Protein AF-A0A7S4R3F5-F1 (afdb_monomer)

pLDDT: mean 79.83, std 23.53, range [26.19, 98.88]

Solvent-accessible surface area (backbone atoms only — not comparable to full-atom values): 31068 Å² total; per-residue (Å²): 140,83,88,88,86,86,85,89,86,84,89,83,89,81,87,90,80,90,82,80,85,74,69,67,61,62,56,55,56,54,54,54,53,56,53,53,52,53,52,51,52,53,53,54,53,53,53,55,53,53,54,56,59,59,61,70,74,75,76,83,84,80,84,85,84,88,82,89,84,87,84,82,88,83,85,83,88,83,87,82,86,87,86,80,87,83,91,87,81,90,85,82,87,86,88,86,85,88,87,88,86,88,83,80,88,77,77,80,76,77,75,77,73,78,68,90,61,77,80,53,53,69,37,55,97,86,63,53,39,36,38,37,33,30,50,46,56,64,48,68,76,43,49,37,37,50,52,46,31,53,47,26,36,57,73,49,43,42,55,30,34,40,34,42,34,35,24,54,49,55,74,70,45,48,53,52,52,48,52,48,40,48,63,68,40,26,76,70,74,35,86,53,50,43,78,43,81,39,69,74,51,30,72,38,63,40,96,87,68,45,79,60,89,41,73,43,73,65,40,35,46,40,48,39,50,39,52,38,47,54,70,28,92,98,52,21,54,35,90,88,79,70,40,51,70,61,42,75,36,33,34,35,41,41,59,49,57,36,36,53,65,37,56,82,76,55,71,54,73,60,55,84,60,46,46,64,65,70,87,72,88,76,63,88,60,54,42,54,38,90,69,36,25,37,24,12,60,31,98,64,39,49,43,49,79,72,73,47,77,54,47,83,79,62,39,83,83,28,46,44,78,68,54,45,81,62,48,35,50,55,29,34,25,49,34,67,49,34,34,20,16,35,44,53,44,47,56,27,26,54,41,18,50,68,36,25,64,62,38,27,74,74,38,84,52,94,57,17,52,48,35,16,41,30,45,18,22,35,44,72,65,40,55,26,48,32,29,24,18,46,33,32,57,56,71,84,58,73,33,25,46,70,42,66,68,65,49,56,90,74,39,45,27,50,42,36,62,39,53,92,77,50,92,67,53,57,33,26,22,43,33,56,80,50,76,36,49,36,40,85,42,57,44,53,77,86,42,77,70,49,48,53,35,76,41,74,85,41,45,37,61,56,81,72,64,52,54,46,37,77,34,49,28,21,51,40,90,93,39,86,90,44,69,45,81,40,52,66,69,38,14,40,43,22,24,32,52,43,31,27,51,45,39,53,49,33,55,45,34,51,52,44,32,73,75,74,36,90,84,72,80,90,52,72,39,62,66,54,67,62,75,70,80,120

Organism: NCBI:txid49249

InterPro domains:
  IPR044845 Glycosyltransferase HPAT/SRGT1-like [PTHR31485] (63-510)

Foldseek 3Di:
DDDDDDDDDDDDDDDDDDDDDDPVVVVVVVVVVVVVVVVVVVVVVVVVVVVVVVVVVPPDDDDDDDDDDDDDDDDDDDDDDDDDDDDDDDDDDDDDDDDDDDDDDPPPPPPLPPQPQDQADCAPPVRAHEEEEEEDELDLLLVLLLLLALLLCQVQNAHHAYEYQYEDDDPVSVVVVVVCCVVQRPSQGHVSYYYHYDYHQFFFADPVRHTPPDGDPLRCQLRSLLCCQPPNDVHHADPPPRFIPFQRHKYWYAYSLKGFLHYDFFAQPPVQQFDWPDDPPPCPDRGAGPLEKAFAAAPPFLCLVVQAPCCVQCNPPQLLVVQDSVLSRRFQNGDPRIIHGSRLSNQLSVQLSSCLSRQCVSPVDPCSSSSSSSSSCSRVNRGYGYIQQQEDEDQPDSRQLVQLVPQDQLCLLVCLLCSVPDPHHHHGIYRDCDWQFFDLAIDDSPQPLSSCCLDQPHAAEDADDSNSLVGQWGDDLVDPPDIHGHDSSSSSSSSNNRSNVSSSSRVSSVSSNVSPPDPRDHDYDYSSVVSPVD

Radius of gyration: 31.52 Å; Cα contacts (8 Å, |Δi|>4): 833; chains: 1; bounding box: 98×110×97 Å

Sequence (534 aa):
MRRPNAPLQQRTGRVSAPISSSNNRKLKNAQSSQIKILIAILISTALLVGYGAYQVVYSGATTPPASNSRGTNGVRGVSGAIDSLPMKKVVEKDSIPSAIRKEKSAATSTKKYSHNFPEPPPTDQDGTRYHVIFSTSCSGLTHWQSFLFFYQAMKVQQIGNVTRIASSCSDEEKQREKEWHETHIQSQMSDRFKIHFTPHFMSVKNEDGTDSNKDYKFFNKPFGLKHWMEHGEGMGLDPVTGKMVDEDVVVILLDPDMAFLRPITADFSEEENFIISGPVKNHESKRVEHGYPYAQLYAFGAQPFRMIDIATFAGKDSPALLATAEEQKRNYPVGPPYIATSRDMYAIATKWTEFVPSVHKQYPELLAEMFAFSIAAAHVKLPHTIVNSLMISNPGGREGDAFIHNIPDGEVCETAYHLNEYDGPLPNVIHFCQRYIIGDWLFAKHRPHLKEFFSCDSPLLKDPPMDLEKTLYAGVPEKIGEKKTLTAKNAKMNAFMVCGIHAAMNEAGEFFKKNHCEGKGEKTLQLYHTIVAK

Structure (mmCIF, N/CA/C/O backbone):
data_AF-A0A7S4R3F5-F1
#
_entry.id   AF-A0A7S4R3F5-F1
#
loop_
_atom_site.group_PDB
_atom_site.id
_atom_site.type_symbol
_atom_site.label_atom_id
_atom_site.label_alt_id
_atom_site.label_comp_id
_atom_site.label_asym_id
_atom_site.label_entity_id
_atom_site.label_seq_id
_atom_site.pdbx_PDB_ins_code
_atom_site.Cartn_x
_atom_site.Cartn_y
_atom_site.Cartn_z
_atom_site.occupancy
_atom_site.B_iso_or_equiv
_atom_site.auth_seq_id
_atom_site.auth_comp_id
_atom_site.auth_asym_id
_atom_site.auth_atom_id
_atom_site.pdbx_PDB_model_num
ATOM 1 N N . MET A 1 1 ? 13.409 -48.910 41.692 1.00 41.88 1 MET A N 1
ATOM 2 C CA . MET A 1 1 ? 14.761 -49.094 42.267 1.00 41.88 1 MET A CA 1
ATOM 3 C C . MET A 1 1 ? 15.191 -47.781 42.903 1.00 41.88 1 MET A C 1
ATOM 5 O O . MET A 1 1 ? 14.986 -46.734 42.308 1.00 41.88 1 MET A O 1
ATOM 9 N N . ARG A 1 2 ? 15.628 -47.839 44.164 1.00 32.53 2 ARG A N 1
ATOM 10 C CA . ARG A 1 2 ? 15.907 -46.709 45.064 1.00 32.53 2 ARG A CA 1
ATOM 11 C C . ARG A 1 2 ? 17.422 -46.450 45.150 1.00 32.53 2 ARG A C 1
ATOM 13 O O . ARG A 1 2 ? 18.138 -47.420 45.359 1.00 32.53 2 ARG A O 1
ATOM 20 N N . ARG A 1 3 ? 17.792 -45.155 45.235 1.00 37.06 3 ARG A N 1
ATOM 21 C CA . ARG A 1 3 ? 18.933 -44.548 45.988 1.00 37.06 3 ARG A CA 1
ATOM 22 C C . ARG A 1 3 ? 20.375 -44.816 45.478 1.00 37.06 3 ARG A C 1
ATOM 24 O O . ARG A 1 3 ? 20.536 -45.767 44.726 1.00 37.06 3 ARG A O 1
ATOM 31 N N . PRO A 1 4 ? 21.422 -44.059 45.925 1.00 56.81 4 PRO A N 1
ATOM 32 C CA . PRO A 1 4 ? 21.475 -43.070 47.029 1.00 56.81 4 PRO A CA 1
ATOM 33 C C . PRO A 1 4 ? 22.206 -41.720 46.780 1.00 56.81 4 PRO A C 1
ATOM 35 O O . PRO A 1 4 ? 22.785 -41.456 45.735 1.00 56.81 4 PRO A O 1
ATOM 38 N N . ASN A 1 5 ? 22.139 -40.907 47.846 1.00 39.25 5 ASN A N 1
ATOM 39 C CA . ASN A 1 5 ? 22.695 -39.579 48.135 1.00 39.25 5 ASN A CA 1
ATOM 40 C C . ASN A 1 5 ? 24.185 -39.546 48.575 1.00 39.25 5 ASN A C 1
ATOM 42 O O . ASN A 1 5 ? 24.676 -40.537 49.110 1.00 39.25 5 ASN A O 1
ATOM 46 N N . ALA A 1 6 ? 24.718 -38.302 48.592 1.00 35.88 6 ALA A N 1
ATOM 47 C CA . ALA A 1 6 ? 25.653 -37.667 49.565 1.00 35.88 6 ALA A CA 1
ATOM 48 C C . ALA A 1 6 ? 27.187 -37.840 49.357 1.00 35.88 6 ALA A C 1
ATOM 50 O O . ALA A 1 6 ? 27.569 -38.822 48.727 1.00 35.88 6 ALA A O 1
ATOM 51 N N . PRO A 1 7 ? 28.078 -36.948 49.896 1.00 50.53 7 PRO A N 1
ATOM 52 C CA . PRO A 1 7 ? 27.854 -35.917 50.938 1.00 50.53 7 PRO A CA 1
ATOM 53 C C . PRO A 1 7 ? 28.506 -34.509 50.763 1.00 50.53 7 PRO A C 1
ATOM 55 O O . PRO A 1 7 ? 29.316 -34.256 49.877 1.00 50.53 7 PRO A O 1
ATOM 58 N N . LEU A 1 8 ? 28.138 -33.609 51.696 1.00 41.38 8 LEU A N 1
ATOM 59 C CA . LEU A 1 8 ? 28.767 -32.321 52.054 1.00 41.38 8 LEU A CA 1
ATOM 60 C C . LEU A 1 8 ? 30.171 -32.476 52.683 1.00 41.38 8 LEU A C 1
ATOM 62 O O . LEU A 1 8 ? 30.367 -33.393 53.478 1.00 41.38 8 LEU A O 1
ATOM 66 N N . GLN A 1 9 ? 31.046 -31.466 52.521 1.00 37.31 9 GLN A N 1
ATOM 67 C CA . GLN A 1 9 ? 31.996 -31.028 53.566 1.00 37.31 9 GLN A CA 1
ATOM 68 C C . GLN A 1 9 ? 32.470 -29.562 53.404 1.00 37.31 9 GLN A C 1
ATOM 70 O O . GLN A 1 9 ? 32.238 -28.920 52.386 1.00 37.31 9 GLN A O 1
ATOM 75 N N . GLN A 1 10 ? 33.037 -29.027 54.490 1.00 33.53 10 GLN A N 1
ATOM 76 C CA . GLN A 1 10 ? 33.050 -27.633 54.958 1.00 33.53 10 GLN A CA 1
ATOM 77 C C . GLN A 1 10 ? 34.225 -26.732 54.505 1.00 33.53 10 GLN A C 1
ATOM 79 O O . GLN A 1 10 ? 35.274 -27.182 54.066 1.00 33.53 10 GLN A O 1
ATOM 84 N N . ARG A 1 11 ? 34.003 -25.425 54.743 1.00 42.44 11 ARG A N 1
ATOM 85 C CA . ARG A 1 11 ? 34.905 -24.254 54.836 1.00 42.44 11 ARG A CA 1
ATOM 86 C C . ARG A 1 11 ? 36.353 -24.498 55.306 1.00 42.44 11 ARG A C 1
ATOM 88 O O . ARG A 1 11 ? 36.539 -25.072 56.369 1.00 42.44 11 ARG A O 1
ATOM 95 N N . THR A 1 12 ? 37.287 -23.740 54.713 1.00 34.06 12 THR A N 1
ATOM 96 C CA . THR A 1 12 ? 38.342 -22.967 55.421 1.00 34.06 12 THR A CA 1
ATOM 97 C C . THR A 1 12 ? 38.735 -21.721 54.612 1.00 34.06 12 THR A C 1
ATOM 99 O O . THR A 1 12 ? 38.818 -21.785 53.389 1.00 34.06 12 THR A O 1
ATOM 102 N N . GLY A 1 13 ? 38.938 -20.582 55.286 1.00 33.72 13 GLY A N 1
ATOM 103 C CA . GLY A 1 13 ? 39.158 -19.263 54.676 1.00 33.72 13 GLY A CA 1
ATOM 104 C C . GLY A 1 13 ? 40.595 -18.935 54.247 1.00 33.72 13 GLY A C 1
ATOM 105 O O . GLY A 1 13 ? 41.539 -19.655 54.563 1.00 33.72 13 GLY A O 1
ATOM 106 N N . ARG A 1 14 ? 40.756 -17.791 53.562 1.00 33.72 14 ARG A N 1
ATOM 107 C CA . ARG A 1 14 ? 42.052 -17.133 53.328 1.00 33.72 14 ARG A CA 1
ATOM 108 C C . ARG A 1 14 ? 41.925 -15.604 53.227 1.00 33.72 14 ARG A C 1
ATOM 110 O O . ARG A 1 14 ? 41.326 -15.079 52.300 1.00 33.72 14 ARG A O 1
ATOM 117 N N . VAL A 1 15 ? 42.483 -14.962 54.253 1.00 34.38 15 VAL A N 1
ATOM 118 C CA . VAL A 1 15 ? 43.318 -13.745 54.320 1.00 34.38 15 VAL A CA 1
ATOM 119 C C . VAL A 1 15 ? 43.291 -12.765 53.132 1.00 34.38 15 VAL A C 1
ATOM 121 O O . VAL A 1 15 ? 43.750 -13.072 52.035 1.00 34.38 15 VAL A O 1
ATOM 124 N N . SER A 1 16 ? 42.868 -11.535 53.431 1.00 34.56 16 SER A N 1
ATOM 125 C CA . SER A 1 16 ? 42.931 -10.334 52.590 1.00 34.56 16 SER A CA 1
ATOM 126 C C . SER A 1 16 ? 44.281 -9.612 52.732 1.00 34.56 16 SER A C 1
ATOM 128 O O . SER A 1 16 ? 44.747 -9.406 53.851 1.00 34.56 16 SER A O 1
ATOM 130 N N . ALA A 1 17 ? 44.866 -9.152 51.621 1.00 36.69 17 ALA A N 1
ATOM 131 C CA . ALA A 1 17 ? 45.995 -8.210 51.582 1.00 36.69 17 ALA A CA 1
ATOM 132 C C . ALA A 1 17 ? 45.586 -6.916 50.833 1.00 36.69 17 ALA A C 1
ATOM 134 O O . ALA A 1 17 ? 44.763 -6.997 49.918 1.00 36.69 17 ALA A O 1
ATOM 135 N N . PRO A 1 18 ? 46.113 -5.726 51.194 1.00 40.44 18 PRO A N 1
ATOM 136 C CA . PRO A 1 18 ? 45.637 -4.447 50.665 1.00 40.44 18 PRO A CA 1
ATOM 137 C C . PRO A 1 18 ? 46.365 -4.035 49.372 1.00 40.44 18 PRO A C 1
ATOM 139 O O . PRO A 1 18 ? 47.590 -4.098 49.286 1.00 40.44 18 PRO A O 1
ATOM 142 N N . ILE A 1 19 ? 45.609 -3.556 48.378 1.00 39.78 19 ILE A N 1
ATOM 143 C CA . ILE A 1 19 ? 46.129 -2.989 47.122 1.00 39.78 19 ILE A CA 1
ATOM 144 C C . ILE A 1 19 ? 46.204 -1.459 47.240 1.00 39.78 19 ILE A C 1
ATOM 146 O O . ILE A 1 19 ? 45.266 -0.809 47.703 1.00 39.78 19 ILE A O 1
ATOM 150 N N . SER A 1 20 ? 47.344 -0.899 46.828 1.00 41.03 20 SER A N 1
ATOM 151 C CA . SER A 1 20 ? 47.720 0.508 46.979 1.00 41.03 20 SER A CA 1
ATOM 152 C C . SER A 1 20 ? 47.007 1.459 46.001 1.00 41.03 20 SER A C 1
ATOM 154 O O . SER A 1 20 ? 46.643 1.116 44.877 1.00 41.03 20 SER A O 1
ATOM 156 N N . SER A 1 21 ? 46.814 2.699 46.451 1.00 47.69 21 SER A N 1
ATOM 157 C CA . SER A 1 21 ? 45.936 3.727 45.876 1.00 47.69 21 SER A CA 1
ATOM 158 C C . SER A 1 21 ? 46.587 4.664 44.841 1.00 47.69 21 SER A C 1
ATOM 160 O O . SER A 1 21 ? 46.023 5.713 44.525 1.00 47.69 21 SER A O 1
ATOM 162 N N . SER A 1 22 ? 47.744 4.326 44.260 1.00 46.28 22 SER A N 1
ATOM 163 C CA . SER A 1 22 ? 48.486 5.262 43.389 1.00 46.28 22 SER A CA 1
ATOM 164 C C . SER A 1 22 ? 48.128 5.200 41.891 1.00 46.28 22 SER A C 1
ATOM 166 O O . SER A 1 22 ? 48.383 6.167 41.170 1.00 46.28 22 SER A O 1
ATOM 168 N N . ASN A 1 23 ? 47.456 4.144 41.411 1.00 45.50 23 ASN A N 1
ATOM 169 C CA . ASN A 1 23 ? 47.141 3.978 39.978 1.00 45.50 23 ASN A CA 1
ATOM 170 C C . ASN A 1 23 ? 45.851 4.680 39.500 1.00 45.50 23 ASN A C 1
ATOM 172 O O . ASN A 1 23 ? 45.673 4.897 38.302 1.00 45.50 23 ASN A O 1
ATOM 176 N N . ASN A 1 24 ? 44.982 5.138 40.409 1.00 47.03 24 ASN A N 1
ATOM 177 C CA . ASN A 1 24 ? 43.694 5.751 40.042 1.00 47.03 24 ASN A CA 1
ATOM 178 C C . ASN A 1 24 ? 43.771 7.236 39.635 1.00 47.03 24 ASN A C 1
ATOM 180 O O . ASN A 1 24 ? 42.812 7.769 39.075 1.00 47.03 24 ASN A O 1
ATOM 184 N N . ARG A 1 25 ? 44.896 7.925 39.877 1.00 46.56 25 ARG A N 1
ATOM 185 C CA . ARG A 1 25 ? 45.049 9.350 39.512 1.00 46.56 25 ARG A CA 1
ATOM 186 C C . ARG A 1 25 ? 45.491 9.559 38.061 1.00 46.56 25 ARG A C 1
ATOM 188 O O . ARG A 1 25 ? 45.071 10.530 37.439 1.00 46.56 25 ARG A O 1
ATOM 195 N N . LYS A 1 26 ? 46.279 8.636 37.493 1.00 47.69 26 LYS A N 1
ATOM 196 C CA . LYS A 1 26 ? 46.733 8.726 36.092 1.00 47.69 26 LYS A CA 1
ATOM 197 C C . LYS A 1 26 ? 45.617 8.402 35.089 1.00 47.69 26 LYS A C 1
ATOM 199 O O . LYS A 1 26 ? 45.520 9.087 34.076 1.00 47.69 26 LYS A O 1
ATOM 204 N N . LEU A 1 27 ? 44.720 7.458 35.401 1.00 47.47 27 LEU A N 1
ATOM 205 C CA . LEU A 1 27 ? 43.575 7.140 34.532 1.00 47.47 27 LEU A CA 1
ATOM 206 C C . LEU A 1 27 ? 42.538 8.276 34.460 1.00 47.47 27 LEU A C 1
ATOM 208 O O . LEU A 1 27 ? 42.033 8.582 33.381 1.00 47.47 27 LEU A O 1
ATOM 212 N N . LYS A 1 28 ? 42.259 8.953 35.583 1.00 49.50 28 LYS A N 1
ATOM 213 C CA . LYS A 1 28 ? 41.280 10.056 35.624 1.00 49.50 28 LYS A CA 1
ATOM 214 C C . LYS A 1 28 ? 41.739 11.297 34.848 1.00 49.50 28 LYS A C 1
ATOM 216 O O . LYS A 1 28 ? 40.921 11.957 34.211 1.00 49.50 28 LYS A O 1
ATOM 221 N N . ASN A 1 29 ? 43.042 11.579 34.831 1.00 51.06 29 ASN A N 1
ATOM 222 C CA . ASN A 1 29 ? 43.582 12.714 34.076 1.00 51.06 29 ASN A CA 1
ATOM 223 C C . ASN A 1 29 ? 43.614 12.451 32.558 1.00 51.06 29 ASN A C 1
ATOM 225 O O . ASN A 1 29 ? 43.375 13.372 31.779 1.00 51.06 29 ASN A O 1
ATOM 229 N N . ALA A 1 30 ? 43.823 11.200 32.130 1.00 51.50 30 ALA A N 1
ATOM 230 C CA . ALA A 1 30 ? 43.767 10.822 30.716 1.00 51.50 30 ALA A CA 1
ATOM 231 C C . ALA A 1 30 ? 42.334 10.881 30.148 1.00 51.50 30 ALA A C 1
ATOM 233 O O . ALA A 1 30 ? 42.130 11.401 29.050 1.00 51.50 30 ALA A O 1
ATOM 234 N N . GLN A 1 31 ? 41.329 10.441 30.917 1.00 57.03 31 GLN A N 1
ATOM 235 C CA . GLN A 1 31 ? 39.919 10.546 30.516 1.00 57.03 31 GLN A CA 1
ATOM 236 C C . GLN A 1 31 ? 39.425 12.000 30.448 1.00 57.03 31 GLN A C 1
ATOM 238 O O . GLN A 1 31 ? 38.675 12.348 29.540 1.00 57.03 31 GLN A O 1
ATOM 243 N N . SER A 1 32 ? 39.885 12.879 31.345 1.00 61.72 32 SER A N 1
ATOM 244 C CA . SER A 1 32 ? 39.501 14.299 31.322 1.00 61.72 32 SER A CA 1
ATOM 245 C C . SER A 1 32 ? 40.028 15.042 30.084 1.00 61.72 32 SER A C 1
ATOM 247 O O . SER A 1 32 ? 39.334 15.903 29.545 1.00 61.72 32 SER A O 1
ATOM 249 N N . SER A 1 33 ? 41.220 14.687 29.591 1.00 60.78 33 SER A N 1
ATOM 250 C CA . SER A 1 33 ? 41.804 15.315 28.395 1.00 60.78 33 SER A CA 1
ATOM 251 C C . SER A 1 33 ? 41.087 14.893 27.102 1.00 60.78 33 SER A C 1
ATOM 253 O O . SER A 1 33 ? 40.777 15.730 26.258 1.00 60.78 33 SER A O 1
ATOM 255 N N . GLN A 1 34 ? 40.723 13.611 26.987 1.00 67.06 34 GLN A N 1
ATOM 256 C CA . GLN A 1 34 ? 39.958 13.066 25.853 1.00 67.06 34 GLN A CA 1
ATOM 257 C C . GLN A 1 34 ? 38.558 13.696 25.735 1.00 67.06 34 GLN A C 1
ATOM 259 O O . GLN A 1 34 ? 38.124 14.048 24.640 1.00 67.06 34 GLN A O 1
ATOM 264 N N . ILE A 1 35 ? 37.880 13.925 26.867 1.00 74.25 35 ILE A N 1
ATOM 265 C CA . ILE A 1 35 ? 36.553 14.563 26.892 1.00 74.25 35 ILE A CA 1
ATOM 266 C C . ILE A 1 35 ? 36.627 16.031 26.443 1.00 74.25 35 ILE A C 1
ATOM 268 O O . ILE A 1 35 ? 35.760 16.490 25.701 1.00 74.25 35 ILE A O 1
ATOM 272 N N . LYS A 1 36 ? 37.680 16.769 26.821 1.00 68.75 36 LYS A N 1
ATOM 273 C CA . LYS A 1 36 ? 37.865 18.166 26.386 1.00 68.75 36 LYS A CA 1
ATOM 274 C C . LYS A 1 36 ? 38.109 18.285 24.878 1.00 68.75 36 LYS A C 1
ATOM 276 O O . LYS A 1 36 ? 37.592 19.213 24.262 1.00 68.75 36 LYS A O 1
ATOM 281 N N . ILE A 1 37 ? 38.837 17.337 24.285 1.00 76.44 37 ILE A N 1
ATOM 282 C CA . ILE A 1 37 ? 39.073 17.290 22.833 1.00 76.44 37 ILE A CA 1
ATOM 283 C C . ILE A 1 37 ? 37.769 16.983 22.083 1.00 76.44 37 ILE A C 1
ATOM 285 O O . ILE A 1 37 ? 37.467 17.652 21.097 1.00 76.44 37 ILE A O 1
ATOM 289 N N . LEU A 1 38 ? 36.950 16.047 22.578 1.00 69.56 38 LEU A N 1
ATOM 290 C CA . LEU A 1 38 ? 35.657 15.728 21.960 1.00 69.56 38 LEU A CA 1
ATOM 291 C C . LEU A 1 38 ? 34.675 16.911 21.994 1.00 69.56 38 LEU A C 1
ATOM 293 O O . LEU A 1 38 ? 33.993 17.172 21.005 1.00 69.56 38 LEU A O 1
ATOM 297 N N . ILE A 1 39 ? 34.629 17.652 23.107 1.00 76.62 39 ILE A N 1
ATOM 298 C CA . ILE A 1 39 ? 33.776 18.844 23.239 1.00 76.62 39 ILE A CA 1
ATOM 299 C C . ILE A 1 39 ? 34.247 19.959 22.294 1.00 76.62 39 ILE A C 1
ATOM 301 O O . ILE A 1 39 ? 33.417 20.598 21.651 1.00 76.62 39 ILE A O 1
ATOM 305 N N . ALA A 1 40 ? 35.561 20.165 22.153 1.00 76.06 40 ALA A N 1
ATOM 306 C CA . ALA A 1 40 ? 36.102 21.153 21.220 1.00 76.06 40 ALA A CA 1
ATOM 307 C C . ALA A 1 40 ? 35.759 20.817 19.756 1.00 76.06 40 ALA A C 1
ATOM 309 O O . ALA A 1 40 ? 35.330 21.700 19.017 1.00 76.06 40 ALA A O 1
ATOM 310 N N . ILE A 1 41 ? 35.861 19.541 19.362 1.00 76.50 41 ILE A N 1
ATOM 311 C CA . ILE A 1 41 ? 35.488 19.083 18.014 1.00 76.50 41 ILE A CA 1
ATOM 312 C C . ILE A 1 41 ? 33.996 19.324 17.756 1.00 76.50 41 ILE A C 1
ATOM 314 O O . ILE A 1 41 ? 33.652 19.886 16.719 1.00 76.50 41 ILE A O 1
ATOM 318 N N . LEU A 1 42 ? 33.125 18.984 18.715 1.00 68.88 42 LEU A N 1
ATOM 319 C CA . LEU A 1 42 ? 31.675 19.179 18.590 1.00 68.88 42 LEU A CA 1
ATOM 320 C C . LEU A 1 42 ? 31.292 20.657 18.416 1.00 68.88 42 LEU A C 1
ATOM 322 O O . LEU A 1 42 ? 30.470 20.975 17.551 1.00 68.88 42 LEU A O 1
ATOM 326 N N . ILE A 1 43 ? 31.923 21.561 19.173 1.00 75.56 43 ILE A N 1
ATOM 327 C CA . ILE A 1 43 ? 31.690 23.011 19.068 1.00 75.56 43 ILE A CA 1
ATOM 328 C C . ILE A 1 43 ? 32.165 23.548 17.708 1.00 75.56 43 ILE A C 1
ATOM 330 O O . ILE A 1 43 ? 31.452 24.333 17.079 1.00 75.56 43 ILE A O 1
ATOM 334 N N . SER A 1 44 ? 33.315 23.093 17.200 1.00 68.00 44 SER A N 1
ATOM 335 C CA . SER A 1 44 ? 33.811 23.497 15.877 1.00 68.00 44 SER A CA 1
ATOM 336 C C . SER A 1 44 ? 32.909 23.017 14.733 1.00 68.00 44 SER A C 1
ATOM 338 O O . SER A 1 44 ? 32.652 23.784 13.805 1.00 68.00 44 SER A O 1
ATOM 340 N N . THR A 1 45 ? 32.361 21.798 14.808 1.00 65.06 45 THR A N 1
ATOM 341 C CA . THR A 1 45 ? 31.380 21.315 13.818 1.00 65.06 45 THR A CA 1
ATOM 342 C C . THR A 1 45 ? 30.057 22.077 13.872 1.00 65.06 45 THR A C 1
ATOM 344 O O . THR A 1 45 ? 29.496 22.376 12.820 1.00 65.06 45 THR A O 1
ATOM 347 N N . ALA A 1 46 ? 29.575 22.460 15.059 1.00 64.88 46 ALA A N 1
ATOM 348 C CA . ALA A 1 46 ? 28.345 23.245 15.188 1.00 64.88 46 ALA A CA 1
ATOM 349 C C . ALA A 1 46 ? 28.492 24.662 14.597 1.00 64.88 46 ALA A C 1
ATOM 351 O O . ALA A 1 46 ? 27.579 25.154 13.933 1.00 64.88 46 ALA A O 1
ATOM 352 N N . LEU A 1 47 ? 29.662 25.292 14.766 1.00 59.88 47 LEU A N 1
ATOM 353 C CA . LEU A 1 47 ? 29.956 26.608 14.186 1.00 59.88 47 LEU A CA 1
ATOM 354 C C . LEU A 1 47 ? 30.083 26.566 12.653 1.00 59.88 47 LEU A C 1
ATOM 356 O O . LEU A 1 47 ? 29.606 27.479 11.980 1.00 59.88 47 LEU A O 1
ATOM 360 N N . LEU A 1 48 ? 30.650 25.495 12.086 1.00 56.41 48 LEU A N 1
ATOM 361 C CA . LEU A 1 48 ? 30.739 25.308 10.630 1.00 56.41 48 LEU A CA 1
ATOM 362 C C . LEU A 1 48 ? 29.366 25.074 9.980 1.00 56.41 48 LEU A C 1
ATOM 364 O O . LEU A 1 48 ? 29.094 25.618 8.910 1.00 56.41 48 LEU A O 1
ATOM 368 N N . VAL A 1 49 ? 28.476 24.326 10.640 1.00 62.25 49 VAL A N 1
ATOM 369 C CA . VAL A 1 49 ? 27.101 24.101 10.157 1.00 62.25 49 VAL A CA 1
ATOM 370 C C . VAL A 1 49 ? 26.261 25.381 10.258 1.00 62.25 49 VAL A C 1
ATOM 372 O O . VAL A 1 49 ? 25.528 25.707 9.323 1.00 62.25 49 VAL A O 1
ATOM 375 N N . GLY A 1 50 ? 26.421 26.161 11.334 1.00 54.75 50 GLY A N 1
ATOM 376 C CA . GLY A 1 50 ? 25.755 27.459 11.486 1.00 54.75 50 GLY A CA 1
ATOM 377 C C . GLY A 1 50 ? 26.185 28.491 10.436 1.00 54.75 50 GLY A C 1
ATOM 378 O O . GLY A 1 50 ? 25.344 29.214 9.902 1.00 54.75 50 GLY A O 1
ATOM 379 N N . TYR A 1 51 ? 27.473 28.523 10.076 1.00 48.75 51 TYR A N 1
ATOM 380 C CA . TYR A 1 51 ? 27.987 29.442 9.054 1.00 48.75 51 TYR A CA 1
ATOM 381 C C . TYR A 1 51 ? 27.522 29.069 7.633 1.00 48.75 51 TYR A C 1
ATOM 383 O O . TYR A 1 51 ? 27.234 29.953 6.825 1.00 48.75 51 TYR A O 1
ATOM 391 N N . GLY A 1 52 ? 27.366 27.771 7.343 1.00 47.78 52 GLY A N 1
ATOM 392 C CA . GLY A 1 52 ? 26.802 27.290 6.076 1.00 47.78 52 GLY A CA 1
ATOM 393 C C . GLY A 1 52 ? 25.323 27.651 5.894 1.00 47.78 52 GLY A C 1
ATOM 394 O O . GLY A 1 52 ? 24.920 28.056 4.806 1.00 47.78 52 GLY A O 1
ATOM 395 N N . ALA A 1 53 ? 24.525 27.587 6.965 1.00 45.19 53 ALA A N 1
ATOM 396 C CA . ALA A 1 53 ? 23.111 27.969 6.927 1.00 45.19 53 ALA A CA 1
ATOM 397 C C . ALA A 1 53 ? 22.904 29.489 6.755 1.00 45.19 53 ALA A C 1
ATOM 399 O O . ALA A 1 53 ? 21.954 29.912 6.099 1.00 45.19 53 ALA A O 1
ATOM 400 N N . TYR A 1 54 ? 23.816 30.314 7.283 1.00 41.22 54 TYR A N 1
ATOM 401 C CA . TYR A 1 54 ? 23.743 31.776 7.172 1.00 41.22 54 TYR A CA 1
ATOM 402 C C . TYR A 1 54 ? 23.974 32.292 5.736 1.00 41.22 54 TYR A C 1
ATOM 404 O O . TYR A 1 54 ? 23.350 33.267 5.323 1.00 41.22 54 TYR A O 1
ATOM 412 N N . GLN A 1 55 ? 24.808 31.616 4.936 1.00 42.28 55 GLN A N 1
ATOM 413 C CA . GLN A 1 55 ? 25.112 32.021 3.550 1.00 42.28 55 GLN A CA 1
ATOM 414 C C . GLN A 1 55 ? 23.988 31.705 2.543 1.00 42.28 55 GLN A C 1
ATOM 416 O O . GLN A 1 55 ? 23.863 32.382 1.522 1.00 42.28 55 GLN A O 1
ATOM 421 N N . VAL A 1 56 ? 23.127 30.723 2.833 1.00 44.66 56 VAL A N 1
ATOM 422 C CA . VAL A 1 56 ? 22.035 30.308 1.929 1.00 44.66 56 VAL A CA 1
ATOM 423 C C . VAL A 1 56 ? 20.832 31.262 1.985 1.00 44.66 56 VAL A C 1
ATOM 425 O O . VAL A 1 56 ? 20.065 31.347 1.031 1.00 44.66 56 VAL A O 1
ATOM 428 N N . VAL A 1 57 ? 20.682 32.044 3.059 1.00 42.91 57 VAL A N 1
ATOM 429 C CA . VAL A 1 57 ? 19.521 32.934 3.252 1.00 42.91 57 VAL A CA 1
ATOM 430 C C . VAL A 1 57 ? 19.688 34.306 2.571 1.00 42.91 57 VAL A C 1
ATOM 432 O O . VAL A 1 57 ? 18.694 34.986 2.333 1.00 42.91 57 VAL A O 1
ATOM 435 N N . TYR A 1 58 ? 20.903 34.714 2.179 1.00 37.31 58 TYR A N 1
ATOM 436 C CA . TYR A 1 58 ? 21.168 36.084 1.696 1.00 37.31 58 TYR A CA 1
ATOM 437 C C . TYR A 1 58 ? 21.434 36.254 0.189 1.00 37.31 58 TYR A C 1
ATOM 439 O O . TYR A 1 58 ? 21.681 37.372 -0.256 1.00 37.31 58 TYR A O 1
ATOM 447 N N . SER A 1 59 ? 21.345 35.199 -0.626 1.00 36.94 59 SER A N 1
ATOM 448 C CA . SER A 1 59 ? 21.662 35.263 -2.070 1.00 36.94 59 SER A CA 1
ATOM 449 C C . SER A 1 59 ? 20.444 35.289 -3.016 1.00 36.94 59 SER A C 1
ATOM 451 O O . SER A 1 59 ? 20.601 35.176 -4.228 1.00 36.94 59 SER A O 1
ATOM 453 N N . GLY A 1 60 ? 19.227 35.504 -2.503 1.00 37.78 60 GLY A N 1
ATOM 454 C CA . GLY A 1 60 ? 17.986 35.484 -3.291 1.00 37.78 60 GLY A CA 1
ATOM 455 C C . GLY A 1 60 ? 17.226 36.812 -3.342 1.00 37.78 60 GLY A C 1
ATOM 456 O O . GLY A 1 60 ? 16.065 36.847 -2.953 1.00 37.78 60 GLY A O 1
ATOM 457 N N . ALA A 1 61 ? 17.841 37.898 -3.817 1.00 35.62 61 ALA A N 1
ATOM 458 C CA . ALA A 1 61 ? 17.122 39.134 -4.142 1.00 35.62 61 ALA A CA 1
ATOM 459 C C . ALA A 1 61 ? 17.465 39.576 -5.570 1.00 35.62 61 ALA A C 1
ATOM 461 O O . ALA A 1 61 ? 18.486 40.214 -5.811 1.00 35.62 61 ALA A O 1
ATOM 462 N N . THR A 1 62 ? 16.603 39.224 -6.526 1.00 36.38 62 THR A N 1
ATOM 463 C CA . THR A 1 62 ? 16.597 39.819 -7.867 1.00 36.38 62 THR A CA 1
ATOM 464 C C . THR A 1 62 ? 15.257 40.510 -8.106 1.00 36.38 62 THR A C 1
ATOM 466 O O . THR A 1 62 ? 14.186 40.003 -7.787 1.00 36.38 62 THR A O 1
ATOM 469 N N . THR A 1 63 ? 15.370 41.740 -8.586 1.00 38.81 63 THR A N 1
ATOM 470 C CA . THR A 1 63 ? 14.333 42.736 -8.866 1.00 38.81 63 THR A CA 1
ATOM 471 C C . THR A 1 63 ? 13.360 42.305 -9.973 1.00 38.81 63 THR A C 1
ATOM 473 O O . THR A 1 63 ? 13.815 41.722 -10.958 1.00 38.81 63 THR A O 1
ATOM 476 N N . PRO A 1 64 ? 12.062 42.666 -9.910 1.00 38.28 64 PRO A N 1
ATOM 477 C CA . PRO A 1 64 ? 11.140 42.462 -11.024 1.00 38.28 64 PRO A CA 1
ATOM 478 C C . PRO A 1 64 ? 11.229 43.609 -12.054 1.00 38.28 64 PRO A C 1
ATOM 480 O O . PRO A 1 64 ? 11.472 44.758 -11.668 1.00 38.28 64 PRO A O 1
ATOM 483 N N . PRO A 1 65 ? 11.011 43.343 -13.358 1.00 41.06 65 PRO A N 1
ATOM 484 C CA . PRO A 1 65 ? 11.016 44.378 -14.378 1.00 41.06 65 PRO A CA 1
ATOM 485 C C . PRO A 1 65 ? 9.660 45.086 -14.477 1.00 41.06 65 PRO A C 1
ATOM 487 O O . PRO A 1 65 ? 8.590 44.495 -14.328 1.00 41.06 65 PRO A O 1
ATOM 490 N N . ALA A 1 66 ? 9.737 46.379 -14.778 1.00 33.94 66 ALA A N 1
ATOM 491 C CA . ALA A 1 66 ? 8.614 47.241 -15.099 1.00 33.94 66 ALA A CA 1
ATOM 492 C C . ALA A 1 66 ? 7.982 46.872 -16.451 1.00 33.94 66 ALA A C 1
ATOM 494 O O . ALA A 1 66 ? 8.690 46.647 -17.432 1.00 33.94 66 ALA A O 1
ATOM 495 N N . SER A 1 67 ? 6.651 46.931 -16.543 1.00 32.38 67 SER A N 1
ATOM 496 C CA . SER A 1 67 ? 5.986 47.230 -17.813 1.00 32.38 67 SER A CA 1
ATOM 497 C C . SER A 1 67 ? 4.680 48.003 -17.602 1.00 32.38 67 SER A C 1
ATOM 499 O O . SER A 1 67 ? 3.941 47.800 -16.642 1.00 32.38 67 SER A O 1
ATOM 501 N N . ASN A 1 68 ? 4.491 48.969 -18.498 1.00 34.56 68 ASN A N 1
ATOM 502 C CA . ASN A 1 68 ? 3.457 49.995 -18.547 1.00 34.56 68 ASN A CA 1
ATOM 503 C C . ASN A 1 68 ? 2.052 49.446 -18.828 1.00 34.56 68 ASN A C 1
ATOM 505 O O . ASN A 1 68 ? 1.879 48.648 -19.742 1.00 34.56 68 ASN A O 1
ATOM 509 N N . SER A 1 69 ? 1.031 50.080 -18.246 1.00 32.06 69 SER A N 1
ATOM 510 C CA . SER A 1 69 ? -0.092 50.598 -19.046 1.00 32.06 69 SER A CA 1
ATOM 511 C C . SER A 1 69 ? -0.796 51.763 -18.335 1.00 32.06 69 SER A C 1
ATOM 513 O O . SER A 1 69 ? -1.130 51.707 -17.155 1.00 32.06 69 SER A O 1
ATOM 515 N N . ARG A 1 70 ? -0.948 52.866 -19.078 1.00 33.62 70 ARG A N 1
ATOM 516 C CA . ARG A 1 70 ? -1.739 54.061 -18.749 1.00 33.62 70 ARG A CA 1
ATOM 517 C C . ARG A 1 70 ? -3.171 53.886 -19.261 1.00 33.62 70 ARG A C 1
ATOM 519 O O . ARG A 1 70 ? -3.357 53.309 -20.327 1.00 33.62 70 ARG A O 1
ATOM 526 N N . GLY A 1 71 ? -4.119 54.534 -18.584 1.00 29.98 71 GLY A N 1
ATOM 527 C CA . GLY A 1 71 ? -5.465 54.856 -19.085 1.00 29.98 71 GLY A CA 1
ATOM 528 C C . GLY A 1 71 ? -6.448 55.069 -17.926 1.00 29.98 71 GLY A C 1
ATOM 529 O O . GLY A 1 71 ? -7.085 54.123 -17.499 1.00 29.98 71 GLY A O 1
ATOM 530 N N . THR A 1 72 ? -6.330 56.150 -17.147 1.00 33.84 72 THR A N 1
ATOM 531 C CA . THR A 1 72 ? -7.074 57.433 -17.238 1.00 33.84 72 THR A CA 1
ATOM 532 C C . THR A 1 72 ? -8.593 57.372 -17.021 1.00 33.84 72 THR A C 1
ATOM 534 O O . THR A 1 72 ? -9.309 56.842 -17.861 1.00 33.84 72 THR A O 1
ATOM 537 N N . ASN A 1 73 ? -9.014 58.133 -15.993 1.00 32.03 73 ASN A N 1
ATOM 538 C CA . ASN A 1 73 ? -10.308 58.806 -15.761 1.00 32.03 73 ASN A CA 1
ATOM 539 C C . ASN A 1 73 ? -11.510 57.895 -15.441 1.00 32.03 73 ASN A C 1
ATOM 541 O O . ASN A 1 73 ? -11.779 56.950 -16.156 1.00 32.03 73 ASN A O 1
ATOM 545 N N . GLY A 1 74 ? -12.342 58.121 -14.425 1.00 29.09 74 GLY A N 1
ATOM 546 C CA . GLY A 1 74 ? -12.527 59.237 -13.504 1.00 29.09 74 GLY A CA 1
ATOM 547 C C . GLY A 1 74 ? -14.019 59.329 -13.135 1.00 29.09 74 GLY A C 1
ATOM 548 O O . GLY A 1 74 ? -14.866 58.988 -13.948 1.00 29.09 74 GLY A O 1
ATOM 549 N N . VAL A 1 75 ? -14.301 59.900 -11.955 1.00 31.44 75 VAL A N 1
ATOM 550 C CA . VAL A 1 75 ? -15.552 60.603 -11.576 1.00 31.44 75 VAL A CA 1
ATOM 551 C C . VAL A 1 75 ? -16.686 59.807 -10.874 1.00 31.44 75 VAL A C 1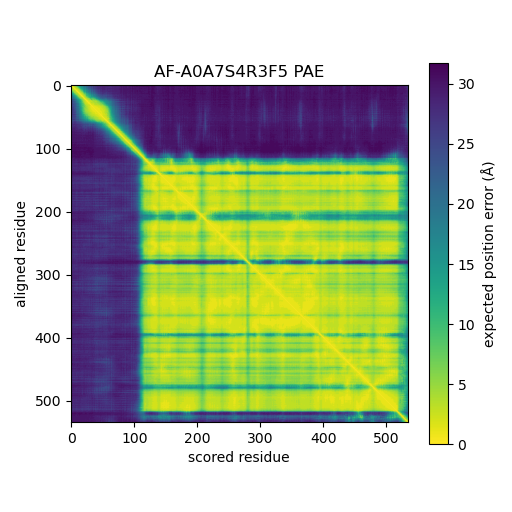
ATOM 553 O O . VAL A 1 75 ? -17.387 59.005 -11.467 1.00 31.44 75 VAL A O 1
ATOM 556 N N . ARG A 1 76 ? -16.882 60.202 -9.597 1.00 29.41 76 ARG A N 1
ATOM 557 C CA . ARG A 1 76 ? -18.111 60.388 -8.776 1.00 29.41 76 ARG A CA 1
ATOM 558 C C . ARG A 1 76 ? -19.171 59.271 -8.672 1.00 29.41 76 ARG A C 1
ATOM 560 O O . ARG A 1 76 ? -19.972 59.096 -9.570 1.00 29.41 76 ARG A O 1
ATOM 567 N N . GLY A 1 77 ? -19.331 58.773 -7.440 1.00 28.03 77 GLY A N 1
ATOM 568 C CA . GLY A 1 77 ? -20.372 59.244 -6.507 1.00 28.03 77 GLY A CA 1
ATOM 569 C C . GLY A 1 77 ? -21.797 58.668 -6.604 1.00 28.03 77 GLY A C 1
ATOM 570 O O . GLY A 1 77 ? -22.336 58.485 -7.683 1.00 28.03 77 GLY A O 1
ATOM 571 N N . VAL A 1 78 ? -22.421 58.593 -5.417 1.00 30.67 78 VAL A N 1
ATOM 572 C CA . VAL A 1 78 ? -23.865 58.484 -5.094 1.00 30.67 78 VAL A CA 1
ATOM 573 C C . VAL A 1 78 ? -24.388 57.080 -4.717 1.00 30.67 78 VAL A C 1
ATOM 575 O O . VAL A 1 78 ? -24.648 56.232 -5.554 1.00 30.67 78 VAL A O 1
ATOM 578 N N . SER A 1 79 ? -24.540 56.886 -3.397 1.00 28.53 79 SER A N 1
ATOM 579 C CA . SER A 1 79 ? -25.769 56.504 -2.665 1.00 28.53 79 SER A CA 1
ATOM 580 C C . SER A 1 79 ? -26.883 55.738 -3.400 1.00 28.53 79 SER A C 1
ATOM 582 O O . SER A 1 79 ? -27.445 56.245 -4.364 1.00 28.53 79 SER A O 1
ATOM 584 N N . GLY A 1 80 ? -27.389 54.670 -2.771 1.00 27.69 80 GLY A N 1
ATOM 585 C CA . GLY A 1 80 ? -28.781 54.244 -2.959 1.00 27.69 80 GLY A CA 1
ATOM 586 C C . GLY A 1 80 ? -29.057 52.812 -2.517 1.00 27.69 80 GLY A C 1
ATOM 587 O O . GLY A 1 80 ? -28.646 51.869 -3.180 1.00 27.69 80 GLY A O 1
ATOM 588 N N . ALA A 1 81 ? -29.755 52.667 -1.395 1.00 28.97 81 ALA A N 1
ATOM 589 C CA . ALA A 1 81 ? -30.373 51.427 -0.939 1.00 28.97 81 ALA A CA 1
ATOM 590 C C . ALA A 1 81 ? -31.699 51.144 -1.688 1.00 28.97 81 ALA A C 1
ATOM 592 O O . ALA A 1 81 ? -32.196 52.025 -2.387 1.00 28.97 81 ALA A O 1
ATOM 593 N N . ILE A 1 82 ? -32.298 49.980 -1.376 1.00 29.16 82 ILE A N 1
ATOM 594 C CA . ILE A 1 82 ? -33.746 49.648 -1.371 1.00 29.16 82 ILE A CA 1
ATOM 595 C C . ILE A 1 82 ? -34.250 48.646 -2.449 1.00 29.16 82 ILE A C 1
ATOM 597 O O . ILE A 1 82 ? -34.295 48.931 -3.639 1.00 29.16 82 ILE A O 1
ATOM 601 N N . ASP A 1 83 ? -34.657 47.485 -1.911 1.00 26.19 83 ASP A N 1
ATOM 602 C CA . ASP A 1 83 ? -35.844 46.628 -2.120 1.00 26.19 83 ASP A CA 1
ATOM 603 C C . ASP A 1 83 ? -36.197 45.848 -3.413 1.00 26.19 83 ASP A C 1
ATOM 605 O O . ASP A 1 83 ? -36.471 46.374 -4.483 1.00 26.19 83 ASP A O 1
ATOM 609 N N . SER A 1 84 ? -36.351 44.534 -3.166 1.00 28.34 84 SER A N 1
ATOM 610 C CA . SER A 1 84 ? -37.514 43.651 -3.413 1.00 28.34 84 SER A CA 1
ATOM 611 C C . SER A 1 84 ? -38.080 43.406 -4.828 1.00 28.34 84 SER A C 1
ATOM 613 O O . SER A 1 84 ? -38.746 44.277 -5.369 1.00 28.34 84 SER A O 1
ATOM 615 N N . LEU A 1 85 ? -37.973 42.125 -5.257 1.00 29.03 85 LEU A N 1
ATOM 616 C CA . LEU A 1 85 ? -39.012 41.185 -5.787 1.00 29.03 85 LEU A CA 1
ATOM 617 C C . LEU A 1 85 ? -39.906 41.628 -6.991 1.00 29.03 85 LEU A C 1
ATOM 619 O O . LEU A 1 85 ? -39.990 42.816 -7.260 1.00 29.03 85 LEU A O 1
ATOM 623 N N . PRO A 1 86 ? -40.643 40.740 -7.726 1.00 39.78 86 PRO A N 1
ATOM 624 C CA . PRO A 1 86 ? -41.030 39.351 -7.420 1.00 39.78 86 PRO A CA 1
ATOM 625 C C . PRO A 1 86 ? -41.011 38.323 -8.590 1.00 39.78 86 PRO A C 1
ATOM 627 O O . PRO A 1 86 ? -40.805 38.627 -9.761 1.00 39.78 86 PRO A O 1
ATOM 630 N N . MET A 1 87 ? -41.328 37.072 -8.228 1.00 30.52 87 MET A N 1
ATOM 631 C CA . MET A 1 87 ? -41.713 35.950 -9.098 1.00 30.52 87 MET A CA 1
ATOM 632 C C . MET A 1 87 ? -43.043 36.157 -9.851 1.00 30.52 87 MET A C 1
ATOM 634 O O . MET A 1 87 ? -43.974 36.744 -9.296 1.00 30.52 87 MET A O 1
ATOM 638 N N . LYS A 1 88 ? -43.168 35.525 -11.034 1.00 28.53 88 LYS A N 1
ATOM 639 C CA . LYS A 1 88 ? -44.364 34.901 -11.680 1.00 28.53 88 LYS A CA 1
ATOM 640 C C . LYS A 1 88 ? -43.978 34.560 -13.143 1.00 28.53 88 LYS A C 1
ATOM 642 O O . LYS A 1 88 ? -43.184 35.289 -13.710 1.00 28.53 88 LYS A O 1
ATOM 647 N N . LYS A 1 89 ? -44.464 33.538 -13.858 1.00 27.94 89 LYS A N 1
ATOM 648 C CA . LYS A 1 89 ? -45.527 32.541 -13.670 1.00 27.94 89 LYS A CA 1
ATOM 649 C C . LYS A 1 89 ? -45.356 31.438 -14.739 1.00 27.94 89 LYS A C 1
ATOM 651 O O . LYS A 1 89 ? -44.841 31.695 -15.819 1.00 27.94 89 LYS A O 1
ATOM 656 N N . VAL A 1 90 ? -45.884 30.266 -14.405 1.00 31.55 90 VAL A N 1
ATOM 657 C CA . VAL A 1 90 ? -46.303 29.112 -15.224 1.00 31.55 90 VAL A CA 1
ATOM 658 C C . VAL A 1 90 ? -46.958 29.477 -16.568 1.00 31.55 90 VAL A C 1
ATOM 660 O O . VAL A 1 90 ? -47.836 30.340 -16.566 1.00 31.55 90 VAL A O 1
ATOM 663 N N . VAL A 1 91 ? -46.647 28.728 -17.641 1.00 29.44 91 VAL A N 1
ATOM 664 C CA . VAL A 1 91 ? -47.581 28.394 -18.744 1.00 29.44 91 VAL A CA 1
ATOM 665 C C . VAL A 1 91 ? -47.337 26.955 -19.230 1.00 29.44 91 VAL A C 1
ATOM 667 O O . VAL A 1 91 ? -46.213 26.461 -19.247 1.00 29.44 91 VAL A O 1
ATOM 670 N N . GLU A 1 92 ? -48.454 26.311 -19.543 1.00 28.95 92 GLU A N 1
ATOM 671 C CA . GLU A 1 92 ? -48.738 24.905 -19.804 1.00 28.95 92 GLU A CA 1
ATOM 672 C C . GLU A 1 92 ? -48.609 24.512 -21.296 1.00 28.95 92 GLU A C 1
ATOM 674 O O . GLU A 1 92 ? -48.365 25.347 -22.162 1.00 28.95 92 GLU A O 1
ATOM 679 N N . LYS A 1 93 ? -48.781 23.207 -21.537 1.00 30.00 93 LYS A N 1
ATOM 680 C CA . LYS A 1 93 ? -48.738 22.403 -22.774 1.00 30.00 93 LYS A CA 1
ATOM 681 C C . LYS A 1 93 ? -49.494 22.975 -23.990 1.00 30.00 93 LYS A C 1
ATOM 683 O O . LYS A 1 93 ? -50.548 23.568 -23.820 1.00 30.00 93 LYS A O 1
ATOM 688 N N . ASP A 1 94 ? -49.037 22.643 -25.208 1.00 29.14 94 ASP A N 1
ATOM 689 C CA . ASP A 1 94 ? -49.718 21.648 -26.066 1.00 29.14 94 ASP A CA 1
ATOM 690 C C . ASP A 1 94 ? -49.097 21.450 -27.466 1.00 29.14 94 ASP A C 1
ATOM 692 O O . ASP A 1 94 ? -48.575 22.365 -28.095 1.00 29.14 94 ASP A O 1
ATOM 696 N N . SER A 1 95 ? -49.320 20.229 -27.969 1.00 30.23 95 SER A N 1
ATOM 697 C CA . SER A 1 95 ? -49.481 19.804 -29.373 1.00 30.23 95 SER A CA 1
ATOM 698 C C . SER A 1 95 ? -48.277 19.319 -30.212 1.00 30.23 95 SER A C 1
ATOM 700 O O . SER A 1 95 ? -47.398 20.049 -30.655 1.00 30.23 95 SER A O 1
ATOM 702 N N . ILE A 1 96 ? -48.348 18.009 -30.479 1.00 30.12 96 ILE A N 1
ATOM 703 C CA . ILE A 1 96 ? -47.656 17.189 -31.485 1.00 30.12 96 ILE A CA 1
ATOM 704 C C . ILE A 1 96 ? -48.282 17.438 -32.871 1.00 30.12 96 ILE A C 1
ATOM 706 O O . ILE A 1 96 ? -49.499 17.614 -32.957 1.00 30.12 96 ILE A O 1
ATOM 710 N N . PRO A 1 97 ? -47.511 17.307 -33.968 1.00 29.91 97 PRO A N 1
ATOM 711 C CA . PRO A 1 97 ? -47.995 16.472 -35.075 1.00 29.91 97 PRO A CA 1
ATOM 712 C C . PRO A 1 97 ? -47.022 15.355 -35.481 1.00 29.91 97 PRO A C 1
ATOM 714 O O . PRO A 1 97 ? -45.813 15.532 -35.604 1.00 29.91 97 PRO A O 1
ATOM 717 N N . SER A 1 98 ? -47.615 14.187 -35.712 1.00 28.61 98 SER A N 1
ATOM 718 C CA . SER A 1 98 ? -47.032 12.940 -36.198 1.00 28.61 98 SER A CA 1
ATOM 719 C C . SER A 1 98 ? -46.793 12.916 -37.715 1.00 28.61 98 SER A C 1
ATOM 721 O O . SER A 1 98 ? -47.573 13.510 -38.454 1.00 28.61 98 SER A O 1
ATOM 723 N N . ALA A 1 99 ?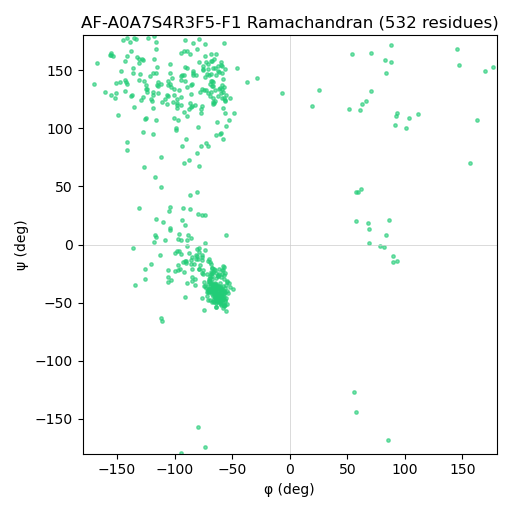 -45.851 12.050 -38.126 1.00 28.97 99 ALA A N 1
ATOM 724 C CA . ALA A 1 99 ? -45.465 11.589 -39.477 1.00 28.97 99 ALA A CA 1
ATOM 725 C C . ALA A 1 99 ? -44.161 12.248 -39.961 1.00 28.97 99 ALA A C 1
ATOM 727 O O . ALA A 1 99 ? -44.112 13.442 -40.201 1.00 28.97 99 ALA A O 1
ATOM 728 N N . ILE A 1 100 ? -43.041 11.523 -40.055 1.00 30.56 100 ILE A N 1
ATOM 729 C CA . ILE A 1 100 ? -42.752 10.563 -41.132 1.00 30.56 100 ILE A CA 1
ATOM 730 C C . ILE A 1 100 ? -42.009 9.323 -40.600 1.00 30.56 100 ILE A C 1
ATOM 732 O O . ILE A 1 100 ? -41.132 9.385 -39.745 1.00 30.56 100 ILE A O 1
ATOM 736 N N . ARG A 1 101 ? -42.409 8.170 -41.140 1.00 30.67 101 ARG A N 1
ATOM 737 C CA . ARG A 1 101 ? -41.934 6.815 -40.852 1.00 30.67 101 ARG A CA 1
ATOM 738 C C . ARG A 1 101 ? -40.788 6.448 -41.804 1.00 30.67 101 ARG A C 1
ATOM 740 O O . ARG A 1 101 ? -40.908 6.713 -42.995 1.00 30.67 101 ARG A O 1
ATOM 747 N N . LYS A 1 102 ? -39.837 5.663 -41.275 1.00 28.14 102 LYS A N 1
ATOM 748 C CA . LYS A 1 102 ? -38.737 4.910 -41.924 1.00 28.14 102 LYS A CA 1
ATOM 749 C C . LYS A 1 102 ? -37.409 5.670 -42.048 1.00 28.14 102 LYS A C 1
ATOM 751 O O . LYS A 1 102 ? -37.207 6.376 -43.018 1.00 28.14 102 LYS A O 1
ATOM 756 N N . GLU A 1 103 ? -36.457 5.347 -41.172 1.00 29.25 103 GLU A N 1
ATOM 757 C CA . GLU A 1 103 ? -35.296 4.557 -41.596 1.00 29.25 103 GLU A CA 1
ATOM 758 C C . GLU A 1 103 ? -34.563 3.890 -40.418 1.00 29.25 103 GLU A C 1
ATOM 760 O O . GLU A 1 103 ? -34.332 4.460 -39.361 1.00 29.25 103 GLU A O 1
ATOM 765 N N . LYS A 1 104 ? -34.332 2.601 -40.654 1.00 29.23 104 LYS A N 1
ATOM 766 C CA . LYS A 1 104 ? -33.546 1.557 -39.995 1.00 29.23 104 LYS A CA 1
ATOM 767 C C . LYS A 1 104 ? -32.628 1.935 -38.825 1.00 29.23 104 LYS A C 1
ATOM 769 O O . LYS A 1 104 ? -31.706 2.732 -38.940 1.00 29.23 104 LYS A O 1
ATOM 774 N N . SER A 1 105 ? -32.802 1.152 -37.760 1.00 28.94 105 SER A N 1
ATOM 775 C CA . SER A 1 105 ? -31.828 0.890 -36.707 1.00 28.94 105 SER A CA 1
ATOM 776 C C . SER A 1 105 ? -30.458 0.511 -37.280 1.00 28.94 105 SER A C 1
ATOM 778 O O . SER A 1 105 ? -30.288 -0.579 -37.834 1.00 28.94 105 SER A O 1
ATOM 780 N N . ALA A 1 106 ? -29.464 1.366 -37.071 1.00 27.92 106 ALA A N 1
ATOM 781 C CA . ALA A 1 106 ? -28.089 0.923 -36.927 1.00 27.92 106 ALA A CA 1
ATOM 782 C C . ALA A 1 106 ? -27.879 0.662 -35.434 1.00 27.92 106 ALA A C 1
ATOM 784 O O . ALA A 1 106 ? -27.586 1.567 -34.659 1.00 27.92 106 ALA A O 1
ATOM 785 N N . ALA A 1 107 ? -28.132 -0.579 -35.018 1.00 28.39 107 ALA A N 1
ATOM 786 C CA . ALA A 1 107 ? -27.650 -1.063 -33.739 1.00 28.39 107 ALA A CA 1
ATOM 787 C C . ALA A 1 107 ? -26.121 -1.036 -33.811 1.00 28.39 107 ALA A C 1
ATOM 789 O O . ALA A 1 107 ? -25.512 -1.847 -34.512 1.00 28.39 107 ALA A O 1
ATOM 790 N N . THR A 1 108 ? -25.507 -0.068 -33.137 1.00 29.17 108 THR A N 1
ATOM 791 C CA . THR A 1 108 ? -24.070 -0.063 -32.891 1.00 29.17 108 THR A CA 1
ATOM 792 C C . THR A 1 108 ? -23.783 -1.269 -32.010 1.00 29.17 108 THR A C 1
ATOM 794 O O . THR A 1 108 ? -23.967 -1.242 -30.798 1.00 29.17 108 THR A O 1
ATOM 797 N N . SER A 1 109 ? -23.422 -2.373 -32.658 1.00 29.92 109 SER A N 1
ATOM 798 C CA . SER A 1 109 ? -22.842 -3.554 -32.040 1.00 29.92 109 SER A CA 1
ATOM 799 C C . SER A 1 109 ? -21.564 -3.117 -31.327 1.00 29.92 109 SER A C 1
ATOM 801 O O . SER A 1 109 ? -20.485 -3.120 -31.924 1.00 29.92 109 SER A O 1
ATOM 803 N N .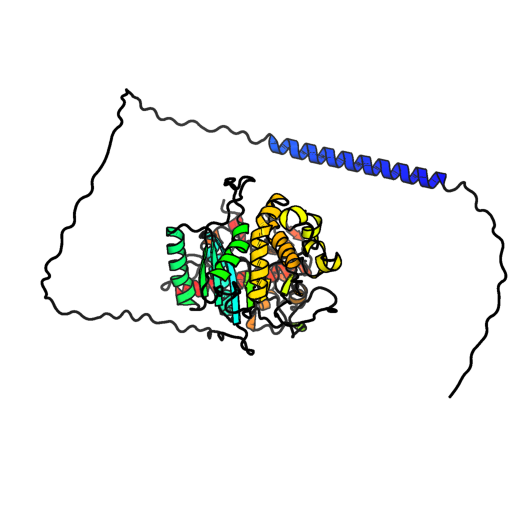 THR A 1 110 ? -21.671 -2.747 -30.053 1.00 30.62 110 THR A N 1
ATOM 804 C CA . THR A 1 110 ? -20.544 -2.762 -29.128 1.00 30.62 110 THR A CA 1
ATOM 805 C C . THR A 1 110 ? -20.072 -4.208 -29.056 1.00 30.62 110 THR A C 1
ATOM 807 O O . THR A 1 110 ? -20.634 -5.046 -28.354 1.00 30.62 110 THR A O 1
ATOM 810 N N . LYS A 1 111 ? -19.061 -4.541 -29.864 1.00 30.36 111 LYS A N 1
ATOM 811 C CA . LYS A 1 111 ? -18.290 -5.766 -29.674 1.00 30.36 111 LYS A CA 1
ATOM 812 C C . LYS A 1 111 ? -17.678 -5.662 -28.278 1.00 30.36 111 LYS A C 1
ATOM 814 O O . LYS A 1 111 ? -16.644 -5.023 -28.121 1.00 30.36 111 LYS A O 1
ATOM 819 N N . LYS A 1 112 ? -18.330 -6.261 -27.275 1.00 36.16 112 LYS A N 1
ATOM 820 C CA . LYS A 1 112 ? -17.685 -6.631 -26.013 1.00 36.16 112 LYS A CA 1
ATOM 821 C C . LYS A 1 112 ? -16.504 -7.511 -26.406 1.00 36.16 112 LYS A C 1
ATOM 823 O O . LYS A 1 112 ? -16.695 -8.653 -26.826 1.00 36.16 112 LYS A O 1
ATOM 828 N N . TYR A 1 113 ? -15.308 -6.934 -26.397 1.00 38.81 113 TYR A N 1
ATOM 829 C CA . TYR A 1 113 ? -14.091 -7.704 -26.556 1.00 38.81 113 TYR A CA 1
ATOM 830 C C . TYR A 1 113 ? -14.045 -8.711 -25.407 1.00 38.81 113 TYR A C 1
ATOM 832 O O . TYR A 1 113 ? -14.299 -8.373 -24.255 1.00 38.81 113 TYR A O 1
ATOM 840 N N . SER A 1 114 ? -13.799 -9.968 -25.757 1.00 39.22 114 SER A N 1
ATOM 841 C CA . SER A 1 114 ? -13.601 -11.054 -24.806 1.00 39.22 114 SER A CA 1
ATOM 842 C C . SER A 1 114 ? -12.452 -10.676 -23.873 1.00 39.22 114 SER A C 1
ATOM 844 O O . SER A 1 114 ? -11.314 -10.569 -24.330 1.00 39.22 114 SER A O 1
ATOM 846 N N . HIS A 1 115 ? -12.750 -10.461 -22.589 1.00 49.09 115 HIS A N 1
ATOM 847 C CA . HIS A 1 115 ? -11.752 -10.374 -21.529 1.00 49.09 115 HIS A CA 1
ATOM 848 C C . HIS A 1 115 ? -10.882 -11.637 -21.612 1.00 49.09 115 HIS A C 1
ATOM 850 O O . HIS A 1 115 ? -11.344 -12.735 -21.319 1.00 49.09 115 HIS A O 1
ATOM 856 N N . ASN A 1 116 ? -9.638 -11.519 -22.082 1.00 53.81 116 ASN A N 1
ATOM 857 C CA . ASN A 1 116 ? -8.725 -12.668 -22.156 1.00 53.81 116 ASN A CA 1
ATOM 858 C C . ASN A 1 116 ? -8.194 -13.088 -20.774 1.00 53.81 116 ASN A C 1
ATOM 860 O O . ASN A 1 116 ? -7.500 -14.095 -20.674 1.00 53.81 116 ASN A O 1
ATOM 864 N N . PHE A 1 117 ? -8.520 -12.337 -19.721 1.00 60.72 117 PHE A N 1
ATOM 865 C CA . PHE A 1 117 ? -8.310 -12.752 -18.344 1.00 60.72 117 PHE A CA 1
ATOM 866 C C . PHE A 1 117 ? -9.629 -13.320 -17.814 1.00 60.72 117 PHE A C 1
ATOM 868 O O . PHE A 1 117 ? -10.630 -12.598 -17.845 1.00 60.72 117 PHE A O 1
ATOM 875 N N . PRO A 1 118 ? -9.673 -14.584 -17.356 1.00 69.44 118 PRO A N 1
ATOM 876 C CA . PRO A 1 118 ? -10.847 -15.077 -16.652 1.00 69.44 118 PRO A CA 1
ATOM 877 C C . PRO A 1 118 ? -11.076 -14.193 -15.424 1.00 69.44 118 PRO A C 1
ATOM 879 O O . PRO A 1 118 ? -10.127 -13.868 -14.707 1.00 69.44 118 PRO A O 1
ATOM 882 N N . GLU A 1 119 ? -12.320 -13.770 -15.189 1.00 74.06 119 GLU A N 1
ATOM 883 C CA . GLU A 1 119 ? -12.619 -13.058 -13.951 1.00 74.06 119 GLU A CA 1
ATOM 884 C C . GLU A 1 119 ? -12.344 -13.997 -12.764 1.00 74.06 119 GLU A C 1
ATOM 886 O O . GLU A 1 119 ? -12.849 -15.126 -12.757 1.00 74.06 119 GLU A O 1
ATOM 891 N N . PRO A 1 120 ? -11.549 -13.571 -11.764 1.00 78.19 120 PRO A N 1
ATOM 892 C CA . PRO A 1 120 ? -11.366 -14.352 -10.557 1.00 78.19 120 PRO A CA 1
ATOM 893 C C . PRO A 1 120 ? -12.707 -14.505 -9.833 1.00 78.19 120 PRO A C 1
ATOM 895 O O . PRO A 1 120 ? -13.590 -13.644 -9.957 1.00 78.19 120 PRO A O 1
ATOM 898 N N . PRO A 1 121 ? -12.862 -15.579 -9.046 1.00 75.12 121 PRO A N 1
ATOM 899 C CA . PRO A 1 121 ? -14.076 -15.798 -8.282 1.00 75.12 121 PRO A CA 1
ATOM 900 C C . PRO A 1 121 ? -14.346 -14.628 -7.315 1.00 75.12 121 PRO A C 1
ATOM 902 O O . PRO A 1 121 ? -13.420 -13.931 -6.886 1.00 75.12 121 PRO A O 1
ATOM 905 N N . PRO A 1 122 ? -15.618 -14.393 -6.943 1.00 78.19 122 PRO A N 1
ATOM 906 C CA . PRO A 1 122 ? -15.978 -13.337 -5.995 1.00 78.19 122 PRO A CA 1
ATOM 907 C C . PRO A 1 122 ? -15.438 -13.600 -4.579 1.00 78.19 122 PRO A C 1
ATOM 909 O O . PRO A 1 122 ? -15.308 -12.666 -3.787 1.00 78.19 122 PRO A O 1
ATOM 912 N N . THR A 1 123 ? -15.124 -14.859 -4.274 1.00 85.31 123 THR A N 1
ATOM 913 C CA . THR A 1 123 ? -14.569 -15.349 -3.009 1.00 85.31 123 THR A CA 1
ATOM 914 C C . THR A 1 123 ? -13.362 -16.239 -3.270 1.00 85.31 123 THR A C 1
ATOM 916 O O . THR A 1 123 ? -13.233 -16.796 -4.360 1.00 85.31 123 THR A O 1
ATOM 919 N N . ASP A 1 124 ? -12.508 -16.431 -2.268 1.00 87.38 124 ASP A N 1
ATOM 920 C CA . ASP A 1 124 ? -11.512 -17.505 -2.324 1.00 87.38 124 ASP A CA 1
ATOM 921 C C . ASP A 1 124 ? -12.136 -18.901 -2.125 1.00 87.38 124 ASP A C 1
ATOM 923 O O . ASP A 1 124 ? -13.361 -19.061 -2.078 1.00 87.38 124 ASP A O 1
ATOM 927 N N . GLN A 1 125 ? -11.274 -19.921 -2.044 1.00 84.50 125 GLN A N 1
ATOM 928 C CA . GLN A 1 125 ? -11.666 -21.325 -1.897 1.00 84.50 125 GLN A CA 1
ATOM 929 C C . GLN A 1 125 ? -12.480 -21.593 -0.620 1.00 84.50 125 GLN A C 1
ATOM 931 O O . GLN A 1 125 ? -13.328 -22.483 -0.627 1.00 84.50 125 GLN A O 1
ATOM 936 N N . ASP A 1 126 ? -12.283 -20.791 0.430 1.00 86.88 126 ASP A N 1
ATOM 937 C CA . ASP A 1 126 ? -12.959 -20.939 1.723 1.00 86.88 126 ASP A CA 1
ATOM 938 C C . ASP A 1 126 ? -14.188 -20.024 1.854 1.00 86.88 126 ASP A C 1
ATOM 940 O O . ASP A 1 126 ? -14.815 -19.958 2.912 1.00 86.88 126 ASP A O 1
ATOM 944 N N . GLY A 1 127 ? -14.551 -19.303 0.789 1.00 90.62 127 GLY A N 1
ATOM 945 C CA . GLY A 1 127 ? -15.672 -18.365 0.795 1.00 90.62 127 GLY A CA 1
ATOM 946 C C . GLY A 1 127 ? -15.329 -16.977 1.350 1.00 90.62 127 GLY A C 1
ATOM 947 O O . GLY A 1 127 ? -16.233 -16.154 1.506 1.00 90.62 127 GLY A O 1
ATOM 948 N N . THR A 1 128 ? -14.052 -16.673 1.612 1.00 93.94 128 THR A N 1
ATOM 949 C CA . THR A 1 128 ? -13.633 -15.357 2.120 1.00 93.94 128 THR A CA 1
ATOM 950 C C . THR A 1 128 ? -13.834 -14.296 1.043 1.00 93.94 128 THR A C 1
ATOM 952 O O . THR A 1 128 ? -13.418 -14.457 -0.110 1.00 93.94 128 THR A O 1
ATOM 955 N N . ARG A 1 129 ? -14.474 -13.187 1.425 1.00 95.19 129 ARG A N 1
ATOM 956 C CA . ARG A 1 129 ? -14.666 -12.008 0.571 1.00 95.19 129 ARG A CA 1
ATOM 957 C C . ARG A 1 129 ? -13.546 -11.004 0.806 1.00 95.19 129 ARG A C 1
ATOM 959 O O . ARG A 1 129 ? -13.100 -10.826 1.936 1.00 95.19 129 ARG A O 1
ATOM 966 N N . TYR A 1 130 ? -13.155 -10.303 -0.255 1.00 96.81 130 TYR A N 1
ATOM 967 C CA . TYR A 1 130 ? -12.077 -9.319 -0.215 1.00 96.81 130 TYR A CA 1
ATOM 968 C C . TYR A 1 130 ? -12.521 -7.965 -0.772 1.00 96.81 130 TYR A C 1
ATOM 970 O O . TYR A 1 130 ? -13.210 -7.889 -1.794 1.00 96.81 130 TYR A O 1
ATOM 978 N N . HIS A 1 131 ? -12.057 -6.895 -0.131 1.00 97.44 131 HIS A N 1
ATOM 979 C CA . HIS A 1 131 ? -12.054 -5.545 -0.682 1.00 97.44 131 HIS A CA 1
ATOM 980 C C . HIS A 1 131 ? -10.636 -4.983 -0.652 1.00 97.44 131 HIS A C 1
ATOM 982 O O . HIS A 1 131 ? -10.114 -4.625 0.403 1.00 97.44 131 HIS A O 1
ATOM 988 N N . VAL A 1 132 ? -10.030 -4.866 -1.828 1.00 98.38 132 VAL A N 1
ATOM 989 C CA . VAL A 1 132 ? -8.782 -4.135 -2.025 1.00 98.38 132 VAL A CA 1
ATOM 990 C C . VAL A 1 132 ? -9.109 -2.670 -2.244 1.00 98.38 132 VAL A C 1
ATOM 992 O O . VAL A 1 132 ? -9.936 -2.332 -3.088 1.00 98.38 132 VAL A O 1
ATOM 995 N N . ILE A 1 133 ? -8.456 -1.784 -1.508 1.00 98.06 133 ILE A N 1
ATOM 996 C CA . ILE A 1 133 ? -8.719 -0.352 -1.569 1.00 98.06 133 ILE A CA 1
ATOM 997 C C . ILE A 1 133 ? -7.420 0.446 -1.606 1.00 98.06 133 ILE A C 1
ATOM 999 O O . ILE A 1 133 ? -6.416 0.071 -1.001 1.00 98.06 133 ILE A O 1
ATOM 1003 N N . PHE A 1 134 ? -7.449 1.579 -2.296 1.00 97.94 134 PHE A N 1
ATOM 1004 C CA . PHE A 1 134 ? -6.359 2.552 -2.290 1.00 97.94 134 PHE A CA 1
ATOM 1005 C C . PHE A 1 134 ? -6.921 3.966 -2.419 1.00 97.94 134 PHE A C 1
ATOM 1007 O O . PHE A 1 134 ? -7.969 4.177 -3.031 1.00 97.94 134 PHE A O 1
ATOM 1014 N N . SER A 1 135 ? -6.243 4.950 -1.826 1.00 95.38 135 SER A N 1
ATOM 1015 C CA . SER A 1 135 ? -6.698 6.346 -1.831 1.00 95.38 135 SER A CA 1
ATOM 1016 C C . SER A 1 135 ? -5.877 7.221 -2.774 1.00 95.38 135 SER A C 1
ATOM 1018 O O . SER A 1 135 ? -4.654 7.121 -2.857 1.00 95.38 135 SER A O 1
ATOM 1020 N N . THR A 1 136 ? -6.571 8.122 -3.463 1.00 93.62 136 THR A N 1
ATOM 1021 C CA . THR A 1 136 ? -6.011 9.129 -4.367 1.00 93.62 136 THR A CA 1
ATOM 1022 C C . THR A 1 136 ? -6.705 10.477 -4.164 1.00 93.62 136 THR A C 1
ATOM 1024 O O . THR A 1 136 ? -7.768 10.564 -3.546 1.00 93.62 136 THR A O 1
ATOM 1027 N N . SER A 1 137 ? -6.116 11.541 -4.708 1.00 86.88 137 SER A N 1
ATOM 1028 C CA . SER A 1 137 ? -6.834 12.796 -4.957 1.00 86.88 137 SER A CA 1
ATOM 1029 C C . SER A 1 137 ? -7.474 12.786 -6.348 1.00 86.88 137 SER A C 1
ATOM 1031 O O . SER A 1 137 ? -7.093 11.988 -7.204 1.00 86.88 137 SER A O 1
ATOM 1033 N N . CYS A 1 138 ? -8.376 13.730 -6.613 1.00 83.88 138 CYS A N 1
ATOM 1034 C CA . CYS A 1 138 ? -8.973 13.948 -7.937 1.00 83.88 138 CYS A CA 1
ATOM 1035 C C . CYS A 1 138 ? -8.069 14.664 -8.961 1.00 83.88 138 CYS A C 1
ATOM 1037 O O . CYS A 1 138 ? -8.541 15.292 -9.902 1.00 83.88 138 CYS A O 1
ATOM 1039 N N . SER A 1 139 ? -6.745 14.569 -8.807 1.00 75.25 139 SER A N 1
ATOM 1040 C CA . SER A 1 139 ? -5.812 15.143 -9.783 1.00 75.25 139 SER A CA 1
ATOM 1041 C C . SER A 1 139 ? -5.449 14.128 -10.870 1.00 75.25 139 SER A C 1
ATOM 1043 O O . SER A 1 139 ? -5.155 12.972 -10.556 1.00 75.25 139 SER A O 1
ATOM 1045 N N . GLY A 1 140 ? -5.334 14.580 -12.124 1.00 67.00 140 GLY A N 1
ATOM 1046 C CA . GLY A 1 140 ? -4.901 13.734 -13.251 1.00 67.00 140 GLY A CA 1
ATOM 1047 C C . GLY A 1 140 ? -3.526 13.077 -13.052 1.00 67.00 140 GLY A C 1
ATOM 1048 O O . GLY A 1 140 ? -3.237 12.033 -13.623 1.00 67.00 140 GLY A O 1
ATOM 1049 N N . LEU A 1 141 ? -2.697 13.598 -12.133 1.00 68.94 141 LEU A N 1
ATOM 1050 C CA . LEU A 1 141 ? -1.432 12.964 -11.725 1.00 68.94 141 LEU A CA 1
ATOM 1051 C C . LEU A 1 141 ? -1.601 11.544 -11.178 1.00 68.94 141 LEU A C 1
ATOM 1053 O O . LEU A 1 141 ? -0.629 10.794 -11.149 1.00 68.94 141 LEU A O 1
ATOM 1057 N N . THR A 1 142 ? -2.801 11.204 -10.713 1.00 82.62 142 THR A N 1
ATOM 1058 C CA . THR A 1 142 ? -3.119 9.909 -10.110 1.00 82.62 142 THR A CA 1
ATOM 1059 C C . THR A 1 142 ? -3.707 8.911 -11.108 1.00 82.62 142 THR A C 1
ATOM 1061 O O . THR A 1 142 ? -3.828 7.734 -10.764 1.00 82.62 142 THR A O 1
ATOM 1064 N N . HIS A 1 143 ? -4.034 9.330 -12.341 1.00 90.88 143 HIS A N 1
ATOM 1065 C CA . HIS A 1 143 ? -4.625 8.450 -13.360 1.00 90.88 143 HIS A CA 1
ATOM 1066 C C . HIS A 1 143 ? -3.685 7.326 -13.747 1.00 90.88 143 HIS A C 1
ATOM 1068 O O . HIS A 1 143 ? -4.087 6.170 -13.706 1.00 90.88 143 HIS A O 1
ATOM 1074 N N . TRP A 1 144 ? -2.421 7.636 -14.044 1.00 94.19 144 TRP A N 1
ATOM 1075 C CA . TRP A 1 144 ? -1.472 6.600 -14.446 1.00 94.19 144 TRP A CA 1
ATOM 1076 C C . TRP A 1 144 ? -1.217 5.583 -13.329 1.00 94.19 144 TRP A C 1
ATOM 1078 O O . TRP A 1 144 ? -1.185 4.383 -13.575 1.00 94.19 144 TRP A O 1
ATOM 1088 N N . GLN A 1 145 ? -1.128 6.048 -12.083 1.00 95.25 145 GLN A N 1
ATOM 1089 C CA . GLN A 1 145 ? -0.997 5.172 -10.920 1.00 95.25 145 GLN A CA 1
ATOM 1090 C C . GLN A 1 145 ? -2.220 4.269 -10.764 1.00 95.25 145 GLN A C 1
ATOM 1092 O O . GLN A 1 145 ? -2.079 3.064 -10.591 1.00 95.25 145 GLN A O 1
ATOM 1097 N N . SER A 1 146 ? -3.418 4.845 -10.887 1.00 96.31 146 SER A N 1
ATOM 1098 C CA . SER A 1 146 ? -4.677 4.106 -10.768 1.00 96.31 146 SER A CA 1
ATOM 1099 C C . SER A 1 146 ? -4.834 3.080 -11.887 1.00 96.31 146 SER A C 1
ATOM 1101 O O . SER A 1 146 ? -5.201 1.941 -11.621 1.00 96.31 146 SER A O 1
ATOM 1103 N N . PHE A 1 147 ? -4.516 3.458 -13.128 1.00 97.25 147 PHE A N 1
ATOM 1104 C CA . PHE A 1 147 ? -4.573 2.559 -14.275 1.00 97.25 147 PHE A CA 1
ATOM 1105 C C . PHE A 1 147 ? -3.610 1.383 -14.103 1.00 97.25 147 PHE A C 1
ATOM 1107 O O . PHE A 1 147 ? -4.025 0.234 -14.240 1.00 97.25 147 PHE A O 1
ATOM 1114 N N . LEU A 1 148 ? -2.352 1.658 -13.734 1.00 97.69 148 LEU A N 1
ATOM 1115 C CA . LEU A 1 148 ? -1.363 0.617 -13.456 1.00 97.69 148 LEU A CA 1
ATOM 1116 C C . LEU A 1 148 ? -1.827 -0.305 -12.320 1.00 97.69 148 LEU A C 1
ATOM 1118 O O . LEU A 1 148 ? -1.714 -1.521 -12.443 1.00 97.69 148 LEU A O 1
ATOM 1122 N N . PHE A 1 149 ? -2.378 0.258 -11.242 1.00 98.25 149 PHE A N 1
ATOM 1123 C CA . PHE A 1 149 ? -2.874 -0.505 -10.098 1.00 98.25 149 PHE A CA 1
ATOM 1124 C C . PHE A 1 149 ? -3.987 -1.479 -10.509 1.00 98.25 149 PHE A C 1
ATOM 1126 O O . PHE A 1 149 ? -3.895 -2.673 -10.223 1.00 98.25 149 PHE A O 1
ATOM 1133 N N . PHE A 1 150 ? -5.017 -0.994 -11.212 1.00 98.25 150 PHE A N 1
ATOM 1134 C CA . PHE A 1 150 ? -6.123 -1.833 -11.687 1.00 98.25 150 PHE A CA 1
ATOM 1135 C C . PHE A 1 150 ? -5.660 -2.878 -12.703 1.00 98.25 150 PHE A C 1
ATOM 1137 O O . PHE A 1 150 ? -6.051 -4.041 -12.598 1.00 98.25 150 PHE A O 1
ATOM 1144 N N . TYR A 1 151 ? -4.789 -2.494 -13.640 1.00 97.69 151 TYR A N 1
ATOM 1145 C CA . TYR A 1 151 ? -4.224 -3.428 -14.608 1.00 97.69 151 TYR A CA 1
ATOM 1146 C C . TYR A 1 151 ? -3.464 -4.562 -13.911 1.00 97.69 151 TYR A C 1
ATOM 1148 O O . TYR A 1 151 ? -3.703 -5.730 -14.206 1.00 97.69 151 TYR A O 1
ATOM 1156 N N . GLN A 1 152 ? -2.598 -4.242 -12.946 1.00 97.62 152 GLN A N 1
ATOM 1157 C CA . GLN A 1 152 ? -1.839 -5.258 -12.217 1.00 97.62 152 GLN A CA 1
ATOM 1158 C C . GLN A 1 152 ? -2.747 -6.130 -11.345 1.00 97.62 152 GLN A C 1
ATOM 1160 O O . GLN A 1 152 ? -2.585 -7.346 -11.344 1.00 97.62 152 GLN A O 1
ATOM 1165 N N . ALA A 1 153 ? -3.761 -5.555 -10.688 1.00 97.50 153 ALA A N 1
ATOM 1166 C CA . ALA A 1 153 ? -4.758 -6.330 -9.946 1.00 97.50 153 ALA A CA 1
ATOM 1167 C C . ALA A 1 153 ? -5.521 -7.319 -10.852 1.00 97.50 153 ALA A C 1
ATOM 1169 O O . ALA A 1 153 ? -5.784 -8.450 -10.446 1.00 97.50 153 ALA A O 1
ATOM 1170 N N . MET A 1 154 ? -5.849 -6.919 -12.086 1.00 96.00 154 MET A N 1
ATOM 1171 C CA . MET A 1 154 ? -6.444 -7.805 -13.092 1.00 96.00 154 MET A CA 1
ATOM 1172 C C . MET A 1 154 ? -5.455 -8.891 -13.534 1.00 96.00 154 MET A C 1
ATOM 1174 O O . MET A 1 154 ? -5.820 -10.064 -13.539 1.00 96.00 154 MET A O 1
ATOM 1178 N N . LYS A 1 155 ? -4.211 -8.514 -13.865 1.00 94.50 155 LYS A N 1
ATOM 1179 C CA . LYS A 1 155 ? -3.163 -9.427 -14.350 1.00 94.50 155 LYS A CA 1
ATOM 1180 C C . LYS A 1 155 ? -2.888 -10.548 -13.352 1.00 94.50 155 LYS A C 1
ATOM 1182 O O . LYS A 1 155 ? -2.850 -11.710 -13.745 1.00 94.50 155 LYS A O 1
ATOM 1187 N N . VAL A 1 156 ? -2.738 -10.206 -12.071 1.00 94.25 156 VAL A N 1
ATOM 1188 C CA . VAL A 1 156 ? -2.483 -11.200 -11.018 1.00 94.25 156 VAL A CA 1
ATOM 1189 C C . VAL A 1 156 ? -3.744 -11.945 -10.583 1.00 94.25 156 VAL A C 1
ATOM 1191 O O . VAL A 1 156 ? -3.649 -12.832 -9.749 1.00 94.25 156 VAL A O 1
ATOM 1194 N N . GLN A 1 157 ? -4.919 -11.606 -11.127 1.00 94.81 157 GLN A N 1
ATOM 1195 C CA . GLN A 1 157 ? -6.215 -12.176 -10.742 1.00 94.81 157 GLN A CA 1
ATOM 1196 C C . GLN A 1 157 ? -6.555 -11.952 -9.260 1.00 94.81 157 GLN A C 1
ATOM 1198 O O . GLN A 1 157 ? -7.031 -12.848 -8.563 1.00 94.81 157 GLN A O 1
ATOM 1203 N N . GLN A 1 158 ? -6.340 -10.730 -8.767 1.00 96.31 158 GLN A N 1
ATOM 1204 C CA . GLN A 1 158 ? -6.708 -10.356 -7.405 1.00 96.31 158 GLN A CA 1
ATOM 1205 C C . GLN A 1 158 ? -8.208 -10.602 -7.154 1.00 96.31 158 GLN A C 1
ATOM 1207 O O . GLN A 1 158 ? -9.085 -10.069 -7.851 1.00 96.31 158 GLN A O 1
ATOM 1212 N N . ILE A 1 159 ? -8.479 -11.408 -6.126 1.00 94.31 159 ILE A N 1
ATOM 1213 C CA . ILE A 1 159 ? -9.820 -11.817 -5.694 1.00 94.31 159 ILE A CA 1
ATOM 1214 C C . ILE A 1 159 ? -10.540 -10.631 -5.037 1.00 94.31 159 ILE A C 1
ATOM 1216 O O . ILE A 1 159 ? -9.912 -9.809 -4.363 1.00 94.31 159 ILE A O 1
ATOM 1220 N N . GLY A 1 160 ? -11.865 -10.572 -5.214 1.00 94.06 160 GLY A N 1
ATOM 1221 C CA . GLY A 1 160 ? -12.741 -9.585 -4.575 1.00 94.06 160 GLY A CA 1
ATOM 1222 C C . GLY A 1 160 ? -12.846 -8.255 -5.320 1.00 94.06 160 GLY A C 1
ATOM 1223 O O . GLY A 1 160 ? -12.456 -8.139 -6.475 1.00 94.06 160 GLY A O 1
ATOM 1224 N N . ASN A 1 161 ? -13.422 -7.233 -4.698 1.00 96.00 161 ASN A N 1
ATOM 1225 C CA . ASN A 1 161 ? -13.556 -5.923 -5.342 1.00 96.00 161 ASN A CA 1
ATOM 1226 C C . ASN A 1 161 ? -12.274 -5.100 -5.182 1.00 96.00 161 ASN A C 1
ATOM 1228 O O . ASN A 1 161 ? -11.599 -5.198 -4.158 1.00 96.00 161 ASN A O 1
ATOM 1232 N N . VAL A 1 162 ? -11.978 -4.245 -6.163 1.00 97.88 162 VAL A N 1
ATOM 1233 C CA . VAL A 1 162 ? -10.876 -3.275 -6.081 1.00 97.88 162 VAL A CA 1
ATOM 1234 C C . VAL A 1 162 ? -11.463 -1.874 -6.186 1.00 97.88 162 VAL A C 1
ATOM 1236 O O . VAL A 1 162 ? -12.057 -1.542 -7.208 1.00 97.88 162 VAL A O 1
ATOM 1239 N N . THR A 1 163 ? -11.311 -1.044 -5.156 1.00 98.25 163 THR A N 1
ATOM 1240 C CA . THR A 1 163 ? -11.922 0.290 -5.100 1.00 98.25 163 THR A CA 1
ATOM 1241 C C . THR A 1 163 ? -10.872 1.389 -4.978 1.00 98.25 163 THR A C 1
ATOM 1243 O O . THR A 1 163 ? -10.109 1.441 -4.013 1.00 98.25 163 THR A O 1
ATOM 1246 N N . ARG A 1 164 ? -10.897 2.338 -5.918 1.00 97.94 164 ARG A N 1
ATOM 1247 C CA . ARG A 1 164 ? -10.194 3.620 -5.792 1.00 97.94 164 ARG A CA 1
ATOM 1248 C C . ARG A 1 164 ? -11.040 4.578 -4.961 1.00 97.94 164 ARG A C 1
ATOM 1250 O O . ARG A 1 164 ? -12.143 4.935 -5.364 1.00 97.94 164 ARG A O 1
ATOM 1257 N N . ILE A 1 165 ? -10.515 5.053 -3.840 1.00 97.69 165 ILE A N 1
ATOM 1258 C CA . ILE A 1 165 ? -11.113 6.145 -3.068 1.00 97.69 165 ILE A CA 1
ATOM 1259 C C . ILE A 1 165 ? -10.550 7.464 -3.610 1.00 97.69 165 ILE A C 1
ATOM 1261 O O . ILE A 1 165 ? -9.363 7.753 -3.446 1.00 97.69 165 ILE A O 1
ATOM 1265 N N . ALA A 1 166 ? -11.388 8.249 -4.280 1.00 95.75 166 ALA A N 1
ATOM 1266 C CA . ALA A 1 166 ? -11.050 9.553 -4.836 1.00 95.75 166 ALA A CA 1
ATOM 1267 C C . ALA A 1 166 ? -11.563 10.657 -3.901 1.00 95.75 166 ALA A C 1
ATOM 1269 O O . ALA A 1 166 ? -12.768 10.879 -3.762 1.00 95.75 166 ALA A O 1
ATOM 1270 N N . SER A 1 167 ? -10.634 11.325 -3.223 1.00 92.75 167 SER A N 1
ATOM 1271 C CA . SER A 1 167 ? -10.949 12.326 -2.204 1.00 92.75 167 SER A CA 1
ATOM 1272 C C . SER A 1 167 ? -10.732 13.747 -2.713 1.00 92.75 167 SER A C 1
ATOM 1274 O O . SER A 1 167 ? -9.873 13.990 -3.566 1.00 92.75 167 SER A O 1
ATOM 1276 N N . SER A 1 168 ? -11.444 14.701 -2.102 1.00 87.12 168 SER A N 1
ATOM 1277 C CA . SER A 1 168 ? -11.262 16.141 -2.344 1.00 87.12 168 SER A CA 1
ATOM 1278 C C . SER A 1 168 ? -11.541 16.584 -3.787 1.00 87.12 168 SER A C 1
ATOM 1280 O O . SER A 1 168 ? -10.745 17.308 -4.373 1.00 87.12 168 SER A O 1
ATOM 1282 N N . CYS A 1 169 ? -12.666 16.140 -4.346 1.00 88.50 169 CYS A N 1
ATOM 1283 C CA . CYS A 1 169 ? -13.065 16.402 -5.730 1.00 88.50 169 CYS A CA 1
ATOM 1284 C C . CYS A 1 169 ? -14.151 17.485 -5.809 1.00 88.50 169 CYS A C 1
ATOM 1286 O O . CYS A 1 169 ? -15.137 17.402 -5.065 1.00 88.50 169 CYS A O 1
ATOM 1288 N N . SER A 1 170 ? -14.029 18.436 -6.739 1.00 90.75 170 SER A N 1
ATOM 1289 C CA . SER A 1 170 ? -15.160 19.269 -7.179 1.00 90.75 170 SER A CA 1
ATOM 1290 C C . SER A 1 170 ? -16.228 18.413 -7.869 1.00 90.75 170 SER A C 1
ATOM 1292 O O . SER A 1 170 ? -15.961 17.278 -8.264 1.00 90.75 170 SER A O 1
ATOM 1294 N N . ASP A 1 171 ? -17.446 18.925 -8.038 1.00 91.38 171 ASP A N 1
ATOM 1295 C CA . ASP A 1 171 ? -18.500 18.155 -8.711 1.00 91.38 171 ASP A CA 1
ATOM 1296 C C . ASP A 1 171 ? -18.169 17.896 -10.191 1.00 91.38 171 ASP A C 1
ATOM 1298 O O . ASP A 1 171 ? -18.419 16.803 -10.703 1.00 91.38 171 ASP A O 1
ATOM 1302 N N . GLU A 1 172 ? -17.498 18.838 -10.858 1.00 91.75 172 GLU A N 1
ATOM 1303 C CA . GLU A 1 172 ? -16.988 18.648 -12.218 1.00 91.75 172 GLU A CA 1
ATOM 1304 C C . GLU A 1 172 ? -15.852 17.618 -12.264 1.00 91.75 172 GLU A C 1
ATOM 1306 O O . GLU A 1 172 ? -15.765 16.838 -13.212 1.00 91.75 172 GLU A O 1
ATOM 1311 N N . GLU A 1 173 ? -14.970 17.603 -11.260 1.00 93.06 173 GLU A N 1
ATOM 1312 C CA . GLU A 1 173 ? -13.929 16.579 -11.136 1.00 93.06 173 GLU A CA 1
ATOM 1313 C C . GLU A 1 173 ? -14.535 15.197 -10.905 1.00 93.06 173 GLU A C 1
ATOM 1315 O O . GLU A 1 173 ? -14.151 14.262 -11.598 1.00 93.06 173 GLU A O 1
ATOM 1320 N N . LYS A 1 174 ? -15.523 15.061 -10.009 1.00 93.25 174 LYS A N 1
ATOM 1321 C CA . LYS A 1 174 ? -16.214 13.782 -9.769 1.00 93.25 174 LYS A CA 1
ATOM 1322 C C . LYS A 1 174 ? -16.791 13.212 -11.058 1.00 93.25 174 LYS A C 1
ATOM 1324 O O . LYS A 1 174 ? -16.610 12.027 -11.325 1.00 93.25 174 LYS A O 1
ATOM 1329 N N . GLN A 1 175 ? -17.457 14.044 -11.861 1.00 93.81 175 GLN A N 1
ATOM 1330 C CA . GLN A 1 175 ? -18.037 13.594 -13.123 1.00 93.81 175 GLN A CA 1
ATOM 1331 C C . GLN A 1 175 ? -16.951 13.126 -14.102 1.00 93.81 175 GLN A C 1
ATOM 1333 O O . GLN A 1 175 ? -17.060 12.027 -14.641 1.00 93.81 175 GLN A O 1
ATOM 1338 N N . ARG A 1 176 ? -15.866 13.898 -14.265 1.00 93.25 176 ARG A N 1
ATOM 1339 C CA . ARG A 1 176 ? -14.740 13.506 -15.131 1.00 93.25 176 ARG A CA 1
ATOM 1340 C C . ARG A 1 176 ? -14.051 12.227 -14.665 1.00 93.25 176 ARG A C 1
ATOM 1342 O O . ARG A 1 176 ? -13.751 11.366 -15.483 1.00 93.25 176 ARG A O 1
ATOM 1349 N N . GLU A 1 177 ? -13.800 12.085 -13.366 1.00 94.62 177 GLU A N 1
ATOM 1350 C CA . GLU A 1 177 ? -13.171 10.882 -12.809 1.00 94.62 177 GLU A CA 1
ATOM 1351 C C . GLU A 1 177 ? -14.072 9.656 -12.950 1.00 94.62 177 GLU A C 1
ATOM 1353 O O . GLU A 1 177 ? -13.578 8.563 -13.217 1.00 94.62 177 GLU A O 1
ATOM 1358 N N . LYS A 1 178 ? -15.389 9.831 -12.792 1.00 95.44 178 LYS A N 1
ATOM 1359 C CA . LYS A 1 178 ? -16.364 8.761 -12.991 1.00 95.44 178 LYS A CA 1
ATOM 1360 C C . LYS A 1 178 ? -16.371 8.296 -14.446 1.00 95.44 178 LYS A C 1
ATOM 1362 O O . LYS A 1 178 ? -16.214 7.106 -14.691 1.00 95.44 178 LYS A O 1
ATOM 1367 N N . GLU A 1 179 ? -16.474 9.226 -15.393 1.00 95.31 179 GLU A N 1
ATOM 1368 C CA . GLU A 1 179 ? -16.430 8.926 -16.830 1.00 95.31 179 GLU A CA 1
ATOM 1369 C C . GLU A 1 179 ? -15.109 8.259 -17.232 1.00 95.31 179 GLU A C 1
ATOM 1371 O O . GLU A 1 179 ? -15.111 7.265 -17.961 1.00 95.31 179 GLU A O 1
ATOM 1376 N N . TRP A 1 180 ? -13.980 8.766 -16.725 1.00 94.50 180 TRP A N 1
ATOM 1377 C CA . TRP A 1 180 ? -12.665 8.173 -16.957 1.00 94.50 180 TRP A CA 1
ATOM 1378 C C . TRP A 1 180 ? -12.592 6.743 -16.413 1.00 94.50 180 TRP A C 1
ATOM 1380 O O . TRP A 1 180 ? -12.129 5.844 -17.112 1.00 94.50 180 TRP A O 1
ATOM 1390 N N . HIS A 1 181 ? -13.083 6.506 -15.193 1.00 96.00 181 HIS A N 1
ATOM 1391 C CA . HIS A 1 181 ? -13.080 5.182 -14.566 1.00 96.00 181 HIS A CA 1
ATOM 1392 C C . HIS A 1 181 ? -13.978 4.192 -15.318 1.00 96.00 181 HIS A C 1
ATOM 1394 O O . HIS A 1 181 ? -13.557 3.073 -15.605 1.00 96.00 181 HIS A O 1
ATOM 1400 N N . GLU A 1 182 ? -15.189 4.601 -15.695 1.00 96.00 182 GLU A N 1
ATOM 1401 C CA . GLU A 1 182 ? -16.112 3.779 -16.489 1.00 96.00 182 GLU A CA 1
ATOM 1402 C C . GLU A 1 182 ? -15.500 3.415 -17.854 1.00 96.00 182 GLU A C 1
ATOM 1404 O O . GLU A 1 182 ? -15.494 2.249 -18.265 1.00 96.00 182 GLU A O 1
ATOM 1409 N N . THR A 1 183 ? -14.912 4.407 -18.530 1.00 94.00 183 THR A N 1
ATOM 1410 C CA . THR A 1 183 ? -14.340 4.257 -19.874 1.00 94.00 183 THR A CA 1
ATOM 1411 C C . THR A 1 183 ? -13.065 3.423 -19.871 1.00 94.00 183 THR A C 1
ATOM 1413 O O . THR A 1 183 ? -12.942 2.514 -20.684 1.00 94.00 183 THR A O 1
ATOM 1416 N N . HIS A 1 184 ? -12.121 3.706 -18.974 1.00 93.62 184 HIS A N 1
ATOM 1417 C CA . HIS A 1 184 ? -10.772 3.141 -19.054 1.00 93.62 184 HIS A CA 1
ATOM 1418 C C . HIS A 1 184 ? -10.531 1.947 -18.138 1.00 93.62 184 HIS A C 1
ATOM 1420 O O . HIS A 1 184 ? -9.621 1.159 -18.399 1.00 93.62 184 HIS A O 1
ATOM 1426 N N . ILE A 1 185 ? -11.321 1.809 -17.071 1.00 96.00 185 ILE A N 1
ATOM 1427 C CA . ILE A 1 185 ? -11.129 0.771 -16.057 1.00 96.00 185 ILE A CA 1
ATOM 1428 C C . ILE A 1 185 ? -12.254 -0.256 -16.132 1.00 96.00 185 ILE A C 1
ATOM 1430 O O . ILE A 1 185 ? -11.999 -1.401 -16.493 1.00 96.00 185 ILE A O 1
ATOM 1434 N N . GLN A 1 186 ? -13.499 0.123 -15.838 1.00 94.69 186 GLN A N 1
ATOM 1435 C CA . GLN A 1 186 ? -14.597 -0.849 -15.745 1.00 94.69 186 GLN A CA 1
ATOM 1436 C C . GLN A 1 186 ? -14.875 -1.538 -17.078 1.00 94.69 186 GLN A C 1
ATOM 1438 O O . GLN A 1 186 ? -14.813 -2.761 -17.155 1.00 94.69 186 GLN A O 1
ATOM 1443 N N . SER A 1 187 ? -15.104 -0.761 -18.143 1.00 93.06 187 SER A N 1
ATOM 1444 C CA . SER A 1 187 ? -15.507 -1.330 -19.435 1.00 93.06 187 SER A CA 1
ATOM 1445 C C . SER A 1 187 ? -14.426 -2.171 -20.123 1.00 93.06 187 SER A C 1
ATOM 1447 O O . SER A 1 187 ? -14.755 -2.985 -20.984 1.00 93.06 187 SER A O 1
ATOM 1449 N N . GLN A 1 188 ? -13.154 -1.982 -19.754 1.00 92.75 188 GLN A N 1
ATOM 1450 C CA . GLN A 1 188 ? -12.017 -2.668 -20.376 1.00 92.75 188 GLN A CA 1
ATOM 1451 C C . GLN A 1 188 ? -11.426 -3.773 -19.504 1.00 92.75 188 GLN A C 1
ATOM 1453 O O . GLN A 1 188 ? -10.849 -4.719 -20.036 1.00 92.75 188 GLN A O 1
ATOM 1458 N N . MET A 1 189 ? -11.535 -3.659 -18.178 1.00 94.19 189 MET A N 1
ATOM 1459 C CA . MET A 1 189 ? -10.883 -4.576 -17.245 1.00 94.19 189 MET A CA 1
ATOM 1460 C C . MET A 1 189 ? -11.889 -5.444 -16.491 1.00 94.19 189 MET A C 1
ATOM 1462 O O . MET A 1 189 ? -11.833 -6.662 -16.633 1.00 94.19 189 MET A O 1
ATOM 1466 N N . SER A 1 190 ? -12.773 -4.853 -15.678 1.00 94.31 190 SER A N 1
ATOM 1467 C CA . SER A 1 190 ? -13.648 -5.607 -14.765 1.00 94.31 190 SER A CA 1
ATOM 1468 C C . SER A 1 190 ? -14.737 -4.736 -14.129 1.00 94.31 190 SER A C 1
ATOM 1470 O O . SER A 1 190 ? -14.449 -3.655 -13.607 1.00 94.31 190 SER A O 1
ATOM 1472 N N . ASP A 1 191 ? -15.964 -5.262 -14.036 1.00 93.31 191 ASP A N 1
ATOM 1473 C CA . ASP A 1 191 ? -17.085 -4.615 -13.329 1.00 93.31 191 ASP A CA 1
ATOM 1474 C C . ASP A 1 191 ? -16.874 -4.564 -11.796 1.00 93.31 191 ASP A C 1
ATOM 1476 O O . ASP A 1 191 ? -17.511 -3.770 -11.093 1.00 93.31 191 ASP A O 1
ATOM 1480 N N . ARG A 1 192 ? -15.941 -5.368 -11.257 1.00 94.75 192 ARG A N 1
ATOM 1481 C CA . ARG A 1 192 ? -15.529 -5.354 -9.834 1.00 94.75 192 ARG A CA 1
ATOM 1482 C C . ARG A 1 192 ? -14.623 -4.177 -9.475 1.00 94.75 192 ARG A C 1
ATOM 1484 O O . ARG A 1 192 ? -14.321 -3.972 -8.297 1.00 94.75 192 ARG A O 1
ATOM 1491 N N . PHE A 1 193 ? -14.133 -3.436 -10.465 1.00 97.19 193 PHE A N 1
ATOM 1492 C CA . PHE A 1 193 ? -13.271 -2.284 -10.230 1.00 97.19 193 PHE A CA 1
ATOM 1493 C C . PHE A 1 193 ? -14.126 -1.043 -10.020 1.00 97.19 193 PHE A C 1
ATOM 1495 O O . PHE A 1 193 ? -14.869 -0.621 -10.901 1.00 97.19 193 PHE A O 1
ATOM 1502 N N . LYS A 1 194 ? -14.053 -0.445 -8.836 1.00 97.50 194 LYS A N 1
ATOM 1503 C CA . LYS A 1 194 ? -14.961 0.614 -8.391 1.00 97.50 194 LYS A CA 1
ATOM 1504 C C . LYS A 1 194 ? -14.212 1.914 -8.121 1.00 97.50 194 LYS A C 1
ATOM 1506 O O . LYS A 1 194 ? -13.009 1.919 -7.857 1.00 97.50 194 LYS A O 1
ATOM 1511 N N . ILE A 1 195 ? -14.958 3.011 -8.132 1.00 97.62 195 ILE A N 1
ATOM 1512 C CA . ILE A 1 195 ? -14.511 4.315 -7.652 1.00 97.62 195 ILE A CA 1
ATOM 1513 C C . ILE A 1 195 ? -15.481 4.807 -6.577 1.00 97.62 195 ILE A C 1
ATOM 1515 O O . ILE A 1 195 ? -16.696 4.726 -6.744 1.00 97.62 195 ILE A O 1
ATOM 1519 N N . HIS A 1 196 ? -14.940 5.296 -5.463 1.00 97.62 196 HIS A N 1
ATOM 1520 C CA . HIS A 1 196 ? -15.699 5.883 -4.360 1.00 97.62 196 HIS A CA 1
ATOM 1521 C C . HIS A 1 196 ? -15.268 7.324 -4.147 1.00 97.62 196 HIS A C 1
ATOM 1523 O O . HIS A 1 196 ? -14.086 7.587 -3.925 1.00 97.62 196 HIS A O 1
ATOM 1529 N N . PHE A 1 197 ? -16.217 8.252 -4.177 1.00 96.88 197 PHE A N 1
ATOM 1530 C CA . PHE A 1 197 ? -15.934 9.666 -3.962 1.00 96.88 197 PHE A CA 1
ATOM 1531 C C . PHE A 1 197 ? -16.143 10.050 -2.507 1.00 96.88 197 PHE A C 1
ATOM 1533 O O . PHE A 1 197 ? -17.091 9.601 -1.860 1.00 96.88 197 PHE A O 1
ATOM 1540 N N . THR A 1 198 ? -15.269 10.911 -1.995 1.00 95.19 198 THR A N 1
ATOM 1541 C CA . THR A 1 198 ? -15.356 11.382 -0.612 1.00 95.19 198 THR A CA 1
ATOM 1542 C C . THR A 1 198 ? -15.329 12.909 -0.521 1.00 95.19 198 THR A C 1
ATOM 1544 O O . THR A 1 198 ? -14.886 13.580 -1.464 1.00 95.19 198 THR A O 1
ATOM 1547 N N . PRO A 1 199 ? -15.822 13.480 0.595 1.00 92.00 199 PRO A N 1
ATOM 1548 C CA . PRO A 1 199 ? -15.669 14.898 0.892 1.00 92.00 199 PRO A CA 1
ATOM 1549 C C . PRO A 1 199 ? -14.207 15.371 0.920 1.00 92.00 199 PRO A C 1
ATOM 1551 O O . PRO A 1 199 ? -13.249 14.600 0.838 1.00 92.00 199 PRO A O 1
ATOM 1554 N N . HIS A 1 200 ? -14.032 16.683 1.058 1.00 86.50 200 HIS A N 1
ATOM 1555 C CA . HIS A 1 200 ? -12.715 17.268 1.268 1.00 86.50 200 HIS A CA 1
ATOM 1556 C C . HIS A 1 200 ? -12.252 17.055 2.716 1.00 86.50 200 HIS A C 1
ATOM 1558 O O . HIS A 1 200 ? -12.890 17.541 3.650 1.00 86.50 200 HIS A O 1
ATOM 1564 N N . PHE A 1 201 ? -11.134 16.346 2.894 1.00 87.00 201 PHE A N 1
ATOM 1565 C CA . PHE A 1 201 ? -10.586 15.995 4.211 1.00 87.00 201 PHE A CA 1
ATOM 1566 C C . PHE A 1 201 ? -9.198 16.581 4.487 1.00 87.00 201 PHE A C 1
ATOM 1568 O O . PHE A 1 201 ? -8.618 16.300 5.530 1.00 87.00 201 PHE A O 1
ATOM 1575 N N . MET A 1 202 ? -8.629 17.363 3.567 1.00 83.31 202 MET A N 1
ATOM 1576 C CA . MET A 1 202 ? -7.233 17.800 3.684 1.00 83.31 202 MET A CA 1
ATOM 1577 C C . MET A 1 202 ? -7.040 18.959 4.664 1.00 83.31 202 MET A C 1
ATOM 1579 O O . MET A 1 202 ? -5.928 19.137 5.158 1.00 83.31 202 MET A O 1
ATOM 1583 N N . SER A 1 203 ? -8.092 19.723 4.959 1.00 81.81 203 SER A N 1
ATOM 1584 C CA . SER A 1 203 ? -7.975 20.950 5.743 1.00 81.81 203 SER A CA 1
ATOM 1585 C C . SER A 1 203 ? -7.568 20.684 7.192 1.00 81.81 203 SER A C 1
ATOM 1587 O O . SER A 1 203 ? -8.264 20.000 7.948 1.00 81.81 203 SER A O 1
ATOM 1589 N N . VAL A 1 204 ? -6.459 21.289 7.611 1.00 81.88 204 VAL A N 1
ATOM 1590 C CA . VAL A 1 204 ? -6.021 21.307 9.007 1.00 81.88 204 VAL A CA 1
ATOM 1591 C C . VAL A 1 204 ? -6.852 22.343 9.764 1.00 81.88 204 VAL A C 1
ATOM 1593 O O . VAL A 1 204 ? -6.979 23.488 9.326 1.00 81.88 204 VAL A O 1
ATOM 1596 N N . LYS A 1 205 ? -7.404 21.962 10.917 1.00 81.88 205 LYS A N 1
ATOM 1597 C CA . LYS A 1 205 ? -8.207 22.855 11.765 1.00 81.88 205 LYS A CA 1
ATOM 1598 C C . LYS A 1 205 ? -7.362 23.516 12.859 1.00 81.88 205 LYS A C 1
ATOM 1600 O O . LYS A 1 205 ? -6.423 22.912 13.378 1.00 81.88 205 LYS A O 1
ATOM 1605 N N . ASN A 1 206 ? -7.696 24.761 13.190 1.00 77.44 206 ASN A N 1
ATOM 1606 C CA . ASN A 1 206 ? -7.164 25.512 14.327 1.00 77.44 206 ASN A CA 1
ATOM 1607 C C . ASN A 1 206 ? -7.757 24.993 15.652 1.00 77.44 206 ASN A C 1
ATOM 1609 O O . ASN A 1 206 ? -8.684 24.184 15.661 1.00 77.44 206 ASN A O 1
ATOM 1613 N N . GLU A 1 207 ? -7.242 25.480 16.786 1.00 74.12 207 GLU A N 1
ATOM 1614 C CA . GLU A 1 207 ? -7.716 25.075 18.124 1.00 74.12 207 GLU A CA 1
ATOM 1615 C C . GLU A 1 207 ? -9.184 25.436 18.392 1.00 74.12 207 GLU A C 1
ATOM 1617 O O . GLU A 1 207 ? -9.855 24.750 19.156 1.00 74.12 207 GLU A O 1
ATOM 1622 N N . ASP A 1 208 ? -9.693 26.476 17.736 1.00 76.94 208 ASP A N 1
ATOM 1623 C CA . ASP A 1 208 ? -11.092 26.914 17.791 1.00 76.94 208 ASP A CA 1
ATOM 1624 C C . ASP A 1 208 ? -11.999 26.181 16.779 1.00 76.94 208 ASP A C 1
ATOM 1626 O O . ASP A 1 208 ? -13.171 26.524 16.626 1.00 76.94 208 ASP A O 1
ATOM 1630 N N . GLY A 1 209 ? -11.464 25.180 16.070 1.00 75.88 209 GLY A N 1
ATOM 1631 C CA . GLY A 1 209 ? -12.172 24.410 15.046 1.00 75.88 209 GLY A CA 1
ATOM 1632 C C . GLY A 1 209 ? -12.298 25.113 13.690 1.00 75.88 209 GLY A C 1
ATOM 1633 O O . GLY A 1 209 ? -12.836 24.519 12.752 1.00 75.88 209 GLY A O 1
ATOM 1634 N N . THR A 1 210 ? -11.794 26.343 13.548 1.00 80.31 210 THR A N 1
ATOM 1635 C CA . THR A 1 210 ? -11.788 27.058 12.264 1.00 80.31 210 THR A CA 1
ATOM 1636 C C . THR A 1 210 ? -10.745 26.486 11.307 1.00 80.31 210 THR A C 1
ATOM 1638 O O . THR A 1 210 ? -9.843 25.749 11.704 1.00 80.31 210 THR A O 1
ATOM 1641 N N . ASP A 1 211 ? -10.867 26.788 10.015 1.00 80.56 211 ASP A N 1
ATOM 1642 C CA . ASP A 1 211 ? -9.881 26.342 9.035 1.00 80.56 211 ASP A CA 1
ATOM 1643 C C . ASP A 1 211 ? -8.554 27.095 9.186 1.00 80.56 211 ASP A C 1
ATOM 1645 O O . ASP A 1 211 ? -8.525 28.326 9.245 1.00 80.56 211 ASP A O 1
ATOM 1649 N N . SER A 1 212 ? -7.442 26.361 9.233 1.00 78.25 212 SER A N 1
ATOM 1650 C CA . SER A 1 212 ? -6.107 26.966 9.282 1.00 78.25 212 SER A CA 1
ATOM 1651 C C . SER A 1 212 ? -5.618 27.446 7.911 1.00 78.25 212 SER A C 1
ATOM 1653 O O . SER A 1 212 ? -4.555 28.068 7.831 1.00 78.25 212 SER A O 1
ATOM 1655 N N . ASN A 1 213 ? -6.364 27.152 6.834 1.00 79.12 213 ASN A N 1
ATOM 1656 C CA . ASN A 1 213 ? -5.955 27.339 5.437 1.00 79.12 213 ASN A CA 1
ATOM 1657 C C . ASN A 1 213 ? -4.661 26.586 5.074 1.00 79.12 213 ASN A C 1
ATOM 1659 O O . ASN A 1 213 ? -3.970 26.940 4.116 1.00 79.12 213 ASN A O 1
ATOM 1663 N N . LYS A 1 214 ? -4.301 25.564 5.857 1.00 83.75 214 LYS A N 1
ATOM 1664 C CA . LYS A 1 214 ? -3.212 24.635 5.560 1.00 83.75 214 LYS A CA 1
ATOM 1665 C C . LYS A 1 214 ? -3.803 23.273 5.266 1.00 83.75 214 LYS A C 1
ATOM 1667 O O . LYS A 1 214 ? -4.659 22.796 6.008 1.00 83.75 214 LYS A O 1
ATOM 1672 N N . ASP A 1 215 ? -3.252 22.623 4.255 1.00 86.62 215 ASP A N 1
ATOM 1673 C CA . ASP A 1 215 ? -3.667 21.286 3.868 1.00 86.62 215 ASP A CA 1
ATOM 1674 C C . ASP A 1 215 ? -2.635 20.244 4.281 1.00 86.62 215 ASP A C 1
ATOM 1676 O O . ASP A 1 215 ? -1.432 20.395 4.054 1.00 86.62 215 ASP A O 1
ATOM 1680 N N . TYR A 1 216 ? -3.130 19.129 4.808 1.00 88.12 216 TYR A N 1
ATOM 1681 C CA . TYR A 1 216 ? -2.372 17.904 4.985 1.00 88.12 216 TYR A CA 1
ATOM 1682 C C . TYR A 1 216 ? -3.019 16.789 4.165 1.00 88.12 216 TYR A C 1
ATOM 1684 O O . TYR A 1 216 ? -3.956 16.110 4.582 1.00 88.12 216 TYR A O 1
ATOM 1692 N N . LYS A 1 217 ? -2.492 16.586 2.952 1.00 87.38 217 LYS A N 1
ATOM 1693 C CA . LYS A 1 217 ? -3.055 15.651 1.961 1.00 87.38 217 LYS A CA 1
ATOM 1694 C C . LYS A 1 217 ? -3.199 14.209 2.452 1.00 87.38 217 LYS A C 1
ATOM 1696 O O . LYS A 1 217 ? -4.032 13.476 1.926 1.00 87.38 217 LYS A O 1
ATOM 1701 N N . PHE A 1 218 ? -2.400 13.798 3.436 1.00 91.00 218 PHE A N 1
ATOM 1702 C CA . PHE A 1 218 ? -2.429 12.434 3.956 1.00 91.00 218 PHE A CA 1
ATOM 1703 C C . PHE A 1 218 ? -3.628 12.175 4.874 1.00 91.00 218 PHE A C 1
ATOM 1705 O O . PHE A 1 218 ? -3.917 11.018 5.133 1.00 91.00 218 PHE A O 1
ATOM 1712 N N . PHE A 1 219 ? -4.411 13.192 5.262 1.00 93.69 219 PHE A N 1
ATOM 1713 C CA . PHE A 1 219 ? -5.729 12.968 5.872 1.00 93.69 219 PHE A CA 1
ATOM 1714 C C . PHE A 1 219 ? -6.705 12.245 4.931 1.00 93.69 219 PHE A C 1
ATOM 1716 O O . PHE A 1 219 ? -7.569 11.505 5.391 1.00 93.69 219 PHE A O 1
ATOM 1723 N N . ASN A 1 220 ? -6.550 12.360 3.609 1.00 93.12 220 ASN A N 1
ATOM 1724 C CA . ASN A 1 220 ? -7.464 11.695 2.675 1.00 93.12 220 ASN A CA 1
ATOM 1725 C C . ASN A 1 220 ? -7.552 10.175 2.875 1.00 93.12 220 ASN A C 1
ATOM 1727 O O . ASN A 1 220 ? -8.606 9.606 2.606 1.00 93.12 220 ASN A O 1
ATOM 1731 N N . LYS A 1 221 ? -6.486 9.525 3.356 1.00 95.38 221 LYS A N 1
ATOM 1732 C CA . LYS A 1 221 ? -6.441 8.074 3.550 1.00 95.38 221 LYS A CA 1
ATOM 1733 C C . LYS A 1 221 ? -7.254 7.589 4.763 1.00 95.38 221 LYS A C 1
ATOM 1735 O O . LYS A 1 221 ? -8.179 6.815 4.527 1.00 95.38 221 LYS A O 1
ATOM 1740 N N . PRO A 1 222 ? -7.032 8.055 6.010 1.00 97.56 222 PRO A N 1
ATOM 1741 C CA . PRO A 1 222 ? -7.861 7.671 7.155 1.00 97.56 222 PRO A CA 1
ATOM 1742 C C . PRO A 1 222 ? -9.331 8.052 6.970 1.00 97.56 222 PRO A C 1
ATOM 1744 O O . PRO A 1 222 ? -10.220 7.217 7.142 1.00 97.56 222 PRO A O 1
ATOM 1747 N N . PHE A 1 223 ? -9.600 9.304 6.587 1.00 97.44 223 PHE A N 1
ATOM 1748 C CA . PHE A 1 223 ? -10.973 9.791 6.450 1.00 97.44 223 PHE A CA 1
ATOM 1749 C C . PHE A 1 223 ? -11.677 9.170 5.241 1.00 97.44 223 PHE A C 1
ATOM 1751 O O . PHE A 1 223 ? -12.851 8.811 5.327 1.00 97.44 223 PHE A O 1
ATOM 1758 N N . GLY A 1 224 ? -10.955 8.979 4.134 1.00 97.50 224 GLY A N 1
ATOM 1759 C CA . GLY A 1 224 ? -11.481 8.315 2.949 1.00 97.50 224 GLY A CA 1
ATOM 1760 C C . GLY A 1 224 ? -11.795 6.841 3.192 1.00 97.50 224 GLY A C 1
ATOM 1761 O O . GLY A 1 224 ? -12.868 6.395 2.793 1.00 97.50 224 GLY A O 1
ATOM 1762 N N . LEU A 1 225 ? -10.912 6.115 3.893 1.00 98.44 225 LEU A N 1
ATOM 1763 C CA . LEU A 1 225 ? -11.152 4.737 4.328 1.00 98.44 225 LEU A CA 1
ATOM 1764 C C . LEU A 1 225 ? -12.445 4.650 5.135 1.00 98.44 225 LEU A C 1
ATOM 1766 O O . LEU A 1 225 ? -13.348 3.917 4.746 1.00 98.44 225 LEU A O 1
ATOM 1770 N N . LYS A 1 226 ? -12.554 5.427 6.220 1.00 98.44 226 LYS A N 1
ATOM 1771 C CA . LYS A 1 226 ? -13.737 5.410 7.087 1.00 98.44 226 LYS A CA 1
ATOM 1772 C C . LYS A 1 226 ? -15.012 5.711 6.292 1.00 98.44 226 LYS A C 1
ATOM 1774 O O . LYS A 1 226 ? -15.962 4.940 6.351 1.00 98.44 226 LYS A O 1
ATOM 1779 N N . HIS A 1 227 ? -14.997 6.768 5.479 1.00 98.31 227 HIS A N 1
ATOM 1780 C CA . HIS A 1 227 ? -16.138 7.150 4.644 1.00 98.31 227 HIS A CA 1
ATOM 1781 C C . HIS A 1 227 ? -16.530 6.055 3.636 1.00 98.31 227 HIS A C 1
ATOM 1783 O O . HIS A 1 227 ? -17.710 5.839 3.372 1.00 98.31 227 HIS A O 1
ATOM 1789 N N . TRP A 1 228 ? -15.559 5.350 3.047 1.00 98.31 228 TRP A N 1
ATOM 1790 C CA . TRP A 1 228 ? -15.834 4.201 2.182 1.00 98.31 228 TRP A CA 1
ATOM 1791 C C . TRP A 1 228 ? -16.416 3.013 2.953 1.00 98.31 228 TRP A C 1
ATOM 1793 O O . TRP A 1 228 ? -17.346 2.382 2.467 1.00 98.31 228 TRP A O 1
ATOM 1803 N N . MET A 1 229 ? -15.946 2.730 4.166 1.00 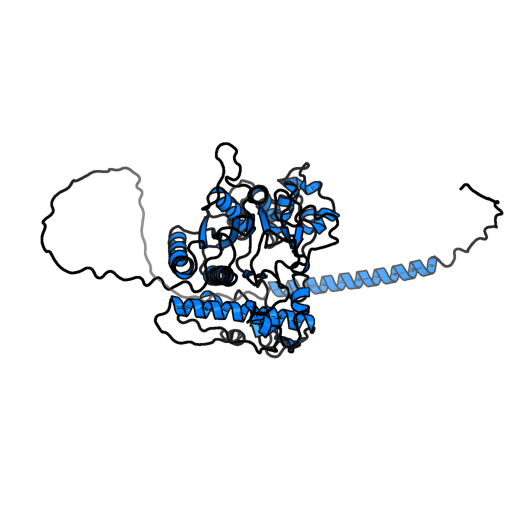98.38 229 MET A N 1
ATOM 1804 C CA . MET A 1 229 ? -16.524 1.657 4.980 1.00 98.38 229 MET A CA 1
ATOM 1805 C C . MET A 1 229 ? -17.977 1.954 5.383 1.00 98.38 229 MET A C 1
ATOM 1807 O O . MET A 1 229 ? -18.792 1.041 5.457 1.00 98.38 229 MET A O 1
ATOM 1811 N N . GLU A 1 230 ? -18.323 3.225 5.593 1.00 97.88 230 GLU A N 1
ATOM 1812 C CA . GLU A 1 230 ? -19.673 3.644 5.994 1.00 97.88 230 GLU A CA 1
ATOM 1813 C C . GLU A 1 230 ? -20.659 3.754 4.820 1.00 97.88 230 GLU A C 1
ATOM 1815 O O . GLU A 1 230 ? -21.864 3.580 5.014 1.00 97.88 230 GLU A O 1
ATOM 1820 N N . HIS A 1 231 ? -20.171 4.064 3.614 1.00 96.75 231 HIS A N 1
ATOM 1821 C CA . HIS A 1 231 ? -21.023 4.470 2.485 1.00 96.75 231 HIS A CA 1
ATOM 1822 C C . HIS A 1 231 ? -20.675 3.821 1.138 1.00 96.75 231 HIS A C 1
ATOM 1824 O O . HIS A 1 231 ? -21.320 4.113 0.132 1.00 96.75 231 HIS A O 1
ATOM 1830 N N . GLY A 1 232 ? -19.624 3.009 1.079 1.00 95.31 232 GLY A N 1
ATOM 1831 C CA . GLY A 1 232 ? -19.146 2.378 -0.146 1.00 95.31 232 GLY A CA 1
ATOM 1832 C C . GLY A 1 232 ? -20.015 1.207 -0.595 1.00 95.31 232 GLY A C 1
ATOM 1833 O O . GLY A 1 232 ? -20.649 0.528 0.208 1.00 95.31 232 GLY A O 1
ATOM 1834 N N . GLU A 1 233 ? -20.009 0.937 -1.900 1.00 91.06 233 GLU A N 1
ATOM 1835 C CA . GLU A 1 233 ? -20.691 -0.227 -2.476 1.00 91.06 233 GLU A CA 1
ATOM 1836 C C . GLU A 1 233 ? -20.149 -1.535 -1.869 1.00 91.06 233 GLU A C 1
ATOM 1838 O O . GLU A 1 233 ? -18.942 -1.784 -1.883 1.00 91.06 233 GLU A O 1
ATOM 1843 N N . GLY A 1 234 ? -21.048 -2.375 -1.344 1.00 88.19 234 GLY A N 1
ATOM 1844 C CA . GLY A 1 234 ? -20.697 -3.636 -0.676 1.00 88.19 234 GLY A CA 1
ATOM 1845 C C . GLY A 1 234 ? -20.271 -3.492 0.789 1.00 88.19 234 GLY A C 1
ATOM 1846 O O . GLY A 1 234 ? -20.036 -4.505 1.443 1.00 88.19 234 GLY A O 1
ATOM 1847 N N . MET A 1 235 ? -20.225 -2.260 1.300 1.00 94.81 235 MET A N 1
ATOM 1848 C CA . MET A 1 235 ? -19.931 -1.916 2.690 1.00 94.81 235 MET A CA 1
ATOM 1849 C C . MET A 1 235 ? -21.134 -1.198 3.322 1.00 94.81 235 MET A C 1
ATOM 1851 O O . MET A 1 235 ? -22.166 -0.994 2.680 1.00 94.81 235 MET A O 1
ATOM 1855 N N . GLY A 1 236 ? -21.019 -0.826 4.595 1.00 95.44 236 GLY A N 1
ATOM 1856 C CA . GLY A 1 236 ? -22.043 -0.071 5.307 1.00 95.44 236 GLY A CA 1
ATOM 1857 C C . GLY A 1 236 ? -22.151 -0.462 6.772 1.00 95.44 236 GLY A C 1
ATOM 1858 O O . GLY A 1 236 ? -21.614 -1.485 7.207 1.00 95.44 236 GLY A O 1
ATOM 1859 N N . LEU A 1 237 ? -22.886 0.357 7.519 1.00 96.88 237 LEU A N 1
ATOM 1860 C CA . LEU A 1 237 ? -23.210 0.102 8.916 1.00 96.88 237 LEU A CA 1
ATOM 1861 C C . LEU A 1 237 ? -24.653 -0.373 9.064 1.00 96.88 237 LEU A C 1
ATOM 1863 O O . LEU A 1 237 ? -25.568 0.181 8.454 1.00 96.88 237 LEU A O 1
ATOM 1867 N N . ASP A 1 238 ? -24.856 -1.364 9.921 1.00 95.88 238 ASP A N 1
ATOM 1868 C CA . ASP A 1 238 ? -26.172 -1.723 10.415 1.00 95.88 238 ASP A CA 1
ATOM 1869 C C . ASP A 1 238 ? -26.720 -0.553 11.261 1.00 95.88 238 ASP A C 1
ATOM 1871 O O . ASP A 1 238 ? -26.074 -0.124 12.224 1.00 95.88 238 ASP A O 1
ATOM 1875 N N . PRO A 1 239 ? -27.902 -0.007 10.927 1.00 94.12 239 PRO A N 1
ATOM 1876 C CA . PRO A 1 239 ? -28.414 1.211 11.552 1.00 94.12 239 PRO A CA 1
ATOM 1877 C C . PRO A 1 239 ? -28.861 1.017 13.008 1.00 94.12 239 PRO A C 1
ATOM 1879 O O . PRO A 1 239 ? -29.079 2.004 13.709 1.00 94.12 239 PRO A O 1
ATOM 1882 N N . VAL A 1 240 ? -29.030 -0.227 13.466 1.00 95.31 240 VAL A N 1
ATOM 1883 C CA . VAL A 1 240 ? -29.475 -0.548 14.829 1.00 95.31 240 VAL A CA 1
ATOM 1884 C C . VAL A 1 240 ? -28.277 -0.721 15.755 1.00 95.31 240 VAL A C 1
ATOM 1886 O O . VAL A 1 240 ? -28.269 -0.213 16.875 1.00 95.31 240 VAL A O 1
ATOM 1889 N N . THR A 1 241 ? -27.264 -1.448 15.296 1.00 95.88 241 THR A N 1
ATOM 1890 C CA . THR A 1 241 ? -26.089 -1.823 16.089 1.00 95.88 241 THR A CA 1
ATOM 1891 C C . THR A 1 241 ? -24.908 -0.876 15.893 1.00 95.88 241 THR A C 1
ATOM 1893 O O . THR A 1 241 ? -24.017 -0.843 16.741 1.00 95.88 241 THR A O 1
ATOM 1896 N N . GLY A 1 242 ? -24.879 -0.123 14.788 1.00 94.50 242 GLY A N 1
ATOM 1897 C CA . GLY A 1 242 ? -23.750 0.721 14.392 1.00 94.50 242 GLY A CA 1
ATOM 1898 C C . GLY A 1 242 ? -22.501 -0.064 13.974 1.00 94.50 242 GLY A C 1
ATOM 1899 O O . GLY A 1 242 ? -21.418 0.517 13.904 1.00 94.50 242 GLY A O 1
ATOM 1900 N N . LYS A 1 243 ? -22.626 -1.376 13.741 1.00 96.00 243 LYS A N 1
ATOM 1901 C CA . LYS A 1 243 ? -21.534 -2.266 13.316 1.00 96.00 243 LYS A CA 1
ATOM 1902 C C . LYS A 1 243 ? -21.504 -2.426 11.802 1.00 96.00 243 LYS A C 1
ATOM 1904 O O . LYS A 1 243 ? -22.489 -2.123 11.140 1.00 96.00 243 LYS A O 1
ATOM 1909 N N . MET A 1 244 ? -20.401 -2.941 11.261 1.00 97.19 244 MET A N 1
ATOM 1910 C CA . MET A 1 244 ? -20.322 -3.297 9.842 1.00 97.19 244 MET A CA 1
ATOM 1911 C C . MET A 1 244 ? -21.393 -4.336 9.482 1.00 97.19 244 MET A C 1
ATOM 1913 O O . MET A 1 244 ? -21.601 -5.283 10.235 1.00 97.19 244 MET A O 1
ATOM 1917 N N . VAL A 1 245 ? -22.062 -4.163 8.336 1.00 95.50 245 VAL A N 1
ATOM 1918 C CA . VAL A 1 245 ? -23.116 -5.089 7.863 1.00 95.50 245 VAL A CA 1
ATOM 1919 C C . VAL A 1 245 ? -22.566 -6.492 7.599 1.00 95.50 245 VAL A C 1
ATOM 1921 O O . VAL A 1 245 ? -23.243 -7.479 7.870 1.00 95.50 245 VAL A O 1
ATOM 1924 N N . ASP A 1 246 ? -21.337 -6.579 7.096 1.00 93.62 246 ASP A N 1
ATOM 1925 C CA . ASP A 1 246 ? -20.580 -7.824 7.051 1.00 93.62 246 ASP A CA 1
ATOM 1926 C C . ASP A 1 246 ? -19.237 -7.586 7.731 1.00 93.62 246 ASP A C 1
ATOM 1928 O O . ASP A 1 246 ? -18.403 -6.851 7.199 1.00 93.62 246 ASP A O 1
ATOM 1932 N N . GLU A 1 247 ? -19.080 -8.164 8.922 1.00 96.88 247 GLU A N 1
ATOM 1933 C CA . GLU A 1 247 ? -17.911 -8.023 9.792 1.00 96.88 247 GLU A CA 1
ATOM 1934 C C . GLU A 1 247 ? -16.702 -8.846 9.297 1.00 96.88 247 GLU A C 1
ATOM 1936 O O . GLU A 1 247 ? -15.564 -8.456 9.574 1.00 96.88 247 GLU A O 1
ATOM 1941 N N . ASP A 1 248 ? -16.927 -9.923 8.535 1.00 96.50 248 ASP A N 1
ATOM 1942 C CA . ASP A 1 248 ? -15.924 -10.940 8.177 1.00 96.50 248 ASP A CA 1
ATOM 1943 C C . ASP A 1 248 ? -15.162 -10.620 6.883 1.00 96.50 248 ASP A C 1
ATOM 1945 O O . ASP A 1 248 ? -14.116 -11.212 6.609 1.00 96.50 248 ASP A O 1
ATOM 1949 N N . VAL A 1 249 ? -15.647 -9.670 6.074 1.00 96.38 249 VAL A N 1
ATOM 1950 C CA . VAL A 1 249 ? -14.960 -9.278 4.832 1.00 96.38 249 VAL A CA 1
ATOM 1951 C C . VAL A 1 249 ? -13.539 -8.804 5.117 1.00 96.38 249 VAL A C 1
ATOM 1953 O O . VAL A 1 249 ? -13.325 -7.928 5.952 1.00 96.38 249 VAL A O 1
ATOM 1956 N N . VAL A 1 250 ? -12.561 -9.309 4.369 1.00 98.38 250 VAL A N 1
ATOM 1957 C CA . VAL A 1 250 ? -11.165 -8.893 4.512 1.00 98.38 250 VAL A CA 1
ATOM 1958 C C . VAL A 1 250 ? -10.911 -7.630 3.694 1.00 98.38 250 VAL A C 1
ATOM 1960 O O . VAL A 1 250 ? -11.054 -7.605 2.470 1.00 98.38 250 VAL A O 1
ATOM 1963 N N . VAL A 1 251 ? -10.518 -6.561 4.380 1.00 98.62 251 VAL A N 1
ATOM 1964 C CA . VAL A 1 251 ? -10.151 -5.274 3.787 1.00 98.62 251 VAL A CA 1
ATOM 1965 C C . VAL A 1 251 ? -8.634 -5.192 3.664 1.00 98.62 251 VAL A C 1
ATOM 1967 O O . VAL A 1 251 ? -7.917 -5.332 4.654 1.00 98.62 251 VAL A O 1
ATOM 1970 N N . ILE A 1 252 ? -8.155 -4.924 2.448 1.00 98.75 252 ILE A N 1
ATOM 1971 C CA . ILE A 1 252 ? -6.738 -4.772 2.108 1.00 98.75 252 ILE A CA 1
ATOM 1972 C C . ILE A 1 252 ? -6.511 -3.327 1.646 1.00 98.75 252 ILE A C 1
ATOM 1974 O O . ILE A 1 252 ? -6.910 -2.957 0.542 1.00 98.75 252 ILE A O 1
ATOM 1978 N N . LEU A 1 253 ? -5.863 -2.500 2.467 1.00 98.75 253 LEU A N 1
ATOM 1979 C CA . LEU A 1 253 ? -5.548 -1.105 2.145 1.00 98.75 253 LEU A CA 1
ATOM 1980 C C . LEU A 1 253 ? -4.107 -0.957 1.640 1.00 98.75 253 LEU A C 1
ATOM 1982 O O . LEU A 1 253 ? -3.160 -1.226 2.381 1.00 98.75 253 LEU A O 1
ATOM 1986 N N . LEU A 1 254 ? -3.955 -0.468 0.406 1.00 98.50 254 LEU A N 1
ATOM 1987 C CA . LEU A 1 254 ? -2.680 -0.187 -0.264 1.00 98.50 254 LEU A CA 1
ATOM 1988 C C . LEU A 1 254 ? -2.498 1.307 -0.582 1.00 98.50 254 LEU A C 1
ATOM 1990 O O . LEU A 1 254 ? -3.435 2.107 -0.511 1.00 98.50 254 LEU A O 1
ATOM 1994 N N . ASP A 1 255 ? -1.274 1.668 -0.971 1.00 96.38 255 ASP A N 1
ATOM 1995 C CA . ASP A 1 255 ? -0.958 2.974 -1.551 1.00 96.38 255 ASP A CA 1
ATOM 1996 C C . ASP A 1 255 ? -1.073 2.955 -3.090 1.00 96.38 255 ASP A C 1
ATOM 1998 O O . ASP A 1 255 ? -0.863 1.915 -3.718 1.00 96.38 255 ASP A O 1
ATOM 2002 N N . PRO A 1 256 ? -1.362 4.104 -3.734 1.00 95.19 256 PRO A N 1
ATOM 2003 C CA . PRO A 1 256 ? -1.473 4.187 -5.193 1.00 95.19 256 PRO A CA 1
ATOM 2004 C C . PRO A 1 256 ? -0.134 4.005 -5.925 1.00 95.19 256 PRO A C 1
ATOM 2006 O O . PRO A 1 256 ? -0.116 3.839 -7.138 1.00 95.19 256 PRO A O 1
ATOM 2009 N N . ASP A 1 257 ? 1.010 4.090 -5.241 1.00 95.00 257 ASP A N 1
ATOM 2010 C CA . ASP A 1 257 ? 2.331 3.795 -5.809 1.00 95.00 257 ASP A CA 1
ATOM 2011 C C . ASP A 1 257 ? 2.771 2.340 -5.586 1.00 95.00 257 ASP A C 1
ATOM 2013 O O . ASP A 1 257 ? 3.965 2.058 -5.473 1.00 95.00 257 ASP A O 1
ATOM 2017 N N . MET A 1 258 ? 1.805 1.419 -5.537 1.00 97.62 258 MET A N 1
ATOM 2018 C CA . MET A 1 258 ? 2.032 -0.021 -5.466 1.00 97.62 258 MET A CA 1
ATOM 2019 C C . MET A 1 258 ? 1.536 -0.728 -6.734 1.00 97.62 258 MET A C 1
ATOM 2021 O O . MET A 1 258 ? 0.485 -0.393 -7.274 1.00 97.62 258 MET A O 1
ATOM 2025 N N . ALA A 1 259 ? 2.296 -1.716 -7.205 1.00 97.12 259 ALA A N 1
ATOM 2026 C CA . ALA A 1 259 ? 1.942 -2.592 -8.322 1.00 97.12 259 ALA A CA 1
ATOM 2027 C C . ALA A 1 259 ? 2.000 -4.052 -7.865 1.00 97.12 259 ALA A C 1
ATOM 2029 O O . ALA A 1 259 ? 2.984 -4.457 -7.248 1.00 97.12 259 ALA A O 1
ATOM 2030 N N . PHE A 1 260 ? 0.960 -4.833 -8.158 1.00 97.94 260 PHE A N 1
ATOM 2031 C CA . PHE A 1 260 ? 0.920 -6.246 -7.786 1.00 97.94 260 PHE A CA 1
ATOM 2032 C C . PHE A 1 260 ? 1.966 -7.069 -8.542 1.00 97.94 260 PHE A C 1
ATOM 2034 O O . PHE A 1 260 ? 2.172 -6.884 -9.736 1.00 97.94 260 PHE A O 1
ATOM 2041 N N . LEU A 1 261 ? 2.589 -7.997 -7.821 1.00 96.81 261 LEU A N 1
ATOM 2042 C CA . LEU A 1 261 ? 3.392 -9.096 -8.357 1.00 96.81 261 LEU A CA 1
ATOM 2043 C C . LEU A 1 261 ? 2.637 -10.427 -8.258 1.00 96.81 261 LEU A C 1
ATOM 2045 O O . LEU A 1 261 ? 2.787 -11.287 -9.115 1.00 96.81 261 LEU A O 1
ATOM 2049 N N . ARG A 1 262 ? 1.804 -10.578 -7.221 1.00 95.25 262 ARG A N 1
ATOM 2050 C CA . ARG A 1 262 ? 0.892 -11.711 -7.004 1.00 95.25 262 ARG A CA 1
ATOM 2051 C C . ARG A 1 262 ? -0.292 -11.285 -6.123 1.00 95.25 262 ARG A C 1
ATOM 2053 O O . ARG A 1 262 ? -0.188 -10.246 -5.463 1.00 95.25 262 ARG A O 1
ATOM 2060 N N . PRO A 1 263 ? -1.392 -12.058 -6.056 1.00 95.50 263 PRO A N 1
ATOM 2061 C CA . PRO A 1 263 ? -2.527 -11.740 -5.190 1.00 95.50 263 PRO A CA 1
ATOM 2062 C C . PRO A 1 263 ? -2.150 -11.591 -3.716 1.00 95.50 263 PRO A C 1
ATOM 2064 O O . PRO A 1 263 ? -1.236 -12.251 -3.221 1.00 95.50 263 PRO A O 1
ATOM 2067 N N . ILE A 1 264 ? -2.902 -10.760 -3.000 1.00 96.56 264 ILE A N 1
ATOM 2068 C CA . ILE A 1 264 ? -2.943 -10.724 -1.536 1.00 96.56 264 ILE A CA 1
ATOM 2069 C C . ILE A 1 264 ? -4.206 -11.465 -1.086 1.00 96.56 264 ILE A C 1
ATOM 2071 O O . ILE A 1 264 ? -5.306 -11.164 -1.559 1.00 96.56 264 ILE A O 1
ATOM 2075 N N . THR A 1 265 ? -4.042 -12.417 -0.170 1.00 95.00 265 THR A N 1
ATOM 2076 C CA . THR A 1 265 ? -5.116 -13.224 0.427 1.00 95.00 265 THR A CA 1
ATOM 2077 C C . THR A 1 265 ? -5.108 -13.075 1.952 1.00 95.00 265 THR A C 1
ATOM 2079 O O . THR A 1 265 ? -4.273 -12.370 2.522 1.00 95.00 265 THR A O 1
ATOM 2082 N N . ALA A 1 266 ? -6.069 -13.712 2.620 1.00 94.88 266 ALA A N 1
ATOM 2083 C CA . ALA A 1 266 ? -6.185 -13.741 4.073 1.00 94.88 266 ALA A CA 1
ATOM 2084 C C . ALA A 1 266 ? -5.381 -14.880 4.715 1.00 94.88 266 ALA A C 1
ATOM 2086 O O . ALA A 1 266 ? -5.325 -14.945 5.940 1.00 94.88 266 ALA A O 1
ATOM 2087 N N . ASP A 1 267 ? -4.803 -15.784 3.920 1.00 94.00 267 ASP A N 1
ATOM 2088 C CA . ASP A 1 267 ? -4.123 -16.983 4.405 1.00 94.00 267 ASP A CA 1
ATOM 2089 C C . ASP A 1 267 ? -2.601 -16.861 4.278 1.00 94.00 267 ASP A C 1
ATOM 2091 O O . ASP A 1 267 ? -2.059 -16.682 3.187 1.00 94.00 267 ASP A O 1
ATOM 2095 N N . PHE A 1 268 ? -1.920 -16.980 5.416 1.00 92.62 268 PHE A N 1
ATOM 20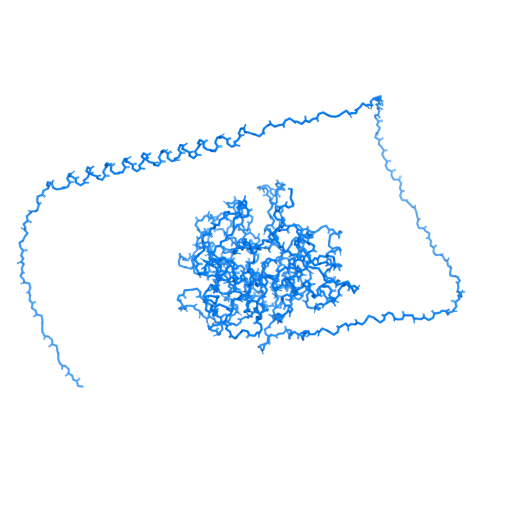96 C CA . PHE A 1 268 ? -0.468 -16.917 5.558 1.00 92.62 268 PHE A CA 1
ATOM 2097 C C . PHE A 1 268 ? 0.111 -18.252 6.053 1.00 92.62 268 PHE A C 1
ATOM 2099 O O . PHE A 1 268 ? 1.205 -18.292 6.620 1.00 92.62 268 PHE A O 1
ATOM 2106 N N . SER A 1 269 ? -0.617 -19.357 5.866 1.00 90.00 269 SER A N 1
ATOM 2107 C CA . SER A 1 269 ? -0.218 -20.684 6.347 1.00 90.00 269 SER A CA 1
ATOM 2108 C C . SER A 1 269 ? 0.984 -21.273 5.606 1.00 90.00 269 SER A C 1
ATOM 2110 O O . SER A 1 269 ? 1.738 -22.049 6.200 1.00 90.00 269 SER A O 1
ATOM 2112 N N . GLU A 1 270 ? 1.190 -20.880 4.348 1.00 88.69 270 GLU A N 1
ATOM 2113 C CA . GLU A 1 270 ? 2.344 -21.252 3.523 1.00 88.69 270 GLU A CA 1
ATOM 2114 C C . GLU A 1 270 ? 3.558 -20.378 3.863 1.00 88.69 270 GLU A C 1
ATOM 2116 O O . GLU A 1 270 ? 3.884 -19.415 3.171 1.00 88.69 270 GLU A O 1
ATOM 2121 N N . GLU A 1 271 ? 4.236 -20.699 4.964 1.00 84.75 271 GLU A N 1
ATOM 2122 C CA . GLU A 1 271 ? 5.336 -19.884 5.507 1.00 84.75 271 GLU A CA 1
ATOM 2123 C C . GLU A 1 271 ? 6.512 -19.682 4.532 1.00 84.75 271 GLU A C 1
ATOM 2125 O O . GLU A 1 271 ? 7.245 -18.707 4.654 1.00 84.75 271 GLU A O 1
ATOM 2130 N N . GLU A 1 272 ? 6.694 -20.549 3.533 1.00 86.75 272 GLU A N 1
ATOM 2131 C CA . GLU A 1 272 ? 7.714 -20.362 2.488 1.00 86.75 272 GLU A CA 1
ATOM 2132 C C . GLU A 1 272 ? 7.430 -19.165 1.568 1.00 86.75 272 GLU A C 1
ATOM 2134 O O . GLU A 1 272 ? 8.358 -18.547 1.042 1.00 86.75 272 GLU A O 1
ATOM 2139 N N . ASN A 1 273 ? 6.158 -18.774 1.461 1.00 88.88 273 ASN A N 1
ATOM 2140 C CA . ASN A 1 273 ? 5.696 -17.650 0.658 1.00 88.88 273 ASN A CA 1
ATOM 2141 C C . ASN A 1 273 ? 5.692 -16.325 1.431 1.00 88.88 273 ASN A C 1
ATOM 2143 O O . ASN A 1 273 ? 5.378 -15.278 0.850 1.00 88.88 273 ASN A O 1
ATOM 2147 N N . PHE A 1 274 ? 6.061 -16.323 2.719 1.00 90.25 274 PHE A N 1
ATOM 2148 C CA . PHE A 1 274 ? 6.030 -15.119 3.549 1.00 90.25 274 PHE A CA 1
ATOM 2149 C C . PHE A 1 274 ? 7.209 -15.003 4.517 1.00 90.25 274 PHE A C 1
ATOM 2151 O O . PHE A 1 274 ? 7.584 -15.929 5.222 1.00 90.25 274 PHE A O 1
ATOM 2158 N N . ILE A 1 275 ? 7.762 -13.798 4.635 1.00 87.75 275 ILE A N 1
ATOM 2159 C CA . ILE A 1 275 ? 8.787 -13.489 5.635 1.00 87.75 275 ILE A CA 1
ATOM 2160 C C . ILE A 1 275 ? 8.099 -12.798 6.806 1.00 87.75 275 ILE A C 1
ATOM 2162 O O . ILE A 1 275 ? 7.835 -11.603 6.738 1.00 87.75 275 ILE A O 1
ATOM 2166 N N . ILE A 1 276 ? 7.821 -13.512 7.892 1.00 85.69 276 ILE A N 1
ATOM 2167 C CA . ILE A 1 276 ? 7.215 -12.924 9.096 1.00 85.69 276 ILE A CA 1
ATOM 2168 C C . ILE A 1 276 ? 8.301 -12.321 10.003 1.00 85.69 276 ILE A C 1
ATOM 2170 O O . ILE A 1 276 ? 9.388 -12.878 10.178 1.00 85.69 276 ILE A O 1
ATOM 2174 N N . SER A 1 277 ? 8.034 -11.142 10.568 1.00 79.00 277 SER A N 1
ATOM 2175 C CA . SER A 1 277 ? 8.986 -10.425 11.420 1.00 79.00 277 SER A CA 1
ATOM 2176 C C . SER A 1 277 ? 9.075 -11.004 12.839 1.00 79.00 277 SER A C 1
ATOM 2178 O O . SER A 1 277 ? 8.151 -10.876 13.635 1.00 79.00 277 SER A O 1
ATOM 2180 N N . GLY A 1 278 ? 10.253 -11.523 13.207 1.00 67.62 278 GLY A N 1
ATOM 2181 C CA . GLY A 1 278 ? 10.585 -11.941 14.578 1.00 67.62 278 GLY A CA 1
ATOM 2182 C C . GLY A 1 278 ? 10.213 -13.396 14.914 1.00 67.62 278 GLY A C 1
ATOM 2183 O O . GLY A 1 278 ? 9.595 -14.084 14.109 1.00 67.62 278 GLY A O 1
ATOM 2184 N N . PRO A 1 279 ? 10.634 -13.923 16.085 1.00 53.00 279 PRO A N 1
ATOM 2185 C CA . PRO A 1 279 ? 10.307 -15.291 16.474 1.00 53.00 279 PRO A CA 1
ATOM 2186 C C . PRO A 1 279 ? 8.796 -15.440 16.696 1.00 53.00 279 PRO A C 1
ATOM 2188 O O . PRO A 1 279 ? 8.233 -14.788 17.575 1.00 53.00 279 PRO A O 1
ATOM 2191 N N . VAL A 1 280 ? 8.209 -16.363 15.930 1.00 51.88 280 VAL A N 1
ATOM 2192 C CA . VAL A 1 280 ? 6.789 -16.729 15.718 1.00 51.88 280 VAL A CA 1
ATOM 2193 C C . VAL A 1 280 ? 5.999 -17.090 16.992 1.00 51.88 280 VAL A C 1
ATOM 2195 O O . VAL A 1 280 ? 4.864 -17.540 16.919 1.00 51.88 280 VAL A O 1
ATOM 2198 N N . LYS A 1 281 ? 6.555 -16.906 18.197 1.00 47.06 281 LYS A N 1
ATOM 2199 C CA . LYS A 1 281 ? 6.035 -17.520 19.433 1.00 47.06 281 LYS A CA 1
ATOM 2200 C C . LYS A 1 281 ? 4.579 -17.176 19.779 1.00 47.06 281 LYS A C 1
ATOM 2202 O O . LYS A 1 281 ? 3.995 -17.942 20.533 1.00 47.06 281 LYS A O 1
ATOM 2207 N N . ASN A 1 282 ? 4.009 -16.109 19.211 1.00 47.25 282 ASN A N 1
ATOM 2208 C CA . ASN A 1 282 ? 2.631 -15.682 19.461 1.00 47.25 282 ASN A CA 1
ATOM 2209 C C . ASN A 1 282 ? 1.827 -15.404 18.167 1.00 47.25 282 ASN A C 1
ATOM 2211 O O . ASN A 1 282 ? 0.970 -14.524 18.176 1.00 47.25 282 ASN A O 1
ATOM 2215 N N . HIS A 1 283 ? 2.085 -16.102 17.050 1.00 58.56 283 HIS A N 1
ATOM 2216 C CA . HIS A 1 283 ? 1.067 -16.172 15.987 1.00 58.56 283 HIS A CA 1
ATOM 2217 C C . HIS A 1 283 ? -0.053 -17.083 16.472 1.00 58.56 283 HIS A C 1
ATOM 2219 O O . HIS A 1 283 ? -0.005 -18.292 16.268 1.00 58.56 283 HIS A O 1
ATOM 2225 N N . GLU A 1 284 ? -1.027 -16.510 17.174 1.00 69.31 284 GLU A N 1
ATOM 2226 C CA . GLU A 1 284 ? -2.230 -17.254 17.556 1.00 69.31 284 GLU A CA 1
ATOM 2227 C C . GLU A 1 284 ? -3.027 -17.662 16.307 1.00 69.31 284 GLU A C 1
ATOM 2229 O O . GLU A 1 284 ? -3.623 -18.735 16.300 1.00 69.31 284 GLU A O 1
ATOM 2234 N N . SER A 1 285 ? -2.928 -16.877 15.224 1.00 85.50 285 SER A N 1
ATOM 2235 C CA . SER A 1 285 ? -3.546 -17.175 13.936 1.00 85.50 285 SER A CA 1
ATOM 2236 C C . SER A 1 285 ? -2.580 -17.045 12.767 1.00 85.50 285 SER A C 1
ATOM 2238 O O . SER A 1 285 ? -1.767 -16.119 12.729 1.00 85.50 285 SER A O 1
ATOM 2240 N N . LYS A 1 286 ? -2.712 -17.956 11.796 1.00 90.81 286 LYS A N 1
ATOM 2241 C CA . LYS A 1 286 ? -2.055 -17.926 10.473 1.00 90.81 286 LYS A CA 1
ATOM 2242 C C . LYS A 1 286 ? -2.936 -17.292 9.393 1.00 90.81 286 LYS A C 1
ATOM 2244 O O . LYS A 1 286 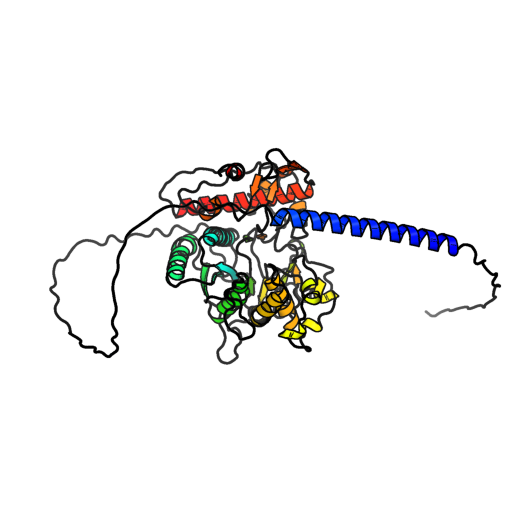? -2.564 -17.277 8.222 1.00 90.81 286 LYS A O 1
ATOM 2249 N N . ARG A 1 287 ? -4.111 -16.797 9.776 1.00 93.31 287 ARG A N 1
ATOM 2250 C CA . ARG A 1 287 ? -5.066 -16.163 8.875 1.00 93.31 287 ARG A CA 1
ATOM 2251 C C . ARG A 1 287 ? -5.483 -14.808 9.419 1.00 93.31 287 ARG A C 1
ATOM 2253 O O . ARG A 1 287 ? -5.340 -14.524 10.607 1.00 93.31 287 ARG A O 1
ATOM 2260 N N . VAL A 1 288 ? -5.990 -13.969 8.529 1.00 95.75 288 VAL A N 1
ATOM 2261 C CA . VAL A 1 288 ? -6.644 -12.720 8.906 1.00 95.75 288 VAL A CA 1
ATOM 2262 C C . VAL A 1 288 ? -8.035 -13.064 9.412 1.00 95.75 288 VAL A C 1
ATOM 2264 O O . VAL A 1 288 ? -8.890 -13.508 8.650 1.00 95.75 288 VAL A O 1
ATOM 2267 N N . GLU A 1 289 ? -8.255 -12.838 10.698 1.00 95.25 289 GLU A N 1
ATOM 2268 C CA . GLU A 1 289 ? -9.540 -13.024 11.363 1.00 95.25 289 GLU A CA 1
ATOM 2269 C C . GLU A 1 289 ? -9.715 -11.954 12.451 1.00 95.25 289 GLU A C 1
ATOM 2271 O O . GLU A 1 289 ? -8.817 -11.137 12.681 1.00 95.25 289 GLU A O 1
ATOM 2276 N N . HIS A 1 290 ? -10.877 -11.921 13.105 1.00 96.88 290 HIS A N 1
ATOM 2277 C CA . HIS A 1 290 ? -11.156 -10.927 14.139 1.00 96.88 290 HIS A CA 1
ATOM 2278 C C . HIS A 1 290 ? -10.113 -10.944 15.262 1.00 96.88 290 HIS A C 1
ATOM 2280 O O . HIS A 1 290 ? -9.924 -11.958 15.930 1.00 96.88 290 HIS A O 1
ATOM 2286 N N . GLY A 1 291 ? -9.491 -9.796 15.518 1.00 96.44 291 GLY A N 1
ATOM 2287 C CA . GLY A 1 291 ? -8.436 -9.639 16.516 1.00 96.44 291 GLY A CA 1
ATOM 2288 C C . GLY A 1 291 ? -7.020 -9.884 15.989 1.00 96.44 291 GLY A C 1
ATOM 2289 O O . GLY A 1 291 ? -6.066 -9.547 16.690 1.00 96.44 291 GLY A O 1
ATOM 2290 N N . TYR A 1 292 ? -6.865 -10.400 14.765 1.00 95.94 292 TYR A N 1
ATOM 2291 C CA . TYR A 1 292 ? -5.572 -10.799 14.198 1.00 95.94 292 TYR A CA 1
ATOM 2292 C C . TYR A 1 292 ? -5.316 -10.142 12.833 1.00 95.94 292 TYR A C 1
ATOM 2294 O O . TYR A 1 292 ? -5.266 -10.825 11.806 1.00 95.94 292 TYR A O 1
ATOM 2302 N N . PRO A 1 293 ? -5.146 -8.807 12.785 1.00 97.50 293 PRO A N 1
ATOM 2303 C CA . PRO A 1 293 ? -4.806 -8.119 11.549 1.00 97.50 293 PRO A CA 1
ATOM 2304 C C . PRO A 1 293 ? -3.354 -8.387 11.134 1.00 97.50 293 PRO A C 1
ATOM 2306 O O . PRO A 1 293 ? -2.486 -8.707 11.948 1.00 97.50 293 PRO A O 1
ATOM 2309 N N . TYR A 1 294 ? -3.079 -8.216 9.848 1.00 97.38 294 TYR A N 1
ATOM 2310 C CA . TYR A 1 294 ? -1.771 -8.380 9.225 1.00 97.38 294 TYR A CA 1
ATOM 2311 C C . TYR A 1 294 ? -1.362 -7.069 8.564 1.00 97.38 294 TYR A C 1
ATOM 2313 O O . TYR A 1 294 ? -2.199 -6.342 8.033 1.00 97.38 294 TYR A O 1
ATOM 2321 N N . ALA A 1 295 ? -0.077 -6.736 8.580 1.00 97.12 295 ALA A N 1
ATOM 2322 C CA . ALA A 1 295 ? 0.410 -5.595 7.817 1.00 97.12 295 ALA A CA 1
ATOM 2323 C C . ALA A 1 295 ? 1.889 -5.705 7.471 1.00 97.12 295 ALA A C 1
ATOM 2325 O O . ALA A 1 295 ? 2.650 -6.465 8.077 1.00 97.12 295 ALA A O 1
ATOM 2326 N N . GLN A 1 296 ? 2.298 -4.901 6.497 1.00 96.62 296 GLN A N 1
ATOM 2327 C CA . GLN A 1 296 ? 3.689 -4.782 6.106 1.00 96.62 296 GLN A CA 1
ATOM 2328 C C . GLN A 1 296 ? 4.510 -4.084 7.194 1.00 96.62 296 GLN A C 1
ATOM 2330 O O . GLN A 1 296 ? 4.087 -3.072 7.758 1.00 96.62 296 GLN A O 1
ATOM 2335 N N . LEU A 1 297 ? 5.721 -4.579 7.466 1.00 93.81 297 LEU A N 1
ATOM 2336 C CA . LEU A 1 297 ? 6.679 -3.855 8.305 1.00 93.81 297 LEU A CA 1
ATOM 2337 C C . LEU A 1 297 ? 7.032 -2.512 7.669 1.00 93.81 297 LEU A C 1
ATOM 2339 O O . LEU A 1 297 ? 7.448 -2.472 6.512 1.00 93.81 297 LEU A O 1
ATOM 2343 N N . TYR A 1 298 ? 7.022 -1.451 8.474 1.00 90.88 298 TYR A N 1
ATOM 2344 C CA . TYR A 1 298 ? 7.555 -0.152 8.090 1.00 90.88 298 TYR A CA 1
ATOM 2345 C C . TYR A 1 298 ? 8.562 0.354 9.128 1.00 90.88 298 TYR A C 1
ATOM 2347 O O . TYR A 1 298 ? 8.313 0.388 10.334 1.00 90.88 298 TYR A O 1
ATOM 2355 N N . ALA A 1 299 ? 9.761 0.720 8.674 1.00 84.88 299 ALA A N 1
ATOM 2356 C CA . ALA A 1 299 ? 10.976 0.765 9.495 1.00 84.88 299 ALA A CA 1
ATOM 2357 C C . ALA A 1 299 ? 11.095 1.927 10.517 1.00 84.88 299 ALA A C 1
ATOM 2359 O O . ALA A 1 299 ? 12.208 2.274 10.916 1.00 84.88 299 ALA A O 1
ATOM 2360 N N . PHE A 1 300 ? 9.992 2.512 10.999 1.00 91.75 300 PHE A N 1
ATOM 2361 C CA . PHE A 1 300 ? 10.015 3.536 12.058 1.00 91.75 300 PHE A CA 1
ATOM 2362 C C . PHE A 1 300 ? 10.037 2.958 13.488 1.00 91.75 300 PHE A C 1
ATOM 2364 O O . PHE A 1 300 ? 10.309 3.683 14.447 1.00 91.75 300 PHE A O 1
ATOM 2371 N N . GLY A 1 301 ? 9.825 1.650 13.671 1.00 91.88 301 GLY A N 1
ATOM 2372 C CA . GLY A 1 301 ? 9.903 0.996 14.987 1.00 91.88 301 GLY A CA 1
ATOM 2373 C C . GLY A 1 301 ? 8.940 1.609 16.018 1.00 91.88 301 GLY A C 1
ATOM 2374 O O . GLY A 1 301 ? 7.858 2.067 15.680 1.00 91.88 301 GLY A O 1
ATOM 2375 N N . ALA A 1 302 ? 9.343 1.690 17.289 1.00 95.19 302 ALA A N 1
ATOM 2376 C CA . ALA A 1 302 ? 8.513 2.283 18.349 1.00 95.19 302 ALA A CA 1
ATOM 2377 C C . ALA A 1 302 ? 8.544 3.831 18.376 1.00 95.19 302 ALA A C 1
ATOM 2379 O O . ALA A 1 302 ? 8.436 4.438 19.439 1.00 95.19 302 ALA A O 1
ATOM 2380 N N . GLN A 1 303 ? 8.801 4.508 17.251 1.00 96.50 303 GLN A N 1
ATOM 2381 C CA . GLN A 1 303 ? 8.771 5.979 17.201 1.00 96.50 303 GLN A CA 1
ATOM 2382 C C . GLN A 1 303 ? 7.403 6.588 17.570 1.00 96.50 303 GLN A C 1
ATOM 2384 O O . GLN A 1 303 ? 7.423 7.495 18.404 1.00 96.50 303 GLN A O 1
ATOM 2389 N N . PRO A 1 304 ? 6.244 6.082 17.086 1.00 97.00 304 PRO A N 1
ATOM 2390 C CA . PRO A 1 304 ? 4.939 6.667 17.414 1.00 97.00 304 PRO A CA 1
ATOM 2391 C C . PRO A 1 304 ? 4.702 6.791 18.925 1.00 97.00 304 PRO A C 1
ATOM 2393 O O . PRO A 1 304 ? 4.286 7.834 19.407 1.00 97.00 304 PRO A O 1
ATOM 2396 N N . PHE A 1 305 ? 5.076 5.766 19.693 1.00 97.38 305 PHE A N 1
ATOM 2397 C CA . PHE A 1 305 ? 4.870 5.700 21.146 1.00 97.38 305 PHE A CA 1
ATOM 2398 C C . PHE A 1 305 ? 5.890 6.498 21.970 1.00 97.38 305 PHE A C 1
ATOM 2400 O O . PHE A 1 305 ? 5.711 6.673 23.171 1.00 97.38 305 PHE A O 1
ATOM 2407 N N . ARG A 1 306 ? 6.987 6.949 21.350 1.00 95.88 306 ARG A N 1
ATOM 2408 C CA . ARG A 1 306 ? 8.041 7.730 22.021 1.00 95.88 306 ARG A CA 1
ATOM 2409 C C . ARG A 1 306 ? 7.976 9.214 21.697 1.00 95.88 306 ARG A C 1
ATOM 2411 O O . ARG A 1 306 ? 8.424 10.019 22.504 1.00 95.88 306 ARG A O 1
ATOM 2418 N N . MET A 1 307 ? 7.504 9.554 20.500 1.00 96.25 307 MET A N 1
ATOM 2419 C CA . MET A 1 307 ? 7.501 10.926 19.989 1.00 96.25 307 MET A CA 1
ATOM 2420 C C . MET A 1 307 ? 6.165 11.635 20.187 1.00 96.25 307 MET A C 1
ATOM 2422 O O . MET A 1 307 ? 6.139 12.860 20.181 1.00 96.25 307 MET A O 1
ATOM 2426 N N . ILE A 1 308 ? 5.077 10.882 20.344 1.00 98.00 308 ILE A N 1
ATOM 2427 C CA . ILE A 1 308 ? 3.728 11.426 20.457 1.00 98.00 308 ILE A CA 1
ATOM 2428 C C . ILE A 1 308 ? 3.249 11.310 21.903 1.00 98.00 308 ILE A C 1
ATOM 2430 O O . ILE A 1 308 ? 3.253 10.227 22.489 1.00 98.00 308 ILE A O 1
ATOM 2434 N N . ASP A 1 309 ? 2.774 12.418 22.462 1.00 97.88 309 ASP A N 1
ATOM 2435 C CA . ASP A 1 309 ? 2.035 12.450 23.717 1.00 97.88 309 ASP A CA 1
ATOM 2436 C C . ASP A 1 309 ? 0.594 11.974 23.482 1.00 97.88 309 ASP A C 1
ATOM 2438 O O . ASP A 1 309 ? -0.329 12.760 23.238 1.00 97.88 309 ASP A O 1
ATOM 2442 N N . ILE A 1 310 ? 0.421 10.651 23.519 1.00 98.25 310 ILE A N 1
ATOM 2443 C CA . ILE A 1 310 ? -0.852 9.958 23.276 1.00 98.25 310 ILE A CA 1
ATOM 2444 C C . ILE A 1 310 ? -1.928 10.373 24.292 1.00 98.25 310 ILE A C 1
ATOM 2446 O O . ILE A 1 310 ? -3.110 10.453 23.947 1.00 98.25 310 ILE A O 1
ATOM 2450 N N . ALA A 1 311 ? -1.542 10.676 25.537 1.00 97.88 311 ALA A N 1
ATOM 2451 C CA . ALA A 1 311 ? -2.488 10.986 26.608 1.00 97.88 311 ALA A CA 1
ATOM 2452 C C . ALA A 1 311 ? -3.303 12.261 26.334 1.00 97.88 311 ALA A C 1
ATOM 2454 O O . ALA A 1 311 ? -4.417 12.391 26.844 1.00 97.88 311 ALA A O 1
ATOM 2455 N N . THR A 1 312 ? -2.770 13.177 25.518 1.00 97.25 312 THR A N 1
ATOM 2456 C CA . THR A 1 312 ? -3.420 14.456 25.183 1.00 97.25 312 THR A CA 1
ATOM 2457 C C . THR A 1 312 ? -4.670 14.312 24.320 1.00 97.25 312 THR A C 1
ATOM 2459 O O . THR A 1 312 ? -5.534 15.181 24.388 1.00 97.25 312 THR A O 1
ATOM 2462 N N . PHE A 1 313 ? -4.790 13.235 23.536 1.00 96.56 313 PHE A N 1
ATOM 2463 C CA . PHE A 1 313 ? -5.930 13.031 22.634 1.00 96.56 313 PHE A CA 1
ATOM 2464 C C . PHE A 1 313 ? -6.646 11.694 22.834 1.00 96.56 313 PHE A C 1
ATOM 2466 O O . PHE A 1 313 ? -7.849 11.629 22.625 1.00 96.56 313 PHE A O 1
ATOM 2473 N N . ALA A 1 314 ? -5.950 10.640 23.270 1.00 97.31 314 ALA A N 1
ATOM 2474 C CA . ALA A 1 314 ? -6.565 9.334 23.520 1.00 97.31 314 ALA A CA 1
ATOM 2475 C C . ALA A 1 314 ? -6.953 9.122 24.997 1.00 97.31 314 ALA A C 1
ATOM 2477 O O . ALA A 1 314 ? -7.549 8.100 25.339 1.00 97.31 314 ALA A O 1
ATOM 2478 N N . GLY A 1 315 ? -6.601 10.069 25.875 1.00 96.81 315 GLY A N 1
ATOM 2479 C CA . GLY A 1 315 ? -6.788 9.975 27.322 1.00 96.81 315 GLY A CA 1
ATOM 2480 C C . GLY A 1 315 ? -5.683 9.183 28.030 1.00 96.81 315 GLY A C 1
ATOM 2481 O O . GLY A 1 315 ? -4.974 8.373 27.433 1.00 96.81 315 GLY A O 1
ATOM 2482 N N . LYS A 1 316 ? -5.536 9.418 29.341 1.00 96.75 316 LYS A N 1
ATOM 2483 C CA . LYS A 1 316 ? -4.502 8.775 30.179 1.00 96.75 316 LYS A CA 1
ATOM 2484 C C . LYS A 1 316 ? -4.701 7.268 30.352 1.00 96.75 316 LYS A C 1
ATOM 2486 O O . LYS A 1 316 ? -3.730 6.560 30.585 1.00 96.75 316 LYS A O 1
ATOM 2491 N N . ASP A 1 317 ? -5.934 6.801 30.181 1.00 96.31 317 ASP A N 1
ATOM 2492 C CA . ASP A 1 317 ? -6.308 5.389 30.311 1.00 96.31 317 ASP A CA 1
ATOM 2493 C C . ASP A 1 317 ? -6.329 4.661 28.952 1.00 96.31 317 ASP A C 1
ATOM 2495 O O . ASP A 1 317 ? -6.795 3.526 28.850 1.00 96.31 317 ASP A O 1
ATOM 2499 N N . SER A 1 318 ? -5.837 5.311 27.889 1.00 98.00 318 SER A N 1
ATOM 2500 C CA . SER A 1 318 ? -5.755 4.737 26.544 1.00 98.00 318 SER A CA 1
ATOM 2501 C C . SER A 1 318 ? -4.983 3.411 26.552 1.00 98.00 318 SER A C 1
ATOM 2503 O O . SER A 1 318 ? -3.830 3.391 26.994 1.00 98.00 318 SER A O 1
ATOM 2505 N N . PRO A 1 319 ? -5.524 2.320 25.974 1.00 98.06 319 PRO A N 1
ATOM 2506 C CA . PRO A 1 319 ? -4.787 1.064 25.840 1.00 98.06 319 PRO A CA 1
ATOM 2507 C C . PRO A 1 319 ? -3.461 1.200 25.081 1.00 98.06 319 PRO A C 1
ATOM 2509 O O . PRO A 1 319 ? -2.520 0.467 25.369 1.00 98.06 319 PRO A O 1
ATOM 2512 N N . ALA A 1 320 ? -3.335 2.190 24.192 1.00 97.56 320 ALA A N 1
ATOM 2513 C CA . ALA A 1 320 ? -2.085 2.462 23.486 1.00 97.56 320 ALA A CA 1
ATOM 2514 C C . ALA A 1 320 ? -0.926 2.847 24.429 1.00 97.56 320 ALA A C 1
ATOM 2516 O O . ALA A 1 320 ? 0.231 2.597 24.101 1.00 97.56 320 ALA A O 1
ATOM 2517 N N . LEU A 1 321 ? -1.221 3.421 25.605 1.00 97.25 321 LEU A N 1
ATOM 2518 C CA . LEU A 1 321 ? -0.224 3.727 26.641 1.00 97.25 321 LEU A CA 1
ATOM 2519 C C . LEU A 1 321 ? 0.187 2.485 27.450 1.00 97.25 321 LEU A C 1
ATOM 2521 O O . LEU A 1 321 ? 1.221 2.504 28.114 1.00 97.25 321 LEU A O 1
ATOM 2525 N N . LEU A 1 322 ? -0.612 1.415 27.398 1.00 95.88 322 LEU A N 1
ATOM 2526 C CA . LEU A 1 322 ? -0.366 0.156 28.105 1.00 95.88 322 LEU A CA 1
ATOM 2527 C C . LEU A 1 322 ? 0.430 -0.851 27.263 1.00 95.88 322 LEU A C 1
ATOM 2529 O O . LEU A 1 322 ? 0.951 -1.820 27.817 1.00 95.88 322 LEU A O 1
ATOM 2533 N N . ALA A 1 323 ? 0.543 -0.622 25.950 1.00 94.00 323 ALA A N 1
ATOM 2534 C CA . ALA A 1 323 ? 1.317 -1.467 25.049 1.00 94.00 323 ALA A CA 1
ATOM 2535 C C . ALA A 1 323 ? 2.776 -1.551 25.517 1.00 94.00 323 ALA A C 1
ATOM 2537 O O . ALA A 1 323 ? 3.448 -0.532 25.713 1.00 94.00 323 ALA A O 1
ATOM 2538 N N . THR A 1 324 ? 3.287 -2.769 25.689 1.00 94.44 324 THR A N 1
ATOM 2539 C CA . THR A 1 324 ? 4.654 -2.963 26.198 1.00 94.44 324 THR A CA 1
ATOM 2540 C C . THR A 1 324 ? 5.698 -2.503 25.178 1.00 94.44 324 THR A C 1
ATOM 2542 O O . THR A 1 324 ? 5.452 -2.494 23.975 1.00 94.44 324 THR A O 1
ATOM 2545 N N . ALA A 1 325 ? 6.918 -2.188 25.624 1.00 93.31 325 ALA A N 1
ATOM 2546 C CA . ALA A 1 325 ? 7.998 -1.794 24.713 1.00 93.31 325 ALA A CA 1
ATOM 2547 C C . ALA A 1 325 ? 8.336 -2.864 23.651 1.00 93.31 325 ALA A C 1
ATOM 2549 O O . ALA A 1 325 ? 8.868 -2.524 22.594 1.00 93.31 325 ALA A O 1
ATOM 2550 N N . GLU A 1 326 ? 8.060 -4.142 23.928 1.00 91.19 326 GLU A N 1
ATOM 2551 C CA . GLU A 1 326 ? 8.206 -5.215 22.942 1.00 91.19 326 GLU A CA 1
ATOM 2552 C C . GLU A 1 326 ? 7.053 -5.211 21.936 1.00 91.19 326 GLU A C 1
ATOM 2554 O O . GLU A 1 326 ? 7.308 -5.240 20.735 1.00 91.19 326 GLU A O 1
ATOM 2559 N N . GLU A 1 327 ? 5.809 -5.086 22.396 1.00 91.69 327 GLU A N 1
ATOM 2560 C CA . GLU A 1 327 ? 4.621 -4.996 21.536 1.00 91.69 327 GLU A CA 1
ATOM 2561 C C . GLU A 1 327 ? 4.699 -3.784 20.588 1.00 91.69 327 GLU A C 1
ATOM 2563 O O . GLU A 1 327 ? 4.553 -3.914 19.372 1.00 91.69 327 GLU A O 1
ATOM 2568 N N . GLN A 1 328 ? 5.089 -2.618 21.116 1.00 94.38 328 GLN A N 1
ATOM 2569 C CA . GLN A 1 328 ? 5.330 -1.391 20.344 1.00 94.38 328 GLN A CA 1
ATOM 2570 C C . GLN A 1 328 ? 6.329 -1.575 19.194 1.00 94.38 328 GLN A C 1
ATOM 2572 O O . GLN A 1 328 ? 6.227 -0.894 18.177 1.00 94.38 328 GLN A O 1
ATOM 2577 N N . LYS A 1 329 ? 7.315 -2.467 19.344 1.00 91.69 329 LYS A N 1
ATOM 2578 C CA . LYS A 1 329 ? 8.331 -2.743 18.315 1.00 91.69 329 LYS A CA 1
ATOM 2579 C C . LYS A 1 329 ? 7.952 -3.886 17.381 1.00 91.69 329 LYS A C 1
ATOM 2581 O O . LYS A 1 329 ? 8.532 -3.964 16.303 1.00 91.69 329 LYS A O 1
ATOM 2586 N N . ARG A 1 330 ? 7.075 -4.795 17.807 1.00 90.31 330 ARG A N 1
ATOM 2587 C CA . ARG A 1 330 ? 6.798 -6.052 17.096 1.00 90.31 330 ARG A CA 1
ATOM 2588 C C . ARG A 1 330 ? 5.461 -6.077 16.374 1.00 90.31 330 ARG A C 1
ATOM 2590 O O . ARG A 1 330 ? 5.337 -6.867 15.453 1.00 90.31 330 ARG A O 1
ATOM 2597 N N . ASN A 1 331 ? 4.503 -5.242 16.772 1.00 93.88 331 ASN A N 1
ATOM 2598 C CA . ASN A 1 331 ? 3.126 -5.335 16.278 1.00 93.88 331 ASN A CA 1
ATOM 2599 C C . ASN A 1 331 ? 2.590 -4.038 15.671 1.00 93.88 331 ASN A C 1
ATOM 2601 O O . ASN A 1 331 ? 1.643 -4.075 14.898 1.00 93.88 331 ASN A O 1
ATOM 2605 N N . TYR A 1 332 ? 3.179 -2.892 16.011 1.00 95.94 332 TYR A N 1
ATOM 2606 C CA . TYR A 1 332 ? 2.689 -1.587 15.570 1.00 95.94 332 TYR A CA 1
ATOM 2607 C C . TYR A 1 332 ? 3.584 -0.796 14.596 1.00 95.94 332 TYR A C 1
ATOM 2609 O O . TYR A 1 332 ? 3.079 0.204 14.086 1.00 95.94 332 TYR A O 1
ATOM 2617 N N . PRO A 1 333 ? 4.850 -1.150 14.262 1.00 95.00 333 PRO A N 1
ATOM 2618 C CA . PRO A 1 333 ? 5.586 -0.436 13.215 1.00 95.00 333 PRO A CA 1
ATOM 2619 C C . PRO A 1 333 ? 5.156 -0.873 11.812 1.00 95.00 333 PRO A C 1
ATOM 2621 O O . PRO A 1 333 ? 5.911 -1.532 11.100 1.00 95.00 333 PRO A O 1
ATOM 2624 N N . VAL A 1 334 ? 3.921 -0.549 11.441 1.00 95.81 334 VAL A N 1
ATOM 2625 C CA . VAL A 1 334 ? 3.264 -1.086 10.248 1.00 95.81 334 VAL A CA 1
ATOM 2626 C C . VAL A 1 334 ? 2.944 -0.021 9.207 1.00 95.81 334 VAL A C 1
ATOM 2628 O O . VAL A 1 334 ? 2.640 1.130 9.527 1.00 95.81 334 VAL A O 1
ATOM 2631 N N . GLY A 1 335 ? 3.003 -0.438 7.948 1.00 95.75 335 GLY A N 1
ATOM 2632 C CA . GLY A 1 335 ? 2.630 0.318 6.761 1.00 95.75 335 GLY A CA 1
ATOM 2633 C C . GLY A 1 335 ? 1.760 -0.508 5.816 1.00 95.75 335 GLY A C 1
ATOM 2634 O O . GLY A 1 335 ? 1.526 -1.687 6.085 1.00 95.75 335 GLY A O 1
ATOM 2635 N N . PRO A 1 336 ? 1.283 0.087 4.711 1.00 97.00 336 PRO A N 1
ATOM 2636 C CA . PRO A 1 336 ? 0.585 -0.663 3.678 1.00 97.00 336 PRO A CA 1
ATOM 2637 C C . PRO A 1 336 ? 1.491 -1.736 3.048 1.00 97.00 336 PRO A C 1
ATOM 2639 O O . PRO A 1 336 ? 2.693 -1.496 2.919 1.00 97.00 336 PRO A O 1
ATOM 2642 N N . PRO A 1 337 ? 0.941 -2.876 2.592 1.00 98.19 337 PRO A N 1
ATOM 2643 C CA . PRO A 1 337 ? -0.464 -3.272 2.719 1.00 98.19 337 PRO A CA 1
ATOM 2644 C C . PRO A 1 337 ? -0.912 -3.493 4.175 1.00 98.19 337 PRO A C 1
ATOM 2646 O O . PRO A 1 337 ? -0.228 -4.176 4.935 1.00 98.19 337 PRO A O 1
ATOM 2649 N N . TYR A 1 338 ? -2.066 -2.925 4.544 1.00 98.69 338 TYR A N 1
ATOM 2650 C CA . TYR A 1 338 ? -2.769 -3.214 5.800 1.00 98.69 338 TYR A CA 1
ATOM 2651 C C . TYR A 1 338 ? -3.914 -4.180 5.518 1.00 98.69 338 TYR A C 1
ATOM 2653 O O . TYR A 1 338 ? -4.667 -3.954 4.573 1.00 98.69 338 TYR A O 1
ATOM 2661 N N . ILE A 1 339 ? -4.068 -5.223 6.327 1.00 98.62 339 ILE A N 1
ATOM 2662 C CA . ILE A 1 339 ? -5.014 -6.309 6.081 1.00 98.62 339 ILE A CA 1
ATOM 2663 C C . ILE A 1 339 ? -5.746 -6.636 7.381 1.00 98.62 339 ILE A C 1
ATOM 2665 O O . ILE A 1 339 ? -5.129 -7.029 8.367 1.00 98.62 339 ILE A O 1
ATOM 2669 N N . ALA A 1 340 ? -7.063 -6.479 7.400 1.00 98.62 340 ALA A N 1
ATOM 2670 C CA . ALA A 1 340 ? -7.875 -6.820 8.564 1.00 98.62 340 ALA A CA 1
ATOM 2671 C C . ALA A 1 340 ? -9.301 -7.174 8.142 1.00 98.62 340 ALA A C 1
ATOM 2673 O O . ALA A 1 340 ? -9.736 -6.808 7.050 1.00 98.62 340 ALA A O 1
ATOM 2674 N N . THR A 1 341 ? -10.046 -7.842 9.021 1.00 98.69 341 THR A N 1
ATOM 2675 C CA . THR A 1 341 ? -11.502 -7.964 8.859 1.00 98.69 341 THR A CA 1
ATOM 2676 C C . THR A 1 341 ? -12.149 -6.576 8.849 1.00 98.69 341 THR A C 1
ATOM 2678 O O . THR A 1 341 ? -11.597 -5.623 9.407 1.00 98.69 341 THR A O 1
ATOM 2681 N N . SER A 1 342 ? -13.312 -6.422 8.223 1.00 98.44 342 SER A N 1
ATOM 2682 C CA . SER A 1 342 ? -13.984 -5.126 8.112 1.00 98.44 342 SER A CA 1
ATOM 2683 C C . SER A 1 342 ? -14.333 -4.569 9.495 1.00 98.44 342 SER A C 1
ATOM 2685 O O . SER A 1 342 ? -14.196 -3.369 9.721 1.00 98.44 342 SER A O 1
ATOM 2687 N N . ARG A 1 343 ? -14.693 -5.434 10.451 1.00 98.44 343 ARG A N 1
ATOM 2688 C CA . ARG A 1 343 ? -14.912 -5.068 11.853 1.00 98.44 343 ARG A CA 1
ATOM 2689 C C . ARG A 1 343 ? -13.684 -4.396 12.460 1.00 98.44 343 ARG A C 1
ATOM 2691 O O . ARG A 1 343 ? -13.784 -3.305 13.025 1.00 98.44 343 ARG A O 1
ATOM 2698 N N . ASP A 1 344 ? -12.531 -5.038 12.328 1.00 98.81 344 ASP A N 1
ATOM 2699 C CA . ASP A 1 344 ? -11.279 -4.564 12.913 1.00 98.81 344 ASP A CA 1
ATOM 2700 C C . ASP A 1 344 ? -10.753 -3.328 12.184 1.00 98.81 344 ASP A C 1
ATOM 2702 O O . ASP A 1 344 ? -10.392 -2.335 12.819 1.00 98.81 344 ASP A O 1
ATOM 2706 N N . MET A 1 345 ? -10.782 -3.342 10.848 1.00 98.88 345 MET A N 1
ATOM 2707 C CA . MET A 1 345 ? -10.391 -2.197 10.030 1.00 98.88 345 MET A CA 1
ATOM 2708 C C . MET A 1 345 ? -11.266 -0.978 10.340 1.00 98.88 345 MET A C 1
ATOM 2710 O O . MET A 1 345 ? -10.745 0.132 10.413 1.00 98.88 345 MET A O 1
ATOM 2714 N N . TYR A 1 346 ? -12.567 -1.162 10.588 1.00 98.75 346 TYR A N 1
ATOM 2715 C CA . TYR A 1 346 ? -13.474 -0.065 10.927 1.00 98.75 346 TYR A CA 1
ATOM 2716 C C . TYR A 1 346 ? -13.183 0.503 12.320 1.00 98.75 346 TYR A C 1
ATOM 2718 O O . TYR A 1 346 ? -13.161 1.726 12.501 1.00 98.75 346 TYR A O 1
ATOM 2726 N N . ALA A 1 347 ? -12.896 -0.363 13.298 1.00 98.75 347 ALA A N 1
ATOM 2727 C CA . ALA A 1 347 ? -12.473 0.061 14.631 1.00 98.75 347 ALA A CA 1
ATOM 2728 C C . ALA A 1 347 ? -11.175 0.886 14.572 1.00 98.75 347 ALA A C 1
ATOM 2730 O O . ALA A 1 347 ? -11.097 1.961 15.180 1.00 98.75 347 ALA A O 1
ATOM 2731 N N . ILE A 1 348 ? -10.189 0.432 13.785 1.00 98.88 348 ILE A N 1
ATOM 2732 C CA . ILE A 1 348 ? -8.940 1.169 13.551 1.00 98.88 348 ILE A CA 1
ATOM 2733 C C . ILE A 1 348 ? -9.233 2.486 12.837 1.00 98.88 348 ILE A C 1
ATOM 2735 O O . ILE A 1 348 ? -8.850 3.529 13.352 1.00 98.88 348 ILE A O 1
ATOM 2739 N N . ALA A 1 349 ? -9.937 2.470 11.701 1.00 98.75 349 ALA A N 1
ATOM 2740 C CA . ALA A 1 349 ? -10.236 3.654 10.894 1.00 98.75 349 ALA A CA 1
ATOM 2741 C C . ALA A 1 349 ? -10.958 4.739 11.703 1.00 98.75 349 ALA A C 1
ATOM 2743 O O . ALA A 1 349 ? -10.618 5.918 11.608 1.00 98.75 349 ALA A O 1
ATOM 2744 N N . THR A 1 350 ? -11.900 4.342 12.559 1.00 98.56 350 THR A N 1
ATOM 2745 C CA . THR A 1 350 ? -12.610 5.258 13.458 1.00 98.56 350 THR A CA 1
ATOM 2746 C C . THR A 1 350 ? -11.630 6.003 14.363 1.00 98.56 350 THR A C 1
ATOM 2748 O O . THR A 1 350 ? -11.580 7.234 14.339 1.00 98.56 350 THR A O 1
ATOM 2751 N N . LYS A 1 351 ? -10.774 5.283 15.095 1.00 98.69 351 LYS A N 1
ATOM 2752 C CA . LYS A 1 351 ? -9.774 5.914 15.971 1.00 98.69 351 LYS A CA 1
ATOM 2753 C C . LYS A 1 351 ? -8.656 6.607 15.209 1.00 98.69 351 LYS A C 1
ATOM 2755 O O . LYS A 1 351 ? -8.148 7.629 15.655 1.00 98.69 351 LYS A O 1
ATOM 2760 N N . TRP A 1 352 ? -8.325 6.123 14.025 1.00 98.56 352 TRP A N 1
ATOM 2761 C CA . TRP A 1 352 ? -7.343 6.739 13.153 1.00 98.56 352 TRP A CA 1
ATOM 2762 C C . TRP A 1 352 ? -7.781 8.139 12.720 1.00 98.56 352 TRP A C 1
ATOM 2764 O O . TRP A 1 352 ? -7.001 9.082 12.849 1.00 98.56 352 TRP A O 1
ATOM 2774 N N . THR A 1 353 ? -9.041 8.298 12.298 1.00 97.94 353 THR A N 1
ATOM 2775 C CA . THR A 1 353 ? -9.612 9.614 11.958 1.00 97.94 353 THR A CA 1
ATOM 2776 C C . THR A 1 353 ? -9.684 10.563 13.154 1.00 97.94 353 THR A C 1
ATOM 2778 O O . THR A 1 353 ? -9.442 11.757 12.995 1.00 97.94 353 THR A O 1
ATOM 2781 N N . GLU A 1 354 ? -9.946 10.042 14.356 1.00 97.38 354 GLU A N 1
ATOM 2782 C CA . GLU A 1 354 ? -9.948 10.822 15.601 1.00 97.38 354 GLU A CA 1
ATOM 2783 C C . GLU A 1 354 ? -8.536 11.302 15.979 1.00 97.38 354 GLU A C 1
ATOM 2785 O O . GLU A 1 354 ? -8.346 12.437 16.414 1.00 97.38 354 GLU A O 1
ATOM 2790 N N . PHE A 1 355 ? -7.524 10.448 15.805 1.00 98.19 355 PHE A N 1
ATOM 2791 C CA . PHE A 1 355 ? -6.175 10.695 16.318 1.00 98.19 355 PHE A CA 1
ATOM 2792 C C . PHE A 1 355 ? -5.283 11.461 15.345 1.00 98.19 355 PHE A C 1
ATOM 2794 O O . PHE A 1 355 ? -4.441 12.249 15.783 1.00 98.19 355 PHE A O 1
ATOM 2801 N N . VAL A 1 356 ? -5.443 11.257 14.033 1.00 97.56 356 VAL A N 1
ATOM 2802 C CA . VAL A 1 356 ? -4.505 11.786 13.034 1.00 97.56 356 VAL A CA 1
ATOM 2803 C C . VAL A 1 356 ? -4.326 13.312 13.067 1.00 97.56 356 VAL A C 1
ATOM 2805 O O . VAL A 1 356 ? -3.179 13.745 12.921 1.00 97.56 356 VAL A O 1
ATOM 2808 N N . PRO A 1 357 ? -5.345 14.155 13.351 1.00 95.38 357 PRO A N 1
ATOM 2809 C CA . PRO A 1 357 ? -5.130 15.599 13.462 1.00 95.38 357 PRO A CA 1
ATOM 2810 C C . PRO A 1 357 ? -4.228 15.968 14.648 1.00 95.38 357 PRO A C 1
ATOM 2812 O O . PRO A 1 357 ? -3.326 16.797 14.514 1.00 95.38 357 PRO A O 1
ATOM 2815 N N . SER A 1 358 ? -4.423 15.313 15.796 1.00 96.31 358 SER A N 1
ATOM 2816 C CA . SER A 1 358 ? -3.631 15.533 17.012 1.00 96.31 358 SER A CA 1
ATOM 2817 C C . SER A 1 358 ? -2.202 15.018 16.869 1.00 96.31 358 SER A C 1
ATOM 2819 O O . SER A 1 358 ? -1.261 15.684 17.301 1.00 96.31 358 SER A O 1
ATOM 2821 N N . VAL A 1 359 ? -2.018 13.873 16.207 1.00 97.38 359 VAL A N 1
ATOM 2822 C CA . VAL A 1 359 ? -0.686 13.348 15.878 1.00 97.38 359 VAL A CA 1
ATOM 2823 C C . VAL A 1 359 ? 0.041 14.300 14.929 1.00 97.38 359 VAL A C 1
ATOM 2825 O O . VAL A 1 359 ? 1.179 14.665 15.205 1.00 97.38 359 VAL A O 1
ATOM 2828 N N . HIS A 1 360 ? -0.621 14.780 13.871 1.00 96.06 360 HIS A N 1
ATOM 2829 C CA . HIS A 1 360 ? -0.048 15.762 12.945 1.00 96.06 360 HIS A CA 1
ATOM 2830 C C . HIS A 1 360 ? 0.314 17.085 13.641 1.00 96.06 360 HIS A C 1
ATOM 2832 O O . HIS A 1 360 ? 1.351 17.669 13.340 1.00 96.06 360 HIS A O 1
ATOM 2838 N N . LYS A 1 361 ? -0.479 17.544 14.620 1.00 94.56 361 LYS A N 1
ATOM 2839 C CA . LYS A 1 361 ? -0.143 18.736 15.422 1.00 94.56 361 LYS A CA 1
ATOM 2840 C C . LYS A 1 361 ? 1.186 18.576 16.172 1.00 94.56 361 LYS A C 1
ATOM 2842 O O . LYS A 1 361 ? 1.934 19.543 16.286 1.00 94.56 361 LYS A O 1
ATOM 2847 N N . GLN A 1 362 ? 1.474 17.379 16.682 1.00 96.31 362 GLN A N 1
ATOM 2848 C CA . GLN A 1 362 ? 2.717 17.081 17.406 1.00 96.31 362 GLN A CA 1
ATOM 2849 C C . GLN A 1 362 ? 3.879 16.708 16.472 1.00 96.31 362 GLN A C 1
ATOM 2851 O O . GLN A 1 362 ? 5.041 16.936 16.805 1.00 96.31 362 GLN A O 1
ATOM 2856 N N . TYR A 1 363 ? 3.571 16.145 15.304 1.00 95.38 363 TYR A N 1
ATOM 2857 C CA . TYR A 1 363 ? 4.530 15.658 14.321 1.00 95.38 363 TYR A CA 1
ATOM 2858 C C . TYR A 1 363 ? 4.037 15.985 12.898 1.00 95.38 363 TYR A C 1
ATOM 2860 O O . TYR A 1 363 ? 3.445 15.125 12.245 1.00 95.38 363 TYR A O 1
ATOM 2868 N N . PRO A 1 364 ? 4.247 17.220 12.401 1.00 92.75 364 PRO A N 1
ATOM 2869 C CA . PRO A 1 364 ? 3.681 17.711 11.138 1.00 92.75 364 PRO A CA 1
ATOM 2870 C C . PRO A 1 364 ? 4.469 17.236 9.905 1.00 92.75 364 PRO A C 1
ATOM 2872 O O . PRO A 1 364 ? 4.791 18.009 9.006 1.00 92.75 364 PRO A O 1
ATOM 2875 N N . GLU A 1 365 ? 4.815 15.953 9.881 1.00 91.31 365 GLU A N 1
ATOM 2876 C CA . GLU A 1 365 ? 5.672 15.333 8.874 1.00 91.31 365 GLU A CA 1
ATOM 2877 C C . GLU A 1 365 ? 4.913 14.268 8.069 1.00 91.31 365 GLU A C 1
ATOM 2879 O O . GLU A 1 365 ? 3.772 13.892 8.360 1.00 91.31 365 GLU A O 1
ATOM 2884 N N . LEU A 1 366 ? 5.576 13.734 7.042 1.00 87.38 366 LEU A N 1
ATOM 2885 C CA . LEU A 1 366 ? 5.024 12.722 6.136 1.00 87.38 366 LEU A CA 1
ATOM 2886 C C . LEU A 1 366 ? 4.431 11.497 6.860 1.00 87.38 366 LEU A C 1
ATOM 2888 O O . LEU A 1 366 ? 3.418 10.972 6.416 1.00 87.38 366 LEU A O 1
ATOM 2892 N N . LEU A 1 367 ? 5.038 11.050 7.965 1.00 93.50 367 LEU A N 1
ATOM 2893 C CA . LEU A 1 367 ? 4.647 9.810 8.655 1.00 93.50 367 LEU A CA 1
ATOM 2894 C C . LEU A 1 367 ? 3.570 10.001 9.735 1.00 93.50 367 LEU A C 1
ATOM 2896 O O . LEU A 1 367 ? 3.233 9.032 10.414 1.00 93.50 367 LEU A O 1
ATOM 2900 N N . ALA A 1 368 ? 3.025 11.210 9.920 1.00 96.19 368 ALA A N 1
ATOM 2901 C CA . ALA A 1 368 ? 2.027 11.465 10.964 1.00 96.19 368 ALA A CA 1
ATOM 2902 C C . ALA A 1 368 ? 0.788 10.569 10.823 1.00 96.19 368 ALA A C 1
ATOM 2904 O O . ALA A 1 368 ? 0.267 10.058 11.813 1.00 96.19 368 ALA A O 1
ATOM 2905 N N . GLU A 1 369 ? 0.349 10.339 9.585 1.00 96.25 369 GLU A N 1
ATOM 2906 C CA . GLU A 1 369 ? -0.768 9.448 9.282 1.00 96.25 369 GLU A CA 1
ATOM 2907 C C . GLU A 1 369 ? -0.486 7.998 9.702 1.00 96.25 369 GLU A C 1
ATOM 2909 O O . GLU A 1 369 ? -1.300 7.407 10.413 1.00 96.25 369 GLU A O 1
ATOM 2914 N N . MET A 1 370 ? 0.699 7.467 9.404 1.00 97.38 370 MET A N 1
ATOM 2915 C CA . MET A 1 370 ? 1.083 6.112 9.808 1.00 97.38 370 MET A CA 1
ATOM 2916 C C . MET A 1 370 ? 1.272 5.995 11.323 1.00 97.38 370 MET A C 1
ATOM 2918 O O . MET A 1 370 ? 0.885 4.997 11.924 1.00 97.38 370 MET A O 1
ATOM 2922 N N . PHE A 1 371 ? 1.821 7.028 11.971 1.00 98.19 371 PHE A N 1
ATOM 2923 C CA . PHE A 1 371 ? 1.945 7.062 13.431 1.00 98.19 371 PHE A CA 1
ATOM 2924 C C . PHE A 1 371 ? 0.566 7.003 14.088 1.00 98.19 371 PHE A C 1
ATOM 2926 O O . PHE A 1 371 ? 0.368 6.252 15.044 1.00 98.19 371 PHE A O 1
ATOM 2933 N N . ALA A 1 372 ? -0.397 7.753 13.550 1.00 98.44 372 ALA A N 1
ATOM 2934 C CA . ALA A 1 372 ? -1.772 7.722 14.019 1.00 98.44 372 ALA A CA 1
ATOM 2935 C C . ALA A 1 372 ? -2.432 6.354 13.801 1.00 98.44 372 ALA A C 1
ATOM 2937 O O . ALA A 1 372 ? -3.149 5.910 14.693 1.00 98.44 372 ALA A O 1
ATOM 2938 N N . PHE A 1 373 ? -2.147 5.660 12.691 1.00 98.69 373 PHE A N 1
ATOM 2939 C CA . PHE A 1 373 ? -2.619 4.288 12.462 1.00 98.69 373 PHE A CA 1
ATOM 2940 C C . PHE A 1 373 ? -2.106 3.337 13.548 1.00 98.69 373 PHE A C 1
ATOM 2942 O O . PHE A 1 373 ? -2.892 2.655 14.203 1.00 98.69 373 PHE A O 1
ATOM 2949 N N . SER A 1 374 ? -0.791 3.335 13.791 1.00 98.44 374 SER A N 1
ATOM 2950 C CA . SER A 1 374 ? -0.149 2.494 14.808 1.00 98.44 374 SER A CA 1
ATOM 2951 C C . SER A 1 374 ? -0.720 2.732 16.208 1.00 98.44 374 SER A C 1
ATOM 2953 O O . SER A 1 374 ? -0.958 1.784 16.956 1.00 98.44 374 SER A O 1
ATOM 2955 N N . ILE A 1 375 ? -0.959 3.998 16.563 1.00 98.69 375 ILE A N 1
ATOM 2956 C CA . ILE A 1 375 ? -1.543 4.379 17.856 1.00 98.69 375 ILE A CA 1
ATOM 2957 C C . ILE A 1 375 ? -3.022 3.978 17.923 1.00 98.69 375 ILE A C 1
ATOM 2959 O O . ILE A 1 375 ? -3.460 3.472 18.955 1.00 98.69 375 ILE A O 1
ATOM 2963 N N . ALA A 1 376 ? -3.785 4.167 16.843 1.00 98.81 376 ALA A N 1
ATOM 2964 C CA . ALA A 1 376 ? -5.184 3.759 16.759 1.00 98.81 376 ALA A CA 1
ATOM 2965 C C . ALA A 1 376 ? -5.330 2.245 16.938 1.00 98.81 376 ALA A C 1
ATOM 2967 O O . ALA A 1 376 ? -6.093 1.822 17.802 1.00 98.81 376 ALA A O 1
ATOM 2968 N N . ALA A 1 377 ? -4.537 1.448 16.216 1.00 98.69 377 ALA A N 1
ATOM 2969 C CA . ALA A 1 377 ? -4.499 -0.007 16.344 1.00 98.69 377 ALA A CA 1
ATOM 2970 C C . ALA A 1 377 ? -4.177 -0.454 17.779 1.00 98.69 377 ALA A C 1
ATOM 2972 O O . ALA A 1 377 ? -4.882 -1.295 18.335 1.00 98.69 377 ALA A O 1
ATOM 2973 N N . ALA A 1 378 ? -3.179 0.162 18.420 1.00 98.38 378 ALA A N 1
ATOM 2974 C CA . ALA A 1 378 ? -2.853 -0.129 19.815 1.00 98.38 378 ALA A CA 1
ATOM 2975 C C . ALA A 1 378 ? -3.977 0.275 20.784 1.00 98.38 378 ALA A C 1
ATOM 2977 O O . ALA A 1 378 ? -4.263 -0.436 21.747 1.00 98.38 378 ALA A O 1
ATOM 2978 N N . HIS A 1 379 ? -4.660 1.394 20.524 1.00 98.75 379 HIS A N 1
ATOM 2979 C CA . HIS A 1 379 ? -5.780 1.856 21.343 1.00 98.75 379 HIS A CA 1
ATOM 2980 C C . HIS A 1 379 ? -6.968 0.891 21.289 1.00 98.75 379 HIS A C 1
ATOM 2982 O O . HIS A 1 379 ? -7.592 0.637 22.318 1.00 98.75 379 HIS A O 1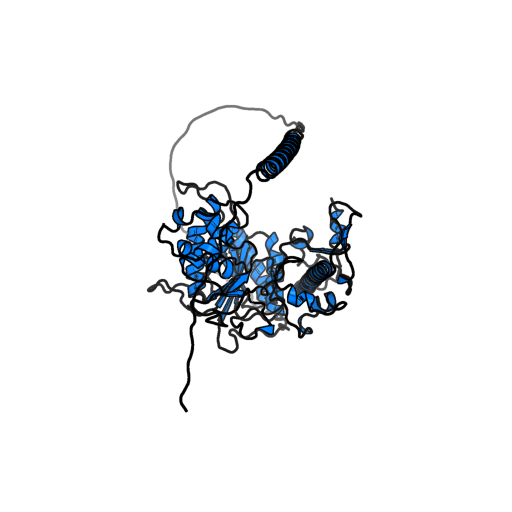
ATOM 2988 N N . VAL A 1 380 ? -7.253 0.314 20.120 1.00 98.56 380 VAL A N 1
ATOM 2989 C CA . VAL A 1 380 ? -8.309 -0.699 19.961 1.00 98.56 380 VAL A CA 1
ATOM 2990 C C . VAL A 1 380 ? -7.820 -2.131 20.208 1.00 98.56 380 VAL A C 1
ATOM 2992 O O . VAL A 1 380 ? -8.590 -3.067 20.030 1.00 98.56 380 VAL A O 1
ATOM 2995 N N . LYS A 1 381 ? -6.576 -2.300 20.687 1.00 97.56 381 LYS A N 1
ATOM 2996 C CA . LYS A 1 381 ? -5.951 -3.589 21.035 1.00 97.56 381 LYS A CA 1
ATOM 2997 C C . LYS A 1 381 ? -5.916 -4.583 19.871 1.00 97.56 381 LYS A C 1
ATOM 2999 O O . LYS A 1 381 ? -6.220 -5.758 20.045 1.00 97.56 381 LYS A O 1
ATOM 3004 N N . LEU A 1 382 ? -5.525 -4.094 18.699 1.00 97.31 382 LEU A N 1
ATOM 3005 C CA . LEU A 1 382 ? -5.359 -4.880 17.479 1.00 97.31 382 LEU A CA 1
ATOM 3006 C C . LEU A 1 382 ? -3.868 -4.962 17.096 1.00 97.31 382 LEU A C 1
ATOM 3008 O O . LEU A 1 382 ? -3.411 -4.246 16.194 1.00 97.31 382 LEU A O 1
ATOM 3012 N N . PRO A 1 383 ? -3.071 -5.783 17.809 1.00 95.69 383 PRO A N 1
ATOM 3013 C CA . PRO A 1 383 ? -1.668 -5.991 17.481 1.00 95.69 383 PRO A CA 1
ATOM 3014 C C . PRO A 1 383 ? -1.558 -6.719 16.141 1.00 95.69 383 PRO A C 1
ATOM 3016 O O . PRO A 1 383 ? -2.140 -7.783 15.959 1.00 95.69 383 PRO A O 1
ATOM 3019 N N . HIS A 1 384 ? -0.795 -6.168 15.196 1.00 95.69 384 HIS A N 1
ATOM 3020 C CA . HIS A 1 384 ? -0.671 -6.803 13.889 1.00 95.69 384 HIS A CA 1
ATOM 3021 C C . HIS A 1 384 ? 0.344 -7.943 13.912 1.00 95.69 384 HIS A C 1
ATOM 3023 O O . HIS A 1 384 ? 1.402 -7.849 14.546 1.00 95.69 384 HIS A O 1
ATOM 3029 N N . THR A 1 385 ? 0.060 -8.976 13.127 1.00 94.50 385 THR A N 1
ATOM 3030 C CA . THR A 1 385 ? 1.090 -9.810 12.517 1.00 94.50 385 THR A CA 1
ATOM 3031 C C . THR A 1 385 ? 1.865 -8.970 11.512 1.00 94.50 385 THR A C 1
ATOM 3033 O O . THR A 1 385 ? 1.296 -8.455 10.550 1.00 94.50 385 THR A O 1
ATOM 3036 N N . ILE A 1 386 ? 3.177 -8.852 11.706 1.00 93.38 386 ILE A N 1
ATOM 3037 C CA . ILE A 1 386 ? 4.026 -8.114 10.774 1.00 93.38 386 ILE A CA 1
ATOM 3038 C C . ILE A 1 386 ? 4.639 -9.056 9.744 1.00 93.38 386 ILE A C 1
ATOM 3040 O O . ILE A 1 386 ? 5.435 -9.936 10.079 1.00 93.38 386 ILE A O 1
ATOM 3044 N N . VAL A 1 387 ? 4.335 -8.792 8.477 1.00 93.44 387 VAL A N 1
ATOM 3045 C CA . VAL A 1 387 ? 4.905 -9.483 7.322 1.00 93.44 387 VAL A CA 1
ATOM 3046 C C . VAL A 1 387 ? 5.903 -8.549 6.640 1.00 93.44 387 VAL A C 1
ATOM 3048 O O . VAL A 1 387 ? 5.608 -7.403 6.333 1.00 93.44 387 VAL A O 1
ATOM 3051 N N . ASN A 1 388 ? 7.122 -9.017 6.419 1.00 92.88 388 ASN A N 1
ATOM 3052 C CA . ASN A 1 388 ? 8.176 -8.261 5.749 1.00 92.88 388 ASN A CA 1
ATOM 3053 C C . ASN A 1 388 ? 8.099 -8.370 4.231 1.00 92.88 388 ASN A C 1
ATOM 3055 O O . ASN A 1 388 ? 8.688 -7.541 3.554 1.00 92.88 388 ASN A O 1
ATOM 3059 N N . SER A 1 389 ? 7.440 -9.396 3.704 1.00 94.06 389 SER A N 1
ATOM 3060 C CA . SER A 1 389 ? 7.397 -9.702 2.276 1.00 94.06 389 SER A CA 1
ATOM 3061 C C . SER A 1 389 ? 6.081 -9.322 1.596 1.00 94.06 389 SER A C 1
ATOM 3063 O O . SER A 1 389 ? 5.838 -9.796 0.493 1.00 94.06 389 SER A O 1
ATOM 3065 N N . LEU A 1 390 ? 5.210 -8.514 2.212 1.00 96.44 390 LEU A N 1
ATOM 3066 C CA . LEU A 1 390 ? 4.024 -8.022 1.498 1.00 96.44 390 LEU A CA 1
ATOM 3067 C C . LEU A 1 390 ? 4.427 -7.019 0.411 1.00 96.44 390 LEU A C 1
ATOM 3069 O O . LEU A 1 390 ? 3.793 -6.983 -0.639 1.00 96.44 390 LEU A O 1
ATOM 3073 N N . MET A 1 391 ? 5.506 -6.258 0.612 1.00 95.50 391 MET A N 1
ATOM 3074 C CA . MET A 1 391 ? 6.059 -5.359 -0.399 1.00 95.50 391 MET A CA 1
ATOM 3075 C C . MET A 1 391 ? 7.572 -5.484 -0.551 1.00 95.50 391 MET A C 1
ATOM 3077 O O . MET A 1 391 ? 8.260 -5.922 0.369 1.00 95.50 391 MET A O 1
ATOM 3081 N N . ILE A 1 392 ? 8.074 -4.998 -1.686 1.00 95.00 392 ILE A N 1
ATOM 3082 C CA . ILE A 1 392 ? 9.455 -4.545 -1.862 1.00 95.00 392 ILE A CA 1
ATOM 3083 C C . ILE A 1 392 ? 9.466 -3.062 -2.244 1.00 95.00 392 ILE A C 1
ATOM 3085 O O . ILE A 1 392 ? 8.774 -2.663 -3.180 1.00 95.00 392 ILE A O 1
ATOM 3089 N N . SER A 1 393 ? 10.240 -2.232 -1.534 1.00 92.75 393 SER A N 1
ATOM 3090 C CA . SER A 1 393 ? 10.289 -0.783 -1.800 1.00 92.75 393 SER A CA 1
ATOM 3091 C C . SER A 1 393 ? 11.687 -0.173 -1.847 1.00 92.75 393 SER A C 1
ATOM 3093 O O . SER A 1 393 ? 11.916 0.746 -2.633 1.00 92.75 393 SER A O 1
ATOM 3095 N N . ASN A 1 394 ? 12.634 -0.644 -1.031 1.00 85.62 394 ASN A N 1
ATOM 3096 C CA . ASN A 1 394 ? 13.923 0.021 -0.849 1.00 85.62 394 ASN A CA 1
ATOM 3097 C C . ASN A 1 394 ? 15.098 -0.954 -1.038 1.00 85.62 394 ASN A C 1
ATOM 3099 O O . ASN A 1 394 ? 15.178 -1.946 -0.314 1.00 85.62 394 ASN A O 1
ATOM 3103 N N . PRO A 1 395 ? 16.054 -0.670 -1.944 1.00 75.75 395 PRO A N 1
ATOM 3104 C CA . PRO A 1 395 ? 17.277 -1.456 -2.061 1.00 75.75 395 PRO A CA 1
ATOM 3105 C C . PRO A 1 395 ? 18.074 -1.481 -0.746 1.00 75.75 395 PRO A C 1
ATOM 3107 O O . PRO A 1 395 ? 18.567 -0.446 -0.290 1.00 75.75 395 PRO A O 1
ATOM 3110 N N . GLY A 1 396 ? 18.238 -2.669 -0.155 1.00 72.31 396 GLY A N 1
ATOM 3111 C CA . GLY A 1 396 ? 18.934 -2.850 1.123 1.00 72.31 396 GLY A CA 1
ATOM 3112 C C . GLY A 1 396 ? 18.037 -2.655 2.350 1.00 72.31 396 GLY A C 1
ATOM 3113 O O . GLY A 1 396 ? 18.539 -2.351 3.437 1.00 72.31 396 GLY A O 1
ATOM 3114 N N . GLY A 1 397 ? 16.722 -2.781 2.164 1.00 77.12 397 GLY A N 1
ATOM 3115 C CA . GLY A 1 397 ? 15.732 -2.834 3.227 1.00 77.12 397 GLY A CA 1
ATOM 3116 C C . GLY A 1 397 ? 15.652 -4.217 3.880 1.00 77.12 397 GLY A C 1
ATOM 3117 O O . GLY A 1 397 ? 16.601 -4.998 3.908 1.00 77.12 397 GLY A O 1
ATOM 3118 N N . ARG A 1 398 ? 14.500 -4.500 4.490 1.00 81.38 398 ARG A N 1
ATOM 3119 C CA . ARG A 1 398 ? 14.128 -5.852 4.948 1.00 81.38 398 ARG A CA 1
ATOM 3120 C C . ARG A 1 398 ? 12.881 -6.356 4.223 1.00 81.38 398 ARG A C 1
ATOM 3122 O O . ARG A 1 398 ? 12.302 -7.352 4.640 1.00 81.38 398 ARG A O 1
ATOM 3129 N N . GLU A 1 399 ? 12.431 -5.626 3.215 1.00 88.56 399 GLU A N 1
ATOM 3130 C CA . GLU A 1 399 ? 11.080 -5.686 2.673 1.00 88.56 399 GLU A CA 1
ATOM 3131 C C . GLU A 1 399 ? 11.071 -6.659 1.498 1.00 88.56 399 GLU A C 1
ATOM 3133 O O . GLU A 1 399 ? 11.322 -6.279 0.364 1.00 88.56 399 GLU A O 1
ATOM 3138 N N . GLY A 1 400 ? 10.915 -7.953 1.774 1.00 87.81 400 GLY A N 1
ATOM 3139 C CA . GLY A 1 400 ? 10.978 -8.975 0.729 1.00 87.81 400 GLY A CA 1
ATOM 3140 C C . GLY A 1 400 ? 12.372 -9.183 0.116 1.00 87.81 400 GLY A C 1
ATOM 3141 O O . GLY A 1 400 ? 12.512 -10.045 -0.747 1.00 87.81 400 GLY A O 1
ATOM 3142 N N . ASP A 1 401 ? 13.413 -8.472 0.577 1.00 89.19 401 ASP A N 1
ATOM 3143 C CA . ASP A 1 401 ? 14.786 -8.539 0.047 1.00 89.19 401 ASP A CA 1
ATOM 3144 C C . ASP A 1 401 ? 15.308 -9.979 -0.093 1.00 89.19 401 ASP A C 1
ATOM 3146 O O . ASP A 1 401 ? 15.988 -10.302 -1.064 1.00 89.19 401 ASP A O 1
ATOM 3150 N N . ALA A 1 402 ? 14.980 -10.869 0.852 1.00 91.12 402 ALA A N 1
ATOM 3151 C CA . ALA A 1 402 ? 15.441 -12.257 0.801 1.00 91.12 402 ALA A CA 1
ATOM 3152 C C . ALA A 1 402 ? 14.915 -13.011 -0.432 1.00 91.12 402 ALA A C 1
ATOM 3154 O O . ALA A 1 402 ? 15.659 -13.790 -1.018 1.00 91.12 402 ALA A O 1
ATOM 3155 N N . PHE A 1 403 ? 13.678 -12.743 -0.860 1.00 94.06 403 PHE A N 1
ATOM 3156 C CA . PHE A 1 403 ? 13.103 -13.351 -2.060 1.00 94.06 403 PHE A CA 1
ATOM 3157 C C . PHE A 1 403 ? 13.847 -12.901 -3.313 1.00 94.06 403 PHE A C 1
ATOM 3159 O O . PHE A 1 403 ? 14.291 -13.729 -4.102 1.00 94.06 403 PHE A O 1
ATOM 3166 N N . ILE A 1 404 ? 14.102 -11.598 -3.435 1.00 94.81 404 ILE A N 1
ATOM 3167 C CA . ILE A 1 404 ? 14.816 -11.047 -4.592 1.00 94.81 404 ILE A CA 1
ATOM 3168 C C . ILE A 1 404 ? 16.282 -11.499 -4.616 1.00 94.81 404 ILE A C 1
ATOM 3170 O O . ILE A 1 404 ? 16.854 -11.733 -5.678 1.00 94.81 404 ILE A O 1
ATOM 3174 N N . HIS A 1 405 ? 16.914 -11.664 -3.453 1.00 92.56 405 HIS A N 1
ATOM 3175 C CA . HIS A 1 405 ? 18.279 -12.181 -3.372 1.00 92.56 405 HIS A CA 1
ATOM 3176 C C . HIS A 1 405 ? 18.412 -13.647 -3.798 1.00 92.56 405 HIS A C 1
ATOM 3178 O O . HIS A 1 405 ? 19.489 -14.011 -4.277 1.00 92.56 405 HIS A O 1
ATOM 3184 N N . ASN A 1 406 ? 17.347 -14.441 -3.656 1.00 93.62 406 ASN A N 1
ATOM 3185 C CA . ASN A 1 406 ? 17.328 -15.864 -3.994 1.00 93.62 406 ASN A CA 1
ATOM 3186 C C . ASN A 1 406 ? 17.079 -16.150 -5.482 1.00 93.62 406 ASN A C 1
ATOM 3188 O O . ASN A 1 406 ? 17.385 -17.255 -5.920 1.00 93.62 406 ASN A O 1
ATOM 3192 N N . ILE A 1 407 ? 16.583 -15.178 -6.257 1.00 95.38 407 ILE A N 1
ATOM 3193 C CA . ILE A 1 407 ? 16.505 -15.291 -7.725 1.00 95.38 407 ILE A CA 1
ATOM 3194 C C . ILE A 1 407 ? 17.920 -15.566 -8.264 1.00 95.38 407 ILE A C 1
ATOM 3196 O O . ILE A 1 407 ? 18.842 -14.903 -7.796 1.00 95.38 407 ILE A O 1
ATOM 3200 N N . PRO A 1 408 ? 18.169 -16.493 -9.199 1.00 94.50 408 PRO A N 1
ATOM 3201 C CA . PRO A 1 408 ? 19.519 -16.719 -9.718 1.00 94.50 408 PRO A CA 1
ATOM 3202 C C . PRO A 1 408 ? 20.145 -15.467 -10.364 1.00 94.50 408 PRO A C 1
ATOM 3204 O O . PRO A 1 408 ? 19.463 -14.604 -10.920 1.00 94.50 408 PRO A O 1
ATOM 3207 N N . ASP A 1 409 ? 21.469 -15.327 -10.259 1.00 91.69 409 ASP A N 1
ATOM 3208 C CA . ASP A 1 409 ? 22.185 -14.245 -10.947 1.00 91.69 409 ASP A CA 1
ATOM 3209 C C . ASP A 1 409 ? 22.106 -14.467 -12.469 1.00 91.69 409 ASP A C 1
ATOM 3211 O O . ASP A 1 409 ? 22.315 -15.584 -12.937 1.00 91.69 409 ASP A O 1
ATOM 3215 N N . GLY A 1 410 ? 21.837 -13.420 -13.252 1.00 92.31 410 GLY A N 1
ATOM 3216 C CA . GLY A 1 410 ? 21.535 -13.535 -14.684 1.00 92.31 410 GLY A CA 1
ATOM 3217 C C . GLY A 1 410 ? 20.042 -13.626 -15.011 1.00 92.31 410 GLY A C 1
ATOM 3218 O O . GLY A 1 410 ? 19.685 -13.449 -16.170 1.00 92.31 410 GLY A O 1
ATOM 3219 N N . GLU A 1 411 ? 19.180 -13.878 -14.019 1.00 95.00 411 GLU A N 1
ATOM 3220 C CA . GLU A 1 411 ? 17.743 -14.141 -14.223 1.00 95.00 411 GLU A CA 1
ATOM 3221 C C . GLU A 1 411 ? 16.840 -13.075 -13.584 1.00 95.00 411 GLU A C 1
ATOM 3223 O O . GLU A 1 411 ? 15.620 -13.211 -13.554 1.00 95.00 411 GLU A O 1
ATOM 3228 N N . VAL A 1 412 ? 17.412 -11.994 -13.047 1.00 96.19 412 VAL A N 1
ATOM 3229 C CA . VAL A 1 412 ? 16.674 -11.015 -12.229 1.00 96.19 412 VAL A CA 1
ATOM 3230 C C . VAL A 1 412 ? 15.652 -10.242 -13.051 1.00 96.19 412 VAL A C 1
ATOM 3232 O O . VAL A 1 412 ? 14.496 -10.129 -12.643 1.00 96.19 412 VAL A O 1
ATOM 3235 N N . CYS A 1 413 ? 16.069 -9.698 -14.195 1.00 96.69 413 CYS A N 1
ATOM 3236 C CA . CYS A 1 413 ? 15.145 -8.999 -15.081 1.00 96.69 413 CYS A CA 1
ATOM 3237 C C . CYS A 1 413 ? 14.223 -9.979 -15.801 1.00 96.69 413 CYS A C 1
ATOM 3239 O O . CYS A 1 413 ? 13.036 -9.694 -15.881 1.00 96.69 413 CYS A O 1
ATOM 3241 N N . GLU A 1 414 ? 14.718 -11.152 -16.203 1.00 95.19 414 GLU A N 1
ATOM 3242 C CA . GLU A 1 414 ? 13.878 -12.209 -16.778 1.00 95.19 414 GLU A CA 1
ATOM 3243 C C . GLU A 1 414 ? 12.709 -12.558 -15.843 1.00 95.19 414 GLU A C 1
ATOM 3245 O O . GLU A 1 414 ? 11.547 -12.454 -16.227 1.00 95.19 414 GLU A O 1
ATOM 3250 N N . THR A 1 415 ? 13.003 -12.826 -14.567 1.00 95.50 415 THR A N 1
ATOM 3251 C CA . THR A 1 415 ? 11.995 -13.087 -13.527 1.00 95.50 415 THR A CA 1
ATOM 3252 C C . THR A 1 415 ? 11.012 -11.924 -13.387 1.00 95.50 415 THR A C 1
ATOM 3254 O O . THR A 1 415 ? 9.810 -12.134 -13.251 1.00 95.50 415 THR A O 1
ATOM 3257 N N . ALA A 1 416 ? 11.504 -10.682 -13.421 1.00 94.94 416 ALA A N 1
ATOM 3258 C CA . ALA A 1 416 ? 10.665 -9.497 -13.264 1.00 94.94 416 ALA A CA 1
ATOM 3259 C C . ALA A 1 416 ? 9.712 -9.258 -14.454 1.00 94.94 416 ALA A C 1
ATOM 3261 O O . ALA A 1 416 ? 8.636 -8.692 -14.257 1.00 94.94 416 ALA A O 1
ATOM 3262 N N . TYR A 1 417 ? 10.091 -9.682 -15.663 1.00 93.81 417 TYR A N 1
ATOM 3263 C CA . TYR A 1 417 ? 9.250 -9.635 -16.865 1.00 93.81 417 TYR A CA 1
ATOM 3264 C C . TYR A 1 417 ? 8.289 -10.836 -16.941 1.00 93.81 417 TYR A C 1
ATOM 3266 O O . TYR A 1 417 ? 7.134 -10.681 -17.336 1.00 93.81 417 TYR A O 1
ATOM 3274 N N . HIS A 1 418 ? 8.724 -12.010 -16.481 1.00 91.88 418 HIS A N 1
ATOM 3275 C CA . HIS A 1 418 ? 8.006 -13.282 -16.600 1.00 91.88 418 HIS A CA 1
ATOM 3276 C C . HIS A 1 418 ? 7.519 -13.815 -15.244 1.00 91.88 418 HIS A C 1
ATOM 3278 O O . HIS A 1 418 ? 7.694 -14.984 -14.911 1.00 91.88 418 HIS A O 1
ATOM 3284 N N . LEU A 1 419 ? 6.854 -12.961 -14.457 1.00 90.94 419 LEU A N 1
ATOM 3285 C CA . LEU A 1 419 ? 6.420 -13.287 -13.086 1.00 90.94 419 LEU A CA 1
ATOM 3286 C C . LEU A 1 419 ? 5.575 -14.570 -12.979 1.00 90.94 419 LEU A C 1
ATOM 3288 O O . LEU A 1 419 ? 5.660 -15.267 -11.976 1.00 90.94 419 LEU A O 1
ATOM 3292 N N . ASN A 1 420 ? 4.775 -14.889 -14.002 1.00 85.19 420 ASN A N 1
ATOM 3293 C CA . ASN A 1 420 ? 3.915 -16.080 -14.017 1.00 85.19 420 ASN A CA 1
ATOM 3294 C C . ASN A 1 420 ? 4.681 -17.390 -14.279 1.00 85.19 420 ASN A C 1
ATOM 3296 O O . ASN A 1 420 ? 4.104 -18.461 -14.121 1.00 85.19 420 ASN A O 1
ATOM 3300 N N . GLU A 1 421 ? 5.933 -17.305 -14.732 1.00 89.75 421 GLU A N 1
ATOM 3301 C CA . GLU A 1 421 ? 6.798 -18.452 -15.042 1.00 89.75 421 GLU A CA 1
ATOM 3302 C C . GLU A 1 421 ? 7.791 -18.741 -13.904 1.00 89.75 421 GLU A C 1
ATOM 3304 O O . GLU A 1 421 ? 8.498 -19.746 -13.933 1.00 89.75 421 GLU A O 1
ATOM 3309 N N . TYR A 1 422 ? 7.858 -17.865 -12.897 1.00 91.25 422 TYR A N 1
ATOM 3310 C CA . TYR A 1 422 ? 8.748 -18.018 -11.755 1.00 91.25 422 TYR A CA 1
ATOM 3311 C C . TYR A 1 422 ? 8.057 -18.767 -10.611 1.00 91.25 422 TYR A C 1
ATOM 3313 O O . TYR A 1 422 ? 7.144 -18.250 -9.973 1.00 91.25 422 TYR A O 1
ATOM 3321 N N . ASP A 1 423 ? 8.557 -19.965 -10.309 1.00 87.12 423 ASP A N 1
ATOM 3322 C CA . ASP A 1 423 ? 8.016 -20.842 -9.259 1.00 87.12 423 ASP A CA 1
ATOM 3323 C C . ASP A 1 423 ? 8.483 -20.474 -7.835 1.00 87.12 423 ASP A C 1
ATOM 3325 O O . ASP A 1 423 ? 8.095 -21.112 -6.856 1.00 87.12 423 ASP A O 1
ATOM 3329 N N . GLY A 1 424 ? 9.366 -19.481 -7.692 1.00 90.88 424 GLY A N 1
ATOM 3330 C CA . GLY A 1 424 ? 9.893 -19.071 -6.392 1.00 90.88 424 GLY A CA 1
ATOM 3331 C C . GLY A 1 424 ? 9.012 -18.044 -5.667 1.00 90.88 424 GLY A C 1
ATOM 3332 O O . GLY A 1 424 ? 8.183 -17.365 -6.277 1.00 90.88 424 GLY A O 1
ATOM 3333 N N . PRO A 1 425 ? 9.226 -17.845 -4.354 1.00 93.62 425 PRO A N 1
ATOM 3334 C CA . PRO A 1 425 ? 8.468 -16.860 -3.599 1.00 93.62 425 PRO A CA 1
ATOM 3335 C C . PRO A 1 425 ? 8.818 -15.438 -4.050 1.00 93.62 425 PRO A C 1
ATOM 3337 O O . PRO A 1 425 ? 9.984 -15.103 -4.278 1.00 93.62 425 PRO A O 1
ATOM 3340 N N . LEU A 1 426 ? 7.799 -14.582 -4.121 1.00 95.12 426 LEU A N 1
ATOM 3341 C CA . LEU A 1 426 ? 7.920 -13.161 -4.445 1.00 95.12 426 LEU A CA 1
ATOM 3342 C C . LEU A 1 426 ? 7.163 -12.299 -3.428 1.00 95.12 426 LEU A C 1
ATOM 3344 O O . LEU A 1 426 ? 6.218 -12.771 -2.782 1.00 95.12 426 LEU A O 1
ATOM 3348 N N . PRO A 1 427 ? 7.534 -11.017 -3.270 1.00 96.06 427 PRO A N 1
ATOM 3349 C CA . PRO A 1 427 ? 6.693 -10.074 -2.549 1.00 96.06 427 PRO A CA 1
ATOM 3350 C C . PRO A 1 427 ? 5.317 -9.941 -3.212 1.00 96.06 427 PRO A C 1
ATOM 3352 O O . PRO A 1 427 ? 5.186 -10.223 -4.400 1.00 96.06 427 PRO A O 1
ATOM 3355 N N . ASN A 1 428 ? 4.283 -9.510 -2.486 1.00 97.06 428 ASN A N 1
ATOM 3356 C CA . ASN A 1 428 ? 2.965 -9.323 -3.108 1.00 97.06 428 ASN A CA 1
ATOM 3357 C C . ASN A 1 428 ? 2.916 -8.083 -4.005 1.00 97.06 428 ASN A C 1
ATOM 3359 O O . ASN A 1 428 ? 2.255 -8.114 -5.042 1.00 97.06 428 ASN A O 1
ATOM 3363 N N . VAL A 1 429 ? 3.619 -7.007 -3.635 1.00 97.81 429 VAL A N 1
ATOM 3364 C CA . VAL A 1 429 ? 3.659 -5.765 -4.417 1.00 97.81 429 VAL A CA 1
ATOM 3365 C C . VAL A 1 429 ? 5.062 -5.164 -4.540 1.00 97.81 429 VAL A C 1
ATOM 3367 O O . VAL A 1 429 ? 5.897 -5.279 -3.643 1.00 97.81 429 VAL A O 1
ATOM 3370 N N . ILE A 1 430 ? 5.298 -4.443 -5.634 1.00 97.19 430 ILE A N 1
ATOM 3371 C CA . ILE A 1 430 ? 6.357 -3.435 -5.749 1.00 97.19 430 ILE A CA 1
ATOM 3372 C C . ILE A 1 430 ? 5.792 -2.113 -5.237 1.00 97.19 430 ILE A C 1
ATOM 3374 O O . ILE A 1 430 ? 4.830 -1.605 -5.807 1.00 97.19 430 ILE A O 1
ATOM 3378 N N . HIS A 1 431 ? 6.411 -1.516 -4.220 1.00 96.81 431 HIS A N 1
ATOM 3379 C CA . HIS A 1 431 ? 6.116 -0.154 -3.773 1.00 96.81 431 HIS A CA 1
ATOM 3380 C C . HIS A 1 431 ? 7.146 0.812 -4.349 1.00 96.81 431 HIS A C 1
ATOM 3382 O O . HIS A 1 431 ? 8.246 0.961 -3.821 1.00 96.81 431 HIS A O 1
ATOM 3388 N N . PHE A 1 432 ? 6.802 1.488 -5.443 1.00 95.12 432 PHE A N 1
ATOM 3389 C CA . PHE A 1 432 ? 7.730 2.322 -6.211 1.00 95.12 432 PHE A CA 1
ATOM 3390 C C . PHE A 1 432 ? 7.828 3.762 -5.685 1.00 95.12 432 PHE A C 1
ATOM 3392 O O . PHE A 1 432 ? 7.859 4.741 -6.442 1.00 95.12 432 PHE A O 1
ATOM 3399 N N . CYS A 1 433 ? 7.881 3.912 -4.361 1.00 91.50 433 CYS A N 1
ATOM 3400 C CA . CYS A 1 433 ? 7.877 5.217 -3.712 1.00 91.50 433 CYS A CA 1
ATOM 3401 C C . CYS A 1 433 ? 9.218 5.963 -3.816 1.00 91.50 433 CYS A C 1
ATOM 3403 O O . CYS A 1 433 ? 9.223 7.195 -3.701 1.00 91.50 433 CYS A O 1
ATOM 3405 N N . GLN A 1 434 ? 10.316 5.237 -4.054 1.00 90.62 434 GLN A N 1
ATOM 3406 C CA . GLN A 1 434 ? 11.681 5.759 -4.140 1.00 90.62 434 GLN A CA 1
ATOM 3407 C C . GLN A 1 434 ? 12.102 6.080 -5.585 1.00 90.62 434 GLN A C 1
ATOM 3409 O O . GLN A 1 434 ? 11.347 5.932 -6.548 1.00 90.62 434 GLN A O 1
ATOM 3414 N N . ARG A 1 435 ? 13.344 6.554 -5.737 1.00 91.56 435 ARG A N 1
ATOM 3415 C CA . ARG A 1 435 ? 14.047 6.569 -7.026 1.00 91.56 435 ARG A CA 1
ATOM 3416 C C . ARG A 1 435 ? 14.900 5.305 -7.122 1.00 91.56 435 ARG A C 1
ATOM 3418 O O . ARG A 1 435 ? 15.720 5.074 -6.237 1.00 91.56 435 ARG A O 1
ATOM 3425 N N . TYR A 1 436 ? 14.750 4.548 -8.203 1.00 93.94 436 TYR A N 1
ATOM 3426 C CA . TYR A 1 436 ? 15.523 3.326 -8.458 1.00 93.94 436 TYR A CA 1
ATOM 3427 C C . TYR A 1 436 ? 16.513 3.593 -9.570 1.00 93.94 436 TYR A C 1
ATOM 3429 O O . TYR A 1 436 ? 16.109 4.069 -10.631 1.00 93.94 436 TYR A O 1
ATOM 3437 N N . ILE A 1 437 ? 17.797 3.345 -9.313 1.00 93.75 437 ILE A N 1
ATOM 3438 C CA . ILE A 1 437 ? 18.873 3.688 -10.243 1.00 93.75 437 ILE A CA 1
ATOM 3439 C C . ILE A 1 437 ? 19.884 2.556 -10.307 1.00 93.75 437 ILE A C 1
ATOM 3441 O O . ILE A 1 437 ? 20.434 2.147 -9.284 1.00 93.75 437 ILE A O 1
ATOM 3445 N N . ILE A 1 438 ? 20.174 2.108 -11.522 1.00 95.06 438 ILE A N 1
ATOM 3446 C CA . ILE A 1 438 ? 21.236 1.150 -11.810 1.00 95.06 438 ILE A CA 1
ATOM 3447 C C . ILE A 1 438 ? 21.776 1.396 -13.214 1.00 95.06 438 ILE A C 1
ATOM 3449 O O . ILE A 1 438 ? 21.029 1.557 -14.174 1.00 95.06 438 ILE A O 1
ATOM 3453 N N . GLY A 1 439 ? 23.094 1.485 -13.330 1.00 94.00 439 GLY A N 1
ATOM 3454 C CA . GLY A 1 439 ? 23.742 1.932 -14.547 1.00 94.00 439 GLY A CA 1
ATOM 3455 C C . GLY A 1 439 ? 23.241 3.308 -14.969 1.00 94.00 439 GLY A C 1
ATOM 3456 O O . GLY A 1 439 ? 23.207 4.249 -14.174 1.00 94.00 439 GLY A O 1
ATOM 3457 N N . ASP A 1 440 ? 22.808 3.364 -16.222 1.00 90.44 440 ASP A N 1
ATOM 3458 C CA . ASP A 1 440 ? 22.148 4.502 -16.856 1.00 90.44 440 ASP A CA 1
ATOM 3459 C C . ASP A 1 440 ? 20.628 4.262 -16.995 1.00 90.44 440 ASP A C 1
ATOM 3461 O O . ASP A 1 440 ? 19.987 4.700 -17.950 1.00 90.44 440 ASP A O 1
ATOM 3465 N N . TRP A 1 441 ? 20.043 3.526 -16.045 1.00 93.25 441 TRP A N 1
ATOM 3466 C CA . TRP A 1 441 ? 18.609 3.274 -15.938 1.00 93.25 441 TRP A CA 1
ATOM 3467 C C . TRP A 1 441 ? 18.055 3.890 -14.666 1.00 93.25 441 TRP A C 1
ATOM 3469 O O . TRP A 1 441 ? 18.660 3.817 -13.596 1.00 93.25 441 TRP A O 1
ATOM 3479 N N . LEU A 1 442 ? 16.891 4.518 -14.799 1.00 91.19 442 LEU A N 1
ATOM 3480 C CA . LEU A 1 442 ? 16.222 5.218 -13.718 1.00 91.19 442 LEU A CA 1
ATOM 3481 C C . LEU A 1 442 ? 14.713 5.031 -13.839 1.00 91.19 442 LEU A C 1
ATOM 3483 O O . LEU A 1 442 ? 14.135 5.386 -14.867 1.00 91.19 442 LEU A O 1
ATOM 3487 N N . PHE A 1 443 ? 14.087 4.674 -12.721 1.00 93.06 443 PHE A N 1
ATOM 3488 C CA . PHE A 1 443 ? 12.664 4.900 -12.507 1.00 93.06 443 PHE A CA 1
ATOM 3489 C C . PHE A 1 443 ? 12.431 5.896 -11.364 1.00 93.06 443 PHE A C 1
ATOM 3491 O O . PHE A 1 443 ? 13.073 5.839 -10.312 1.00 93.06 443 PHE A O 1
ATOM 3498 N N . ALA A 1 444 ? 11.497 6.828 -11.570 1.00 92.06 444 ALA A N 1
ATOM 3499 C CA . ALA A 1 444 ? 11.014 7.732 -10.531 1.00 92.06 444 ALA A CA 1
ATOM 3500 C C . ALA A 1 444 ? 9.567 8.153 -10.818 1.00 92.06 444 ALA A C 1
ATOM 3502 O O . ALA A 1 444 ? 9.285 8.727 -11.868 1.00 92.06 444 ALA A O 1
ATOM 3503 N N . LYS A 1 445 ? 8.671 7.965 -9.845 1.00 90.56 445 LYS A N 1
ATOM 3504 C CA . LYS A 1 445 ? 7.219 8.159 -10.020 1.00 90.56 445 LYS A CA 1
ATOM 3505 C C . LYS A 1 445 ? 6.779 9.579 -10.405 1.00 90.56 445 LYS A C 1
ATOM 3507 O O . LYS A 1 445 ? 5.738 9.771 -11.013 1.00 90.56 445 LYS A O 1
ATOM 3512 N N . HIS A 1 446 ? 7.563 10.602 -10.068 1.00 88.19 446 HIS A N 1
ATOM 3513 C CA . HIS A 1 446 ? 7.203 12.006 -10.321 1.00 88.19 446 HIS A CA 1
ATOM 3514 C C . HIS A 1 446 ? 7.753 12.559 -11.642 1.00 88.19 446 HIS A C 1
ATOM 3516 O O . HIS A 1 446 ? 7.901 13.774 -11.802 1.00 88.19 446 HIS A O 1
ATOM 3522 N N . ARG A 1 447 ? 8.094 11.688 -12.594 1.00 86.25 447 ARG A N 1
ATOM 3523 C CA . ARG A 1 447 ? 8.585 12.122 -13.900 1.00 86.25 447 ARG A CA 1
ATOM 3524 C C . ARG A 1 447 ? 7.431 12.669 -14.760 1.00 86.25 447 ARG A C 1
ATOM 3526 O O . ARG A 1 447 ? 6.393 12.021 -14.848 1.00 86.25 447 ARG A O 1
ATOM 3533 N N . PRO A 1 448 ? 7.586 13.839 -15.418 1.00 81.44 448 PRO A N 1
ATOM 3534 C CA . PRO A 1 448 ? 6.487 14.489 -16.138 1.00 81.44 448 PRO A CA 1
ATOM 3535 C C . PRO A 1 448 ? 5.810 13.630 -17.210 1.00 81.44 448 PRO A C 1
ATOM 3537 O O . PRO A 1 448 ? 4.594 13.693 -17.337 1.00 81.44 448 PRO A O 1
ATOM 3540 N N . HIS A 1 449 ? 6.577 12.811 -17.935 1.00 83.94 449 HIS A N 1
ATOM 3541 C CA . HIS A 1 449 ? 6.059 11.936 -18.991 1.00 83.94 449 HIS A CA 1
ATOM 3542 C C . HIS A 1 449 ? 5.163 10.805 -18.461 1.00 83.94 449 HIS A C 1
ATOM 3544 O O . HIS A 1 449 ? 4.379 10.262 -19.227 1.00 83.94 449 HIS A O 1
ATOM 3550 N N . LEU A 1 450 ? 5.247 10.455 -17.169 1.00 87.94 450 LEU A N 1
ATOM 3551 C CA . LEU A 1 450 ? 4.424 9.383 -16.601 1.00 87.94 450 LEU A CA 1
ATOM 3552 C C . LEU A 1 450 ? 2.955 9.786 -16.462 1.00 87.94 450 LEU A C 1
ATOM 3554 O O . LEU A 1 450 ? 2.084 8.928 -16.507 1.00 87.94 450 LEU A O 1
ATOM 3558 N N . LYS A 1 451 ? 2.675 11.090 -16.341 1.00 87.44 451 LYS A N 1
ATOM 3559 C CA . LYS A 1 451 ? 1.316 11.620 -16.148 1.00 87.44 451 LYS A CA 1
ATOM 3560 C C . LYS A 1 451 ? 0.361 11.198 -17.265 1.00 87.44 451 LYS A C 1
ATOM 3562 O O . LYS A 1 451 ? -0.767 10.830 -16.982 1.00 87.44 451 LYS A O 1
ATOM 3567 N N . GLU A 1 452 ? 0.862 11.200 -18.496 1.00 87.94 452 GLU A N 1
ATOM 3568 C CA . GLU A 1 452 ? 0.107 10.894 -19.716 1.00 87.94 452 GLU A CA 1
ATOM 3569 C C . GLU A 1 452 ? 0.536 9.552 -20.331 1.00 87.94 452 GLU A C 1
ATOM 3571 O O . GLU A 1 452 ? 0.340 9.321 -21.526 1.00 87.94 452 GLU A O 1
ATOM 3576 N N . PHE A 1 453 ? 1.178 8.678 -19.540 1.00 92.25 453 PHE A N 1
ATOM 3577 C CA . PHE A 1 453 ? 1.797 7.462 -20.067 1.00 92.25 453 PHE A CA 1
ATOM 3578 C C . PHE A 1 453 ? 0.781 6.533 -20.745 1.00 92.25 453 PHE A C 1
ATOM 3580 O O . PHE A 1 453 ? 1.053 5.982 -21.811 1.00 92.25 453 PHE A O 1
ATOM 3587 N N . PHE A 1 454 ? -0.410 6.406 -20.160 1.00 93.25 454 PHE A N 1
ATOM 3588 C CA . PHE A 1 454 ? -1.521 5.644 -20.728 1.00 93.25 454 PHE A CA 1
ATOM 3589 C C . PHE A 1 454 ? -2.338 6.530 -21.665 1.00 93.25 454 PHE A C 1
ATOM 3591 O O . PHE A 1 454 ? -3.433 6.982 -21.347 1.00 93.25 454 PHE A O 1
ATOM 3598 N N . SER A 1 455 ? -1.755 6.815 -22.825 1.00 91.06 455 SER A N 1
ATOM 3599 C CA . SER A 1 455 ? -2.402 7.533 -23.919 1.00 91.06 455 SER A CA 1
ATOM 3600 C C . SER A 1 455 ? -1.997 6.932 -25.265 1.00 91.06 455 SER A C 1
ATOM 3602 O O . SER A 1 455 ? -0.996 6.213 -25.392 1.00 91.06 455 SER A O 1
ATOM 3604 N N . CYS A 1 456 ? -2.771 7.221 -26.311 1.00 88.69 456 CYS A N 1
ATOM 3605 C CA . CYS A 1 456 ? -2.486 6.684 -27.641 1.00 88.69 456 CYS A CA 1
ATOM 3606 C C . CYS A 1 456 ? -1.157 7.178 -28.210 1.00 88.69 456 CYS A C 1
ATOM 3608 O O . CYS A 1 456 ? -0.449 6.406 -28.856 1.00 88.69 456 CYS A O 1
ATOM 3610 N N . ASP A 1 457 ? -0.783 8.419 -27.906 1.00 88.44 457 ASP A N 1
ATOM 3611 C CA . ASP A 1 457 ? 0.424 9.040 -28.446 1.00 88.44 457 ASP A CA 1
ATOM 3612 C C . ASP A 1 457 ? 1.653 8.853 -27.540 1.00 88.44 457 ASP A C 1
ATOM 3614 O O . ASP A 1 457 ? 2.781 9.047 -27.999 1.00 88.44 457 ASP A O 1
ATOM 3618 N N . SER A 1 458 ? 1.467 8.443 -26.276 1.00 89.12 458 SER A N 1
ATOM 3619 C CA . SER A 1 458 ? 2.588 8.207 -25.367 1.00 89.12 458 SER A CA 1
ATOM 3620 C C . SER A 1 458 ? 3.397 6.974 -25.781 1.00 89.12 458 SER A C 1
ATOM 3622 O O . SER A 1 458 ? 2.829 5.900 -25.974 1.00 89.12 458 SER A O 1
ATOM 3624 N N . PRO A 1 459 ? 4.718 7.082 -25.924 1.00 90.25 459 PRO A N 1
ATOM 3625 C CA . PRO A 1 459 ? 5.569 5.932 -26.193 1.00 90.25 459 PRO A CA 1
ATOM 3626 C C . PRO A 1 459 ? 5.710 4.973 -24.990 1.00 90.25 459 PRO A C 1
ATOM 3628 O O . PRO A 1 459 ? 5.689 5.411 -23.841 1.00 90.25 459 PRO A O 1
ATOM 3631 N N . LEU A 1 460 ? 5.923 3.679 -25.260 1.00 90.75 460 LEU A N 1
ATOM 3632 C CA . LEU A 1 460 ? 6.286 2.674 -24.244 1.00 90.75 460 LEU A CA 1
ATOM 3633 C C . LEU A 1 460 ? 7.670 2.967 -23.659 1.00 90.75 460 LEU A C 1
ATOM 3635 O O . LEU A 1 460 ? 8.468 3.644 -24.292 1.00 90.75 460 LEU A O 1
ATOM 3639 N N . LEU A 1 461 ? 8.003 2.456 -22.481 1.00 92.19 461 LEU A N 1
ATOM 3640 C CA . LEU A 1 461 ? 9.352 2.541 -21.927 1.00 92.19 461 LEU A CA 1
ATOM 3641 C C . LEU A 1 461 ? 10.322 1.650 -22.712 1.00 92.19 461 LEU A C 1
ATOM 3643 O O . LEU A 1 461 ? 9.965 0.578 -23.183 1.00 92.19 461 LEU A O 1
ATOM 3647 N N . LYS A 1 462 ? 11.579 2.072 -22.839 1.00 92.06 462 LYS A N 1
ATOM 3648 C CA . LYS A 1 462 ? 12.647 1.203 -23.344 1.00 92.06 462 LYS A CA 1
ATOM 3649 C C . LYS A 1 462 ? 12.907 0.082 -22.334 1.00 92.06 462 LYS A C 1
ATOM 3651 O O . LYS A 1 462 ? 13.017 0.369 -21.138 1.00 92.06 462 LYS A O 1
ATOM 3656 N N . ASP A 1 463 ? 13.070 -1.142 -22.818 1.00 92.00 463 ASP A N 1
ATOM 3657 C CA . ASP A 1 463 ? 13.406 -2.276 -21.961 1.00 92.00 463 ASP A CA 1
ATOM 3658 C C . ASP A 1 463 ? 14.865 -2.211 -21.488 1.00 92.00 463 ASP A C 1
ATOM 3660 O O . ASP A 1 463 ? 15.766 -1.940 -22.300 1.00 92.00 463 ASP A O 1
ATOM 3664 N N . PRO A 1 464 ? 15.124 -2.423 -20.186 1.00 94.50 464 PRO A N 1
ATOM 3665 C CA . PRO A 1 464 ? 16.476 -2.578 -19.681 1.00 94.50 464 PRO A CA 1
ATOM 3666 C C . PRO A 1 464 ? 17.139 -3.872 -20.189 1.00 94.50 464 PRO A C 1
ATOM 3668 O O . PRO A 1 464 ? 16.446 -4.811 -20.572 1.00 94.50 464 PRO A O 1
ATOM 3671 N N . PRO A 1 465 ? 18.483 -3.958 -20.193 1.00 94.94 465 PRO A N 1
ATOM 3672 C CA . PRO A 1 465 ? 19.187 -5.208 -20.470 1.00 94.94 465 PRO A CA 1
ATOM 3673 C C . PRO A 1 465 ? 18.774 -6.309 -19.488 1.00 94.94 465 PRO A C 1
ATOM 3675 O O . PRO A 1 465 ? 18.636 -6.036 -18.298 1.00 94.94 465 PRO A O 1
ATOM 3678 N N . MET A 1 466 ? 18.655 -7.552 -19.961 1.00 94.62 466 MET A N 1
ATOM 3679 C CA . MET A 1 466 ? 18.255 -8.676 -19.101 1.00 94.62 466 MET A CA 1
ATOM 3680 C C . MET A 1 466 ? 19.264 -8.998 -17.992 1.00 94.62 466 MET A C 1
ATOM 3682 O O . MET A 1 466 ? 18.886 -9.571 -16.979 1.00 94.62 466 MET A O 1
ATOM 3686 N N . ASP A 1 467 ? 20.526 -8.596 -18.153 1.00 94.62 467 ASP A N 1
ATOM 3687 C CA . ASP A 1 467 ? 21.582 -8.783 -17.159 1.00 94.62 467 ASP A CA 1
ATOM 3688 C C . ASP A 1 467 ? 21.943 -7.495 -16.400 1.00 94.62 467 ASP A C 1
ATOM 3690 O O . ASP A 1 467 ? 23.087 -7.297 -15.967 1.00 94.62 467 ASP A O 1
ATOM 3694 N N . LEU A 1 468 ? 20.969 -6.591 -16.248 1.00 95.88 468 LEU A N 1
ATOM 3695 C CA . LEU A 1 468 ? 21.142 -5.285 -15.612 1.00 95.88 468 LEU A CA 1
ATOM 3696 C C . LEU A 1 468 ? 21.773 -5.377 -14.216 1.00 95.88 468 LEU A C 1
ATOM 3698 O O . LEU A 1 468 ? 22.561 -4.500 -13.853 1.00 95.88 468 LEU A O 1
ATOM 3702 N N . GLU A 1 469 ? 21.498 -6.436 -13.453 1.00 95.00 469 GLU A N 1
ATOM 3703 C CA . GLU A 1 469 ? 22.042 -6.679 -12.112 1.00 95.00 469 GLU A CA 1
ATOM 3704 C C . GLU A 1 469 ? 23.569 -6.815 -12.074 1.00 95.00 469 GLU A C 1
ATOM 3706 O O . GLU A 1 469 ? 24.177 -6.568 -11.029 1.00 95.00 469 GLU A O 1
ATOM 3711 N N . LYS A 1 470 ? 24.215 -7.127 -13.207 1.00 95.38 470 LYS A N 1
ATOM 3712 C CA . LYS A 1 470 ? 25.684 -7.125 -13.317 1.00 95.38 470 LYS A CA 1
ATOM 3713 C C . LYS A 1 470 ? 26.267 -5.711 -13.265 1.00 95.38 470 LYS A C 1
ATOM 3715 O O . LYS A 1 470 ? 27.476 -5.540 -13.090 1.00 95.38 470 LYS A O 1
ATOM 3720 N N . THR A 1 471 ? 25.433 -4.678 -13.393 1.00 94.75 471 THR A N 1
ATOM 3721 C CA . THR A 1 471 ? 25.862 -3.282 -13.316 1.00 94.75 471 THR A CA 1
ATOM 3722 C C . THR A 1 471 ? 26.032 -2.839 -11.863 1.00 94.75 471 THR A C 1
ATOM 3724 O O . THR A 1 471 ? 25.086 -2.470 -11.174 1.00 94.75 471 THR A O 1
ATOM 3727 N N . LEU A 1 472 ? 27.281 -2.803 -11.394 1.00 95.06 472 LEU A N 1
ATOM 3728 C CA . LEU A 1 472 ? 27.623 -2.481 -10.000 1.00 95.06 472 LEU A CA 1
ATOM 3729 C C . LEU A 1 472 ? 27.778 -0.977 -9.719 1.00 95.06 472 LEU A C 1
ATOM 3731 O O . LEU A 1 472 ? 28.556 -0.564 -8.854 1.00 95.06 472 LEU A O 1
ATOM 3735 N N . TYR A 1 473 ? 27.047 -0.133 -10.443 1.00 93.94 473 TYR A N 1
ATOM 3736 C CA . TYR A 1 473 ? 27.003 1.304 -10.187 1.00 93.94 473 TYR A CA 1
ATOM 3737 C C . TYR A 1 473 ? 25.607 1.875 -10.427 1.00 93.94 473 TYR A C 1
ATOM 3739 O O . TYR A 1 473 ? 24.824 1.314 -11.181 1.00 93.94 473 TYR A O 1
ATOM 3747 N N . ALA A 1 474 ? 25.320 3.018 -9.814 1.00 91.75 474 ALA A N 1
ATOM 3748 C CA . ALA A 1 474 ? 24.187 3.879 -10.124 1.00 91.75 474 ALA A CA 1
ATOM 3749 C C . ALA A 1 474 ? 24.712 5.208 -10.676 1.00 91.75 474 ALA A C 1
ATOM 3751 O O . ALA A 1 474 ? 25.611 5.808 -10.078 1.00 91.75 474 ALA A O 1
ATOM 3752 N N . GLY A 1 475 ? 24.177 5.669 -11.807 1.00 87.12 475 GLY A N 1
ATOM 3753 C CA . GLY A 1 475 ? 24.423 7.028 -12.284 1.00 87.12 475 GLY A CA 1
ATOM 3754 C C . GLY A 1 475 ? 23.892 8.068 -11.294 1.00 87.12 475 GLY A C 1
ATOM 3755 O O . GLY A 1 475 ? 22.920 7.822 -10.581 1.00 87.12 475 GLY A O 1
ATOM 3756 N N . VAL A 1 476 ? 24.528 9.237 -11.228 1.00 85.38 476 VAL A N 1
ATOM 3757 C CA . VAL A 1 476 ? 24.030 10.374 -10.441 1.00 85.38 476 VAL A CA 1
ATOM 3758 C C . VAL A 1 476 ? 23.256 11.308 -11.380 1.00 85.38 476 VAL A C 1
ATOM 3760 O O . VAL A 1 476 ? 23.885 11.992 -12.189 1.00 85.38 476 VAL A O 1
ATOM 3763 N N . PRO A 1 477 ? 21.909 11.366 -11.310 1.00 76.25 477 PRO A N 1
ATOM 3764 C CA . PRO A 1 477 ? 21.095 12.127 -12.263 1.00 76.25 477 PRO A CA 1
ATOM 3765 C C . PRO A 1 477 ? 21.480 13.605 -12.373 1.00 76.25 477 PRO A C 1
ATOM 3767 O O . PRO A 1 477 ? 21.402 14.187 -13.449 1.00 76.25 477 PRO A O 1
ATOM 3770 N N . GLU A 1 478 ? 21.891 14.216 -11.263 1.00 81.06 478 GLU A N 1
ATOM 3771 C CA . GLU A 1 478 ? 22.249 15.632 -11.191 1.00 81.06 478 GLU A CA 1
ATOM 3772 C C . GLU A 1 478 ? 23.675 15.928 -11.694 1.00 81.06 478 GLU A C 1
ATOM 3774 O O . GLU A 1 478 ? 24.038 17.092 -11.857 1.00 81.06 478 GLU A O 1
ATOM 3779 N N . LYS A 1 479 ? 24.498 14.898 -11.935 1.00 82.75 479 LYS A N 1
ATOM 3780 C CA . LYS A 1 479 ? 25.912 15.038 -12.298 1.00 82.75 479 LYS A CA 1
ATOM 3781 C C . LYS A 1 479 ? 26.310 14.004 -13.346 1.00 82.75 479 LYS A C 1
ATOM 3783 O O . LYS A 1 479 ? 26.778 12.909 -13.033 1.00 82.75 479 LYS A O 1
ATOM 3788 N N . ILE A 1 480 ? 26.127 14.379 -14.608 1.00 77.50 480 ILE A N 1
ATOM 3789 C CA . ILE A 1 480 ? 26.420 13.524 -15.763 1.00 77.50 480 ILE A CA 1
ATOM 3790 C C . ILE A 1 480 ? 27.853 12.979 -15.668 1.00 77.50 480 ILE A C 1
ATOM 3792 O O . ILE A 1 480 ? 28.811 13.736 -15.528 1.00 77.50 480 ILE A O 1
ATOM 3796 N N . GLY A 1 481 ? 27.986 11.653 -15.751 1.00 78.94 481 GLY A N 1
ATOM 3797 C CA . GLY A 1 481 ? 29.265 10.942 -15.673 1.00 78.94 481 GLY A CA 1
ATOM 3798 C C . GLY A 1 481 ? 29.698 10.537 -14.259 1.00 78.94 481 GLY A C 1
ATOM 3799 O O . GLY A 1 481 ? 30.554 9.660 -14.133 1.00 78.94 481 GLY A O 1
ATOM 3800 N N . GLU A 1 482 ? 29.098 11.092 -13.200 1.00 89.56 482 GLU A N 1
ATOM 3801 C CA . GLU A 1 482 ? 29.351 10.642 -11.827 1.00 89.56 482 GLU A CA 1
ATOM 3802 C C . GLU A 1 482 ? 28.607 9.323 -11.562 1.00 89.56 482 GLU A C 1
ATOM 3804 O O . GLU A 1 482 ? 27.430 9.156 -11.897 1.00 89.56 482 GLU A O 1
ATOM 3809 N N . LYS A 1 483 ? 29.321 8.364 -10.966 1.00 93.12 483 LYS A N 1
ATOM 3810 C CA . LYS A 1 483 ? 28.828 7.017 -10.670 1.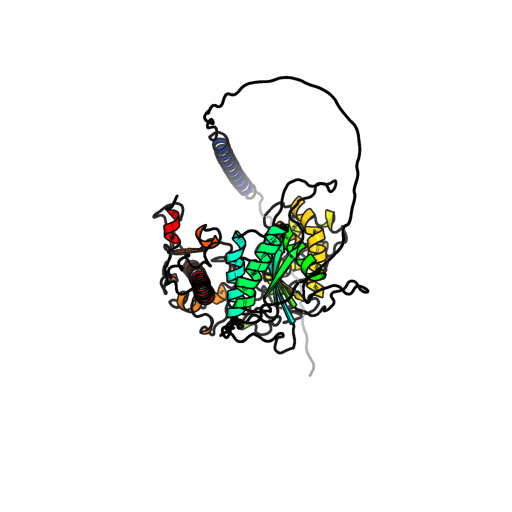00 93.12 483 LYS A CA 1
ATOM 3811 C C . LYS A 1 483 ? 29.008 6.724 -9.188 1.00 93.12 483 LYS A C 1
ATOM 3813 O O . LYS A 1 483 ? 30.087 6.928 -8.637 1.00 93.12 483 LYS A O 1
ATOM 3818 N N . LYS A 1 484 ? 27.967 6.189 -8.555 1.00 92.56 484 LYS A N 1
ATOM 3819 C CA . LYS A 1 484 ? 28.015 5.659 -7.191 1.00 92.56 484 LYS A CA 1
ATOM 3820 C C . LYS A 1 484 ? 28.107 4.140 -7.245 1.00 92.56 484 LYS A C 1
ATOM 3822 O O . LYS A 1 484 ? 27.224 3.500 -7.806 1.00 92.56 484 LYS A O 1
ATOM 3827 N N . THR A 1 485 ? 29.138 3.560 -6.640 1.00 95.19 485 THR A N 1
ATOM 3828 C CA . THR A 1 485 ? 29.282 2.101 -6.553 1.00 95.19 485 THR A CA 1
ATOM 3829 C C . THR A 1 485 ? 28.109 1.479 -5.794 1.00 95.19 485 THR A C 1
ATOM 3831 O O . THR A 1 485 ? 27.719 1.963 -4.727 1.00 95.19 485 THR A O 1
ATOM 3834 N N . LEU A 1 486 ? 27.567 0.391 -6.336 1.00 93.88 486 LEU A N 1
ATOM 3835 C CA . LEU A 1 486 ? 26.562 -0.448 -5.695 1.00 93.88 486 LEU A CA 1
ATOM 3836 C C . LEU A 1 486 ? 27.210 -1.739 -5.194 1.00 93.88 486 LEU A C 1
ATOM 3838 O O . LEU A 1 486 ? 28.139 -2.270 -5.798 1.00 93.88 486 LEU A O 1
ATOM 3842 N N . THR A 1 487 ? 26.696 -2.273 -4.089 1.00 94.19 487 THR A N 1
ATOM 3843 C CA . THR A 1 487 ? 26.959 -3.670 -3.727 1.00 94.19 487 THR A CA 1
ATOM 3844 C C . THR A 1 487 ? 26.204 -4.585 -4.693 1.00 94.19 487 THR A C 1
ATOM 3846 O O . THR A 1 487 ? 25.168 -4.183 -5.218 1.00 94.19 487 THR A O 1
ATOM 3849 N N . ALA A 1 488 ? 26.657 -5.829 -4.884 1.00 93.56 488 ALA A N 1
ATOM 3850 C CA . ALA A 1 488 ? 25.937 -6.803 -5.718 1.00 93.56 488 ALA A CA 1
ATOM 3851 C C . ALA A 1 488 ? 24.474 -6.981 -5.269 1.00 93.56 488 ALA A C 1
ATOM 3853 O O . ALA A 1 488 ? 23.562 -6.985 -6.088 1.00 93.56 488 ALA A O 1
ATOM 3854 N N . LYS A 1 489 ? 24.238 -7.005 -3.949 1.00 92.88 489 LYS A N 1
ATOM 3855 C CA . LYS A 1 489 ? 22.889 -7.027 -3.368 1.00 92.88 489 LYS A CA 1
ATOM 3856 C C . LYS A 1 489 ? 22.051 -5.829 -3.813 1.00 92.88 489 LYS A C 1
ATOM 3858 O O . LYS A 1 489 ? 20.947 -6.017 -4.306 1.00 92.88 489 LYS A O 1
ATOM 3863 N N . ASN A 1 490 ? 22.573 -4.610 -3.687 1.00 93.00 490 ASN A N 1
ATOM 3864 C CA . ASN A 1 490 ? 21.830 -3.413 -4.084 1.00 93.00 490 ASN A CA 1
ATOM 3865 C C . ASN A 1 490 ? 21.651 -3.316 -5.602 1.00 93.00 490 ASN A C 1
ATOM 3867 O O . ASN A 1 490 ? 20.626 -2.800 -6.038 1.00 93.00 490 ASN A O 1
ATOM 3871 N N . ALA A 1 491 ? 22.613 -3.792 -6.395 1.00 95.06 491 ALA A N 1
ATOM 3872 C CA . ALA A 1 491 ? 22.486 -3.858 -7.846 1.00 95.06 491 ALA A CA 1
ATOM 3873 C C . ALA A 1 491 ? 21.331 -4.788 -8.241 1.00 95.06 491 ALA A C 1
ATOM 3875 O O . ALA A 1 491 ? 20.431 -4.368 -8.957 1.00 95.06 491 ALA A O 1
ATOM 3876 N N . LYS A 1 492 ? 21.277 -5.987 -7.655 1.00 95.38 492 LYS A N 1
ATOM 3877 C CA . LYS A 1 492 ? 20.180 -6.946 -7.829 1.00 95.38 492 LYS A CA 1
ATOM 3878 C C . LYS A 1 492 ? 18.813 -6.365 -7.465 1.00 95.38 492 LYS A C 1
ATOM 3880 O O . LYS A 1 492 ? 17.885 -6.438 -8.263 1.00 95.38 492 LYS A O 1
ATOM 3885 N N . MET A 1 493 ? 18.709 -5.700 -6.312 1.00 95.06 493 MET A N 1
ATOM 3886 C CA . MET A 1 493 ? 17.463 -5.037 -5.903 1.00 95.06 493 MET A CA 1
ATOM 3887 C C . MET A 1 493 ? 17.054 -3.924 -6.874 1.00 95.06 493 MET A C 1
ATOM 3889 O O . MET A 1 493 ? 15.897 -3.854 -7.273 1.00 95.06 493 MET A O 1
ATOM 3893 N N . ASN A 1 494 ? 17.982 -3.047 -7.275 1.00 95.50 494 ASN A N 1
ATOM 3894 C CA . ASN A 1 494 ? 17.659 -1.979 -8.225 1.00 95.50 494 ASN A CA 1
ATOM 3895 C C . ASN A 1 494 ? 17.297 -2.535 -9.606 1.00 95.50 494 ASN A C 1
ATOM 3897 O O . ASN A 1 494 ? 16.388 -1.996 -10.230 1.00 95.50 494 ASN A O 1
ATOM 3901 N N . ALA A 1 495 ? 17.962 -3.600 -10.064 1.00 96.56 495 ALA A N 1
ATOM 3902 C CA . ALA A 1 495 ? 17.633 -4.276 -11.313 1.00 96.56 495 ALA A CA 1
ATOM 3903 C C . ALA A 1 495 ? 16.204 -4.818 -11.281 1.00 96.56 495 ALA A C 1
ATOM 3905 O O . ALA A 1 495 ? 15.421 -4.473 -12.158 1.00 96.56 495 ALA A O 1
ATOM 3906 N N . PHE A 1 496 ? 15.836 -5.558 -10.229 1.00 97.06 496 PHE A N 1
ATOM 3907 C CA . PHE A 1 496 ? 14.478 -6.078 -10.069 1.00 97.06 496 PHE A CA 1
ATOM 3908 C C . PHE A 1 496 ? 13.431 -4.957 -10.069 1.00 97.06 496 PHE A C 1
ATOM 3910 O O . PHE A 1 496 ? 12.444 -5.038 -10.792 1.00 97.06 496 PHE A O 1
ATOM 3917 N N . MET A 1 497 ? 13.667 -3.874 -9.318 1.00 96.50 497 MET A N 1
ATOM 3918 C CA . MET A 1 497 ? 12.735 -2.742 -9.269 1.00 96.50 497 MET A CA 1
ATOM 3919 C C . MET A 1 497 ? 12.598 -2.051 -10.630 1.00 96.50 497 MET A C 1
ATOM 3921 O O . MET A 1 497 ? 11.486 -1.778 -11.070 1.00 96.50 497 MET A O 1
ATOM 3925 N N . VAL A 1 498 ? 13.709 -1.769 -11.317 1.00 96.25 498 VAL A N 1
ATOM 3926 C CA . VAL A 1 498 ? 13.679 -1.111 -12.632 1.00 96.25 498 VAL A CA 1
ATOM 3927 C C . VAL A 1 498 ? 13.021 -2.011 -13.677 1.00 96.25 498 VAL A C 1
ATOM 3929 O O . VAL A 1 498 ? 12.108 -1.555 -14.358 1.00 96.25 498 VAL A O 1
ATOM 3932 N N . CYS A 1 499 ? 13.435 -3.274 -13.776 1.00 96.94 499 CYS A N 1
ATOM 3933 C CA . CYS A 1 499 ? 12.893 -4.227 -14.741 1.00 96.94 499 CYS A CA 1
ATOM 3934 C C . CYS A 1 499 ? 11.411 -4.520 -14.474 1.00 96.94 499 CYS A C 1
ATOM 3936 O O . CYS A 1 499 ? 10.603 -4.390 -15.386 1.00 96.94 499 CYS A O 1
ATOM 3938 N N . GLY A 1 500 ? 11.025 -4.785 -13.223 1.00 96.31 500 GLY A N 1
ATOM 3939 C CA . GLY A 1 500 ? 9.636 -5.079 -12.863 1.00 96.31 500 GLY A CA 1
ATOM 3940 C C . GLY A 1 500 ? 8.689 -3.909 -13.115 1.00 96.31 500 GLY A C 1
ATOM 3941 O O . GLY A 1 500 ? 7.603 -4.099 -13.657 1.00 96.31 500 GLY A O 1
ATOM 3942 N N . ILE A 1 501 ? 9.099 -2.675 -12.797 1.00 96.06 501 ILE A N 1
ATOM 3943 C CA . ILE A 1 501 ? 8.266 -1.498 -13.080 1.00 96.06 501 ILE A CA 1
ATOM 3944 C C . ILE A 1 501 ? 8.205 -1.217 -14.587 1.00 96.06 501 ILE A C 1
ATOM 3946 O O . ILE A 1 501 ? 7.142 -0.855 -15.084 1.00 96.06 501 ILE A O 1
ATOM 3950 N N . HIS A 1 502 ? 9.312 -1.379 -15.323 1.00 95.31 502 HIS A N 1
ATOM 3951 C CA . HIS A 1 502 ? 9.312 -1.205 -16.778 1.00 95.31 502 HIS A CA 1
ATOM 3952 C C . HIS A 1 502 ? 8.395 -2.219 -17.465 1.00 95.31 502 HIS A C 1
ATOM 3954 O O . HIS A 1 502 ? 7.549 -1.804 -18.255 1.00 95.31 502 HIS A O 1
ATOM 3960 N N . ALA A 1 503 ? 8.493 -3.499 -17.098 1.00 95.62 503 ALA A N 1
ATOM 3961 C CA . ALA A 1 503 ? 7.601 -4.552 -17.573 1.00 95.62 503 ALA A CA 1
ATOM 3962 C C . ALA A 1 503 ? 6.135 -4.217 -17.259 1.00 95.62 503 ALA A C 1
ATOM 3964 O O . ALA A 1 503 ? 5.301 -4.133 -18.159 1.00 95.62 503 ALA A O 1
ATOM 3965 N N . ALA A 1 504 ? 5.834 -3.906 -15.993 1.00 96.69 504 ALA A N 1
ATOM 3966 C CA . ALA A 1 504 ? 4.483 -3.582 -15.546 1.00 96.69 504 ALA A CA 1
ATOM 3967 C C . ALA A 1 504 ? 3.874 -2.377 -16.285 1.00 96.69 504 ALA A C 1
ATOM 3969 O O . ALA A 1 504 ? 2.693 -2.397 -16.636 1.00 96.69 504 ALA A O 1
ATOM 3970 N N . MET A 1 505 ? 4.672 -1.333 -16.519 1.00 96.19 505 MET A N 1
ATOM 3971 C CA . MET A 1 505 ? 4.267 -0.139 -17.260 1.00 96.19 505 MET A CA 1
ATOM 3972 C C . MET A 1 505 ? 4.053 -0.445 -18.743 1.00 96.19 505 MET A C 1
ATOM 3974 O O . MET A 1 505 ? 3.027 -0.052 -19.291 1.00 96.19 505 MET A O 1
ATOM 3978 N N . ASN A 1 506 ? 4.991 -1.141 -19.389 1.00 95.31 506 ASN A N 1
ATOM 3979 C CA . ASN A 1 506 ? 4.925 -1.440 -20.818 1.00 95.31 506 ASN A CA 1
ATOM 3980 C C . ASN A 1 506 ? 3.726 -2.308 -21.160 1.00 95.31 506 ASN A C 1
ATOM 3982 O O . ASN A 1 506 ? 2.934 -1.920 -22.014 1.00 95.31 506 ASN A O 1
ATOM 3986 N N . GLU A 1 507 ? 3.523 -3.399 -20.429 1.00 94.94 507 GLU A N 1
ATOM 3987 C CA . GLU A 1 507 ? 2.369 -4.267 -20.645 1.00 94.94 507 GLU A CA 1
ATOM 3988 C C . GLU A 1 507 ? 1.038 -3.528 -20.437 1.00 94.94 507 GLU A C 1
ATOM 3990 O O . GLU A 1 507 ? 0.116 -3.644 -21.245 1.00 94.94 507 GLU A O 1
ATOM 3995 N N . ALA A 1 508 ? 0.932 -2.716 -19.378 1.00 96.25 508 ALA A N 1
ATOM 3996 C CA . ALA A 1 508 ? -0.252 -1.893 -19.146 1.00 96.25 508 ALA A CA 1
ATOM 3997 C C . ALA A 1 508 ? -0.446 -0.857 -20.272 1.00 96.25 508 ALA A C 1
ATOM 3999 O O . ALA A 1 508 ? -1.575 -0.559 -20.667 1.00 96.25 508 ALA A O 1
ATOM 4000 N N . GLY A 1 509 ? 0.648 -0.311 -20.812 1.00 94.94 509 GLY A N 1
ATOM 4001 C CA . GLY A 1 509 ? 0.649 0.632 -21.929 1.00 94.94 509 GLY A CA 1
ATOM 4002 C C . GLY A 1 509 ? 0.181 -0.012 -23.232 1.00 94.94 509 GLY A C 1
ATOM 4003 O O . GLY A 1 509 ? -0.659 0.554 -23.933 1.00 94.94 509 GLY A O 1
ATOM 4004 N N . GLU A 1 510 ? 0.667 -1.212 -23.535 1.00 93.56 510 GLU A N 1
ATOM 4005 C CA . GLU A 1 510 ? 0.217 -2.030 -24.662 1.00 93.56 510 GLU A CA 1
ATOM 4006 C C . GLU A 1 510 ? -1.262 -2.388 -24.526 1.00 93.56 510 GLU A C 1
ATOM 4008 O O . GLU A 1 510 ? -2.035 -2.203 -25.471 1.00 93.56 510 GLU A O 1
ATOM 4013 N N . PHE A 1 511 ? -1.685 -2.818 -23.333 1.00 94.12 511 PHE A N 1
ATOM 4014 C CA . PHE A 1 511 ? -3.087 -3.081 -23.035 1.00 94.12 511 PHE A CA 1
ATOM 4015 C C . PHE A 1 511 ? -3.946 -1.834 -23.255 1.00 94.12 511 PHE A C 1
ATOM 4017 O O . PHE A 1 511 ? -4.982 -1.912 -23.919 1.00 94.12 511 PHE A O 1
ATOM 4024 N N . PHE A 1 512 ? -3.520 -0.672 -22.753 1.00 94.12 512 PHE A N 1
ATOM 4025 C CA . PHE A 1 512 ? -4.234 0.581 -22.978 1.00 94.12 512 PHE A CA 1
ATOM 4026 C C . PHE A 1 512 ? -4.380 0.853 -24.477 1.00 94.12 512 PHE A C 1
ATOM 4028 O O . PHE A 1 512 ? -5.495 1.053 -24.958 1.00 94.12 512 PHE A O 1
ATOM 4035 N N . LYS A 1 513 ? -3.273 0.807 -25.227 1.00 91.50 513 LYS A N 1
ATOM 4036 C CA . LYS A 1 513 ? -3.258 1.101 -26.665 1.00 91.50 513 LYS A CA 1
ATOM 4037 C C . LYS A 1 513 ? -4.157 0.162 -27.455 1.00 91.50 513 LYS A C 1
ATOM 4039 O O . LYS A 1 513 ? -4.962 0.623 -28.257 1.00 91.50 513 LYS A O 1
ATOM 4044 N N . LYS A 1 514 ? -4.067 -1.139 -27.189 1.00 89.38 514 LYS A N 1
ATOM 4045 C CA . LYS A 1 514 ? -4.861 -2.166 -27.866 1.00 89.38 514 LYS A CA 1
ATOM 4046 C C . LYS A 1 514 ? -6.367 -1.971 -27.680 1.00 89.38 514 LYS A C 1
ATOM 4048 O O . LYS A 1 514 ? -7.125 -2.255 -28.602 1.00 89.38 514 LYS A O 1
ATOM 4053 N N . ASN A 1 515 ? -6.788 -1.510 -26.504 1.00 88.69 515 ASN A N 1
ATOM 4054 C CA . ASN A 1 515 ? -8.204 -1.416 -26.147 1.00 88.69 515 ASN A CA 1
ATOM 4055 C C . ASN A 1 515 ? -8.811 -0.020 -26.368 1.00 88.69 515 ASN A C 1
ATOM 4057 O O . ASN A 1 515 ? -10.028 0.101 -26.457 1.00 88.69 515 ASN A O 1
ATOM 4061 N N . HIS A 1 516 ? -7.989 1.027 -26.496 1.00 88.44 516 HIS A N 1
ATOM 4062 C CA . HIS A 1 516 ? -8.474 2.410 -26.602 1.00 88.44 516 HIS A CA 1
ATOM 4063 C C . HIS A 1 516 ? -8.065 3.136 -27.883 1.00 88.44 516 HIS A C 1
ATOM 4065 O O . HIS A 1 516 ? -8.635 4.180 -28.193 1.00 88.44 516 HIS A O 1
ATOM 4071 N N . CYS A 1 517 ? -7.069 2.638 -28.618 1.00 87.12 517 CYS A N 1
ATOM 4072 C CA . CYS A 1 517 ? -6.498 3.359 -29.749 1.00 87.12 517 CYS A CA 1
ATOM 4073 C C . CYS A 1 517 ? -6.843 2.673 -31.069 1.00 87.12 517 CYS A C 1
ATOM 4075 O O . CYS A 1 517 ? -6.503 1.515 -31.305 1.00 87.12 517 CYS A O 1
ATOM 4077 N N . GLU A 1 518 ? -7.479 3.416 -31.972 1.00 78.94 518 GLU A N 1
ATOM 4078 C CA . GLU A 1 518 ? -7.823 2.951 -33.317 1.00 78.94 518 GLU A CA 1
ATOM 4079 C C . GLU A 1 518 ? -6.562 2.820 -34.197 1.00 78.94 518 GLU A C 1
ATOM 4081 O O . GLU A 1 518 ? -6.182 3.736 -34.923 1.00 78.94 518 GLU A O 1
ATOM 4086 N N . GLY A 1 519 ? -5.870 1.679 -34.114 1.00 56.62 519 GLY A N 1
ATOM 4087 C CA . GLY A 1 519 ? -4.873 1.247 -35.104 1.00 56.62 519 GLY A CA 1
ATOM 4088 C C . GLY A 1 519 ? -3.578 2.070 -35.205 1.00 56.62 519 GLY A C 1
ATOM 4089 O O . GLY A 1 519 ? -2.885 1.975 -36.219 1.00 56.62 519 GLY A O 1
ATOM 4090 N N . LYS A 1 520 ? -3.219 2.875 -34.196 1.00 51.44 520 LYS A N 1
ATOM 4091 C CA . LYS A 1 520 ? -1.956 3.638 -34.190 1.00 51.44 520 LYS A CA 1
ATOM 4092 C C . LYS A 1 520 ? -0.795 2.801 -33.637 1.00 51.44 520 LYS A C 1
ATOM 4094 O O . LYS A 1 520 ? -0.825 2.385 -32.483 1.00 51.44 520 LYS A O 1
ATOM 4099 N N . GLY A 1 521 ? 0.213 2.585 -34.485 1.00 50.44 521 GLY A N 1
ATOM 4100 C CA . GLY A 1 521 ? 1.433 1.825 -34.195 1.00 50.44 521 GLY A CA 1
ATOM 4101 C C . GLY A 1 521 ? 2.389 2.470 -33.181 1.00 50.44 521 GLY A C 1
ATOM 4102 O O . GLY A 1 521 ? 2.302 3.658 -32.863 1.00 50.44 521 GLY A O 1
ATOM 4103 N N . GLU A 1 522 ? 3.299 1.635 -32.683 1.00 52.97 522 GLU A N 1
ATOM 4104 C CA . GLU A 1 522 ? 4.135 1.831 -31.495 1.00 52.97 522 GLU A CA 1
ATOM 4105 C C . GLU A 1 522 ? 5.277 2.850 -31.667 1.00 52.97 522 GLU A C 1
ATOM 4107 O O . GLU A 1 522 ? 5.932 2.942 -32.705 1.00 52.97 522 GLU A O 1
ATOM 4112 N N . LYS A 1 523 ? 5.559 3.594 -30.591 1.00 52.69 523 LYS A N 1
ATOM 4113 C CA . LYS A 1 523 ? 6.800 4.356 -30.374 1.00 52.69 523 LYS A CA 1
ATOM 4114 C C . LYS A 1 523 ? 7.324 4.006 -28.976 1.00 52.69 523 LYS A C 1
ATOM 4116 O O . LYS A 1 523 ? 6.519 3.794 -28.077 1.00 52.69 523 LYS A O 1
ATOM 4121 N N . THR A 1 524 ? 8.642 3.976 -28.775 1.00 53.22 524 THR A N 1
ATOM 4122 C CA . THR A 1 524 ? 9.300 3.684 -27.479 1.00 53.22 524 THR A CA 1
ATOM 4123 C C . THR A 1 524 ? 10.081 4.902 -26.947 1.00 53.22 524 THR A C 1
ATOM 4125 O O . THR A 1 524 ? 10.558 5.721 -27.731 1.00 53.22 524 THR A O 1
ATOM 4128 N N . LEU A 1 525 ? 10.256 5.023 -25.629 1.00 53.62 525 LEU A N 1
ATOM 4129 C CA . LEU A 1 525 ? 10.810 6.153 -24.874 1.00 53.62 525 LEU A CA 1
ATOM 4130 C C . LEU A 1 525 ? 11.765 5.668 -23.790 1.00 53.62 525 LEU A C 1
ATOM 4132 O O . LEU A 1 525 ? 11.424 4.864 -22.932 1.00 53.62 525 LEU A O 1
ATOM 4136 N N . GLN A 1 526 ? 12.967 6.230 -23.766 1.00 52.75 526 GLN A N 1
ATOM 4137 C CA . GLN A 1 526 ? 13.941 5.964 -22.713 1.00 52.75 526 GLN A CA 1
ATOM 4138 C C . GLN A 1 526 ? 13.891 7.075 -21.656 1.00 52.75 526 GLN A C 1
ATOM 4140 O O . GLN A 1 526 ? 14.205 8.230 -21.949 1.00 52.75 526 GLN A O 1
ATOM 4145 N N . LEU A 1 527 ? 13.537 6.738 -20.409 1.00 55.50 527 LEU A N 1
ATOM 4146 C CA . LEU A 1 527 ? 13.340 7.746 -19.354 1.00 55.50 527 LEU A CA 1
ATOM 4147 C C . LEU A 1 527 ? 14.631 8.453 -18.934 1.00 55.50 527 LEU A C 1
ATOM 4149 O O . LEU A 1 527 ? 14.589 9.629 -18.567 1.00 55.50 527 LEU A O 1
ATOM 4153 N N . TYR A 1 528 ? 15.778 7.779 -19.035 1.00 45.09 528 TYR A N 1
ATOM 4154 C CA . TYR A 1 528 ? 17.069 8.311 -18.589 1.00 45.09 528 TYR A CA 1
ATOM 4155 C C . TYR A 1 528 ? 17.465 9.616 -19.299 1.00 45.09 528 TYR A C 1
ATOM 4157 O O . TYR A 1 528 ? 17.928 10.560 -18.663 1.00 45.09 528 TYR A O 1
ATOM 4165 N N . HIS A 1 529 ? 17.190 9.732 -20.602 1.00 43.53 529 HIS A N 1
ATOM 4166 C CA . HIS A 1 529 ? 17.567 10.912 -21.387 1.00 43.53 529 HIS A CA 1
ATOM 4167 C C . HIS A 1 529 ? 16.600 12.100 -21.245 1.00 43.53 529 HIS A C 1
ATOM 4169 O O . HIS A 1 529 ? 16.945 13.213 -21.637 1.00 43.53 529 HIS A O 1
ATOM 4175 N N . THR A 1 530 ? 15.437 11.931 -20.601 1.00 46.97 530 THR A N 1
ATOM 4176 C CA . THR A 1 530 ? 14.530 13.066 -20.310 1.00 46.97 530 THR A CA 1
ATOM 4177 C C . THR A 1 530 ? 15.022 13.981 -19.181 1.00 46.97 530 THR A C 1
ATOM 4179 O O . THR A 1 530 ? 14.367 14.971 -18.867 1.00 46.97 530 THR A O 1
ATOM 4182 N N . ILE A 1 531 ? 16.191 13.703 -18.590 1.00 43.84 531 ILE A N 1
ATOM 4183 C CA . ILE A 1 531 ? 16.871 14.613 -17.653 1.00 43.84 531 ILE A CA 1
ATOM 4184 C C . ILE A 1 531 ? 17.385 15.879 -18.368 1.00 43.84 531 ILE A C 1
ATOM 4186 O O . ILE A 1 531 ? 17.516 16.916 -17.728 1.00 43.84 531 ILE A O 1
ATOM 4190 N N . VAL A 1 532 ? 17.615 15.826 -19.687 1.00 35.59 532 VAL A N 1
ATOM 4191 C CA . VAL A 1 532 ? 18.298 16.901 -20.437 1.00 35.59 532 VAL A CA 1
ATOM 4192 C C . VAL A 1 532 ? 17.328 17.857 -21.152 1.00 35.59 532 VAL A C 1
ATOM 4194 O O . VAL A 1 532 ? 17.748 18.874 -21.688 1.00 35.59 532 VAL A O 1
ATOM 4197 N N . ALA A 1 533 ? 16.020 17.591 -21.138 1.00 32.19 533 ALA A N 1
ATOM 4198 C CA . ALA A 1 533 ? 15.031 18.509 -21.706 1.00 32.19 533 ALA A CA 1
ATOM 4199 C C . ALA A 1 533 ? 14.512 19.488 -20.637 1.00 32.19 533 ALA A C 1
ATOM 4201 O O . ALA A 1 533 ? 13.369 19.388 -20.182 1.00 32.19 533 ALA A O 1
ATOM 4202 N N . LYS A 1 534 ? 15.376 20.415 -20.221 1.00 30.70 534 LYS A N 1
ATOM 4203 C CA . LYS A 1 534 ? 14.995 21.704 -19.639 1.00 30.70 534 LYS A CA 1
ATOM 4204 C C . LYS A 1 534 ? 15.938 22.788 -20.123 1.00 30.70 534 LYS A C 1
ATOM 4206 O O . LYS A 1 534 ? 17.163 22.565 -20.014 1.00 30.70 534 LYS A O 1
#

Nearest PDB structures (foldseek):
  6mw5-assembly1_A  TM=6.665E-01  e=2.663E-04  Globisporangium ultimum
  1ss9-assembly1_A  TM=5.287E-01  e=4.641E-04  Neisseria meningitidis
  1ga8-assembly1_A  TM=5.329E-01  e=7.239E-04  Neisseria meningitidis
  7sp8-assembly1_A  TM=4.170E-01  e=1.761E-03  Paramecium bursaria Chlorella virus CZ-2
  2z86-assembly2_C  TM=3.831E-01  e=7.890E-03  Escherichia coli

Secondary structure (DSSP, 8-state):
-----------------PPPTTTHHHHHHHHHHHHHHHHHHHHHHHHHHHHHHHHHSSS---PPPP-------------------------------------------------SSPPPPSB-TT--BEEEEEEEESSGGGHHHHHHHHHHHHHTT--SEEEEEEES--HHHHHHHHHHHIIIIITTT-TTEEEEEE----EEEPTT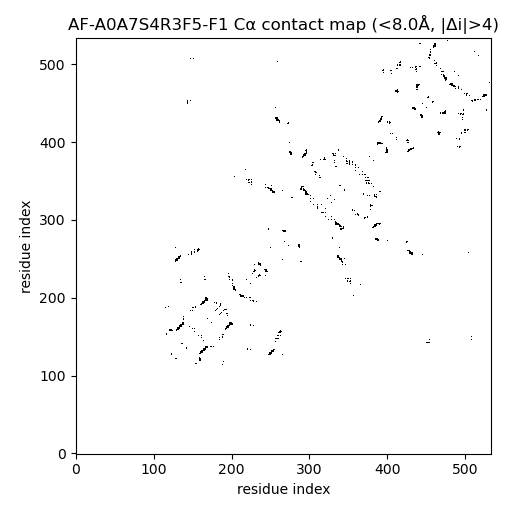S-EEEEE-GGGHHHHHHHHHHHHSTT--B-TTT-SBSSSSPEEEEE-TTEEESS---SB---GGG--BSS--TT---SB-BTTB-EEEE-TTTTHHHHHS-THHHH-TT-HHHHS-TTHHHHTS-EEEEEEEEHHHHHHHHHHHHHHHHHHHHH--STTHHHHHHHHHHHHTT-PPEEESSSEE-STTSSSSHHHHHHSPTT-HHHHHH-GGG--S---SEEE--SEEEEBTEEEETT-GGGTT-SSSSSPEEPPPPTTGGG--EEE-TTSTT-EEE--HHHHHHHHHHHHHHHHHHHHHHHHHHHHHSSSPPP-EE-GGGGGS--

Mean predicted aligned error: 13.92 Å